Protein AF-0000000083163774 (afdb_homodimer)

Solvent-accessible surface area (backbone atoms only — not comparable to full-atom values): 43683 Å² total; per-residue (Å²): 139,83,80,79,77,78,76,81,86,77,86,73,85,77,86,82,85,89,84,87,86,88,82,86,88,81,82,74,87,77,78,83,82,78,80,83,77,86,72,81,78,79,77,80,74,76,74,78,77,80,71,78,71,81,69,77,86,70,73,78,59,73,28,40,56,61,46,52,52,13,44,52,43,15,60,75,61,58,51,59,60,63,61,56,88,36,49,66,42,56,59,46,59,49,55,62,49,18,78,79,30,64,28,32,36,24,16,46,33,16,24,10,21,36,48,45,28,63,71,39,90,76,16,71,78,33,49,63,59,16,50,51,26,39,53,50,14,53,53,43,43,51,58,51,58,74,53,35,92,74,50,51,69,69,56,49,49,46,50,36,50,24,29,43,34,44,22,55,31,19,50,53,32,58,84,15,65,63,56,21,52,54,24,51,26,48,33,48,52,48,49,50,49,37,38,71,74,61,71,48,57,91,80,51,84,44,73,48,68,68,52,34,41,69,75,48,53,64,74,46,52,72,49,45,66,49,66,51,72,62,50,48,59,63,50,50,38,54,58,68,47,55,85,71,54,82,51,68,68,48,47,52,50,48,51,26,53,50,47,14,56,55,21,21,47,61,10,33,38,48,14,50,59,30,46,52,44,53,58,52,48,54,49,69,41,53,71,66,59,43,53,53,53,63,34,86,82,32,54,69,44,48,54,53,48,36,53,50,48,40,49,52,59,66,41,42,70,59,52,57,69,73,39,77,91,65,97,67,84,60,80,62,66,53,46,21,56,44,42,42,41,53,50,47,58,71,69,44,56,76,88,56,39,72,59,44,43,67,46,52,49,48,40,53,46,36,49,52,32,58,76,69,67,48,87,67,57,41,70,64,57,54,62,74,99,145,84,87,85,78,82,76,86,80,82,79,81,88,75,84,82,81,89,83,87,81,76,81,86,76,83,74,79,86,77,86,78,84,77,81,82,79,86,74,80,81,76,76,79,74,77,74,76,75,79,70,77,71,81,70,77,86,69,72,78,59,73,29,41,57,62,48,52,52,13,43,53,44,16,59,73,62,59,51,58,62,62,61,56,89,36,50,66,42,55,58,45,58,48,56,62,50,18,79,79,30,64,30,33,37,25,15,46,35,14,24,10,22,36,46,45,28,63,69,40,88,76,16,69,78,33,49,64,59,16,49,51,26,40,54,50,12,53,53,44,41,51,57,50,58,74,55,35,91,74,51,51,69,68,55,49,47,49,51,36,50,24,30,43,34,42,23,54,32,20,50,52,32,59,84,13,66,64,55,21,51,53,24,51,25,48,33,48,52,46,48,50,50,37,40,72,74,60,71,47,56,90,81,52,84,44,73,48,68,70,53,35,38,70,77,50,54,64,72,47,51,73,48,45,68,48,64,51,73,61,50,48,58,63,50,51,37,54,57,68,46,56,86,69,54,80,52,70,68,45,48,52,49,49,52,27,52,51,46,14,56,55,22,22,47,60,10,33,38,48,13,48,58,31,45,54,45,51,58,53,49,52,49,70,40,53,70,68,58,43,52,52,53,63,35,87,82,32,53,69,44,46,55,53,48,38,52,51,47,39,48,53,61,66,42,42,68,60,53,56,69,72,38,76,90,64,96,66,82,60,79,61,66,53,46,21,55,43,41,43,40,53,51,47,58,70,70,44,57,76,89,55,40,74,58,45,42,67,47,51,50,49,41,52,46,36,51,52,31,58,76,69,66,49,88,68,58,43,70,64,57,54,62,74,100

pLDDT: mean 81.58, std 27.56, range [14.59, 98.88]

Sequence (770 aa):
MLCVYPSKEQTLRRRHTSPHEDRRRWHVVTTLNSPSSNTATGSDSTSPAVTLSSHPNLAPHNFAANDLRFLHHFLIVAYPHLPFGSEDLWKTRLPASAHECPHLMHAILCLGATHLSLVTPDGGRYTTLAATHRGKALRMLGDALATGDQSGPTELDLMLATAYALTFQANYMADGLVDFAVMVRGCGIITRQILNKYNGSEMFKLLKPEAIYTDVVSRIPLTPCADPETLDTPIKTLESIEPLLINTSHRSAYRTLLSTYQGMKRSSLEGFIAFTGFYNSWERMGNQEFMEFLEPTNYISRVLFLHYIAISVMLRPVFHILRAPRTMVFPKDELPLHQWGAHIYECLPFSMRGSVDWQARFIALDKKLLESGSSNLAIEELSARMLCVYPSKEQTLRRRHTSPHEDRRRWHVVTTLNSPSSNTATGSDSTSPAVTLSSHPNLAPHNFAANDLRFLHHFLIVAYPHLPFGSEDLWKTRLPASAHECPHLMHAILCLGATHLSLVTPDGGRYTTLAATHRGKALRMLGDALATGDQSGPTELDLMLATAYALTFQANYMADGLVDFAVMVRGCGIITRQILNKYNGSEMFKLLKPEAIYTDVVSRIPLTPCADPETLDTPIKTLESIEPLLINTSHRSAYRTLLSTYQGMKRSSLEGFIAFTGFYNSWERMGNQEFMEFLEPTNYISRVLFLHYIAISVMLRPVFHILRAPRTMVFPKDELPLHQWGAHIYECLPFSMRGSVDWQARFIALDKKLLESGSSNLAIEELSAR

Nearest PDB structures (foldseek):
  6rjz-assembly1_A-2  TM=3.058E-01  e=2.711E+00  Homo sapiens
  5n5t-assembly1_A-2  TM=3.090E-01  e=2.946E+00  Homo sapiens
  3dyj-assembly2_B  TM=1.834E-01  e=5.499E+00  Mus musculus
  5n5t-assembly1_A-2  TM=3.091E-01  e=2.109E+00  Homo sapiens
  6rjz-assembly1_A-2  TM=3.058E-01  e=2.601E+00  Homo sapiens

InterPro domains:
  IPR021858 Fungal transcription factor [PF11951] (69-222)
  IPR053157 Sterol Uptake Control Transcription Regulator [PTHR47784] (3-358)

Structure (mmCIF, N/CA/C/O backbone):
data_AF-0000000083163774-model_v1
#
loop_
_entity.id
_entity.type
_entity.pdbx_description
1 polymer 'C6 transcription factor'
#
loop_
_atom_site.group_PDB
_atom_site.id
_atom_site.type_symbol
_atom_site.label_atom_id
_atom_site.label_alt_id
_atom_site.label_comp_id
_atom_site.label_asym_id
_atom_site.label_entity_id
_atom_site.label_seq_id
_atom_site.pdbx_PDB_ins_code
_atom_site.Cartn_x
_atom_site.Cartn_y
_atom_site.Cartn_z
_atom_site.occupancy
_atom_site.B_iso_or_equiv
_atom_site.auth_seq_id
_atom_site.auth_comp_id
_atom_site.auth_asym_id
_atom_site.auth_atom_id
_atom_site.pdbx_PDB_model_num
ATOM 1 N N . MET A 1 1 ? 19.047 -22.281 -42.969 1 19.38 1 MET A N 1
ATOM 2 C CA . MET A 1 1 ? 20.484 -22.328 -42.688 1 19.38 1 MET A CA 1
ATOM 3 C C . MET A 1 1 ? 20.719 -22.781 -41.25 1 19.38 1 MET A C 1
ATOM 5 O O . MET A 1 1 ? 20.219 -22.172 -40.312 1 19.38 1 MET A O 1
ATOM 9 N N . LEU A 1 2 ? 21.016 -24.172 -41.062 1 21.59 2 LEU A N 1
ATOM 10 C CA . LEU A 1 2 ? 21.328 -25.25 -40.125 1 21.59 2 LEU A CA 1
ATOM 11 C C . LEU A 1 2 ? 22.641 -24.969 -39.375 1 21.59 2 LEU A C 1
ATOM 13 O O . LEU A 1 2 ? 23.688 -24.891 -40.031 1 21.59 2 LEU A O 1
ATOM 17 N N . CYS A 1 3 ? 22.516 -23.953 -38.375 1 21.84 3 CYS A N 1
ATOM 18 C CA . CYS A 1 3 ? 23.719 -23.469 -37.688 1 21.84 3 CYS A CA 1
ATOM 19 C C . CYS A 1 3 ? 24.562 -24.641 -37.188 1 21.84 3 CYS A C 1
ATOM 21 O O . CYS A 1 3 ? 24.016 -25.609 -36.656 1 21.84 3 CYS A O 1
ATOM 23 N N . VAL A 1 4 ? 25.797 -24.734 -37.562 1 20.45 4 VAL A N 1
ATOM 24 C CA . VAL A 1 4 ? 26.938 -25.656 -37.625 1 20.45 4 VAL A CA 1
ATOM 25 C C . VAL A 1 4 ? 27.516 -25.859 -36.219 1 20.45 4 VAL A C 1
ATOM 27 O O . VAL A 1 4 ? 28.078 -24.938 -35.656 1 20.45 4 VAL A O 1
ATOM 30 N N . TYR A 1 5 ? 26.641 -26.5 -35.344 1 19.08 5 TYR A N 1
ATOM 31 C CA . TYR A 1 5 ? 27.078 -26.781 -33.969 1 19.08 5 TYR A CA 1
ATOM 32 C C . TYR A 1 5 ? 28.375 -27.594 -34 1 19.08 5 TYR A C 1
ATOM 34 O O . TYR A 1 5 ? 28.453 -28.641 -34.625 1 19.08 5 TYR A O 1
ATOM 42 N N . PRO A 1 6 ? 29.484 -26.859 -33.594 1 17.27 6 PRO A N 1
ATOM 43 C CA . PRO A 1 6 ? 30.812 -27.453 -33.688 1 17.27 6 PRO A CA 1
ATOM 44 C C . PRO A 1 6 ? 31 -28.641 -32.75 1 17.27 6 PRO A C 1
ATOM 46 O O . PRO A 1 6 ? 30.312 -28.75 -31.75 1 17.27 6 PRO A O 1
ATOM 49 N N . SER A 1 7 ? 31.656 -29.766 -33.125 1 16.25 7 SER A N 1
ATOM 50 C CA . SER A 1 7 ? 31.922 -31.141 -32.688 1 16.25 7 SER A CA 1
ATOM 51 C C . SER A 1 7 ? 33.031 -31.203 -31.656 1 16.25 7 SER A C 1
ATOM 53 O O . SER A 1 7 ? 33.562 -32.281 -31.391 1 16.25 7 SER A O 1
ATOM 55 N N . LYS A 1 8 ? 33.125 -29.922 -30.891 1 17.47 8 LYS A N 1
ATOM 56 C CA . LYS A 1 8 ? 34.469 -30.094 -30.375 1 17.47 8 LYS A CA 1
ATOM 57 C C . LYS A 1 8 ? 34.656 -31.469 -29.75 1 17.47 8 LYS A C 1
ATOM 59 O O . LYS A 1 8 ? 33.688 -32.062 -29.25 1 17.47 8 LYS A O 1
ATOM 64 N N . GLU A 1 9 ? 35.969 -31.812 -29.484 1 15.94 9 GLU A N 1
ATOM 65 C CA . GLU A 1 9 ? 36.938 -32.906 -29.406 1 15.94 9 GLU A CA 1
ATOM 66 C C . GLU A 1 9 ? 36.938 -33.531 -28.016 1 15.94 9 GLU A C 1
ATOM 68 O O . GLU A 1 9 ? 36.5 -32.906 -27.047 1 15.94 9 GLU A O 1
ATOM 73 N N . GLN A 1 10 ? 37.781 -34.594 -27.875 1 16.05 10 GLN A N 1
ATOM 74 C CA . GLN A 1 10 ? 37.938 -35.938 -27.344 1 16.05 10 GLN A CA 1
ATOM 75 C C . GLN A 1 10 ? 38.5 -35.906 -25.922 1 16.05 10 GLN A C 1
ATOM 77 O O . GLN A 1 10 ? 38.156 -36.75 -25.094 1 16.05 10 GLN A O 1
ATOM 82 N N . THR A 1 11 ? 39.438 -34.969 -25.484 1 15.98 11 THR A N 1
ATOM 83 C CA . THR A 1 11 ? 40.594 -35.719 -25 1 15.98 11 THR A CA 1
ATOM 84 C C . THR A 1 11 ? 40.406 -36.156 -23.547 1 15.98 11 THR A C 1
ATOM 86 O O . THR A 1 11 ? 39.969 -35.344 -22.703 1 15.98 11 THR A O 1
ATOM 89 N N . LEU A 1 12 ? 40.688 -37.438 -23.203 1 15.47 12 LEU A N 1
ATOM 90 C CA . LEU A 1 12 ? 40.438 -38.438 -22.188 1 15.47 12 LEU A CA 1
ATOM 91 C C . LEU A 1 12 ? 41.281 -38.188 -20.938 1 15.47 12 LEU A C 1
ATOM 93 O O . LEU A 1 12 ? 41.156 -38.906 -19.938 1 15.47 12 LEU A O 1
ATOM 97 N N . ARG A 1 13 ? 42.219 -37.25 -20.938 1 15.34 13 ARG A N 1
ATOM 98 C CA . ARG A 1 13 ? 43.312 -37.875 -20.25 1 15.34 13 ARG A CA 1
ATOM 99 C C . ARG A 1 13 ? 42.969 -38.188 -18.797 1 15.34 13 ARG A C 1
ATOM 101 O O . ARG A 1 13 ? 42.188 -37.438 -18.172 1 15.34 13 ARG A O 1
ATOM 108 N N . ARG A 1 14 ? 43.781 -39.125 -18.094 1 15.21 14 ARG A N 1
ATOM 109 C CA . ARG A 1 14 ? 43.844 -40.219 -17.125 1 15.21 14 ARG A CA 1
ATOM 110 C C . ARG A 1 14 ? 44.219 -39.688 -15.734 1 15.21 14 ARG A C 1
ATOM 112 O O . ARG A 1 14 ? 44.031 -40.406 -14.734 1 15.21 14 ARG A O 1
ATOM 119 N N . ARG A 1 15 ? 44.906 -38.562 -15.625 1 15.65 15 ARG A N 1
ATOM 120 C CA . ARG A 1 15 ? 46 -38.844 -14.703 1 15.65 15 ARG A CA 1
ATOM 121 C C . ARG A 1 15 ? 45.469 -39.125 -13.289 1 15.65 15 ARG A C 1
ATOM 123 O O . ARG A 1 15 ? 44.5 -38.5 -12.867 1 15.65 15 ARG A O 1
ATOM 130 N N . HIS A 1 16 ? 46.438 -39.719 -12.461 1 15.26 16 HIS A N 1
ATOM 131 C CA . HIS A 1 16 ? 46.469 -40.656 -11.344 1 15.26 16 HIS A CA 1
ATOM 132 C C . HIS A 1 16 ? 46.312 -39.938 -10.016 1 15.26 16 HIS A C 1
ATOM 134 O O . HIS A 1 16 ? 45.375 -40.25 -9.25 1 15.26 16 HIS A O 1
ATOM 140 N N . THR A 1 17 ? 47.469 -39.812 -9.203 1 15.27 17 THR A N 1
ATOM 141 C CA . THR A 1 17 ? 47.688 -40.656 -8.039 1 15.27 17 THR A CA 1
ATOM 142 C C . THR A 1 17 ? 47.406 -39.875 -6.754 1 15.27 17 THR A C 1
ATOM 144 O O . THR A 1 17 ? 46.625 -40.344 -5.918 1 15.27 17 THR A O 1
ATOM 147 N N . SER A 1 18 ? 48.5 -39.469 -5.926 1 15.46 18 SER A N 1
ATOM 148 C CA . SER A 1 18 ? 48.938 -40.094 -4.684 1 15.46 18 SER A CA 1
ATOM 149 C C . SER A 1 18 ? 48.469 -39.312 -3.465 1 15.46 18 SER A C 1
ATOM 151 O O . SER A 1 18 ? 48.094 -38.156 -3.582 1 15.46 18 SER A O 1
ATOM 153 N N . PRO A 1 19 ? 49.188 -39.688 -2.277 1 16.72 19 PRO A N 1
ATOM 154 C CA . PRO A 1 19 ? 48.781 -40.094 -0.926 1 16.72 19 PRO A CA 1
ATOM 155 C C . PRO A 1 19 ? 48.719 -38.906 0.048 1 16.72 19 PRO A C 1
ATOM 157 O O . PRO A 1 19 ? 47.719 -38.719 0.74 1 16.72 19 PRO A O 1
ATOM 160 N N . HIS A 1 20 ? 49.969 -38.438 0.469 1 15.42 20 HIS A N 1
ATOM 161 C CA . HIS A 1 20 ? 50.406 -38.75 1.817 1 15.42 20 HIS A CA 1
ATOM 162 C C . HIS A 1 20 ? 50 -37.688 2.814 1 15.42 20 HIS A C 1
ATOM 164 O O . HIS A 1 20 ? 49.219 -36.781 2.479 1 15.42 20 HIS A O 1
ATOM 170 N N . GLU A 1 21 ? 51.094 -37.031 3.57 1 15.17 21 GLU A N 1
ATOM 171 C CA . GLU A 1 21 ? 51.5 -37.219 4.957 1 15.17 21 GLU A CA 1
ATOM 172 C C . GLU A 1 21 ? 51.094 -36.031 5.816 1 15.17 21 GLU A C 1
ATOM 174 O O . GLU A 1 21 ? 50.469 -36.219 6.867 1 15.17 21 GLU A O 1
ATOM 179 N N . ASP A 1 22 ? 51.906 -35.031 5.984 1 14.79 22 ASP A N 1
ATOM 180 C CA . ASP A 1 22 ? 52.656 -34.781 7.227 1 14.79 22 ASP A CA 1
ATOM 181 C C . ASP A 1 22 ? 51.969 -33.719 8.07 1 14.79 22 ASP A C 1
ATOM 183 O O . ASP A 1 22 ? 51.281 -32.844 7.535 1 14.79 22 ASP A O 1
ATOM 187 N N . ARG A 1 23 ? 52.406 -33.656 9.406 1 15.99 23 ARG A N 1
ATOM 188 C CA . ARG A 1 23 ? 52.031 -33.406 10.789 1 15.99 23 ARG A CA 1
ATOM 189 C C . ARG A 1 23 ? 52 -31.922 11.102 1 15.99 23 ARG A C 1
ATOM 191 O O . ARG A 1 23 ? 51.094 -31.438 11.758 1 15.99 23 ARG A O 1
ATOM 198 N N . ARG A 1 24 ? 53.281 -31.234 10.922 1 15.46 24 ARG A N 1
ATOM 199 C CA . ARG A 1 24 ? 53.875 -30.719 12.156 1 15.46 24 ARG A CA 1
ATOM 200 C C . ARG A 1 24 ? 53.188 -29.453 12.609 1 15.46 24 ARG A C 1
ATOM 202 O O . ARG A 1 24 ? 52.469 -28.812 11.836 1 15.46 24 ARG A O 1
ATOM 209 N N . ARG A 1 25 ? 54.031 -28.422 13.18 1 15.7 25 ARG A N 1
ATOM 210 C CA . ARG A 1 25 ? 54.406 -27.891 14.484 1 15.7 25 ARG A CA 1
ATOM 211 C C . ARG A 1 25 ? 53.844 -26.484 14.695 1 15.7 25 ARG A C 1
ATOM 213 O O . ARG A 1 25 ? 53.469 -25.812 13.734 1 15.7 25 ARG A O 1
ATOM 220 N N . TRP A 1 26 ? 54.375 -25.812 15.742 1 16.48 26 TRP A N 1
ATOM 221 C CA . TRP A 1 26 ? 54.062 -25.109 16.984 1 16.48 26 TRP A CA 1
ATOM 222 C C . TRP A 1 26 ? 54 -23.609 16.766 1 16.48 26 TRP A C 1
ATOM 224 O O . TRP A 1 26 ? 53.094 -22.938 17.297 1 16.48 26 TRP A O 1
ATOM 234 N N . HIS A 1 27 ? 54.938 -22.969 15.969 1 15.85 27 HIS A N 1
ATOM 235 C CA . HIS A 1 27 ? 55.688 -21.969 16.719 1 15.85 27 HIS A CA 1
ATOM 236 C C . HIS A 1 27 ? 54.906 -20.656 16.828 1 15.85 27 HIS A C 1
ATOM 238 O O . HIS A 1 27 ? 54.25 -20.25 15.867 1 15.85 27 HIS A O 1
ATOM 244 N N . VAL A 1 28 ? 54.906 -20.062 18 1 17.69 28 VAL A N 1
ATOM 245 C CA . VAL A 1 28 ? 54.281 -19.047 18.844 1 17.69 28 VAL A CA 1
ATOM 246 C C . VAL A 1 28 ? 54.75 -17.656 18.406 1 17.69 28 VAL A C 1
ATOM 248 O O . VAL A 1 28 ? 54.281 -16.641 18.953 1 17.69 28 VAL A O 1
ATOM 251 N N . VAL A 1 29 ? 55.438 -17.453 17.281 1 15.8 29 VAL A N 1
ATOM 252 C CA . VAL A 1 29 ? 56.344 -16.344 17.5 1 15.8 29 VAL A CA 1
ATOM 253 C C . VAL A 1 29 ? 55.562 -15.07 17.766 1 15.8 29 VAL A C 1
ATOM 255 O O . VAL A 1 29 ? 54.594 -14.773 17.062 1 15.8 29 VAL A O 1
ATOM 258 N N . THR A 1 30 ? 56.062 -14.359 18.766 1 16.84 30 THR A N 1
ATOM 259 C CA . THR A 1 30 ? 55.781 -13.289 19.719 1 16.84 30 THR A CA 1
ATOM 260 C C . THR A 1 30 ? 55.656 -11.953 19 1 16.84 30 THR A C 1
ATOM 262 O O . THR A 1 30 ? 54.719 -11.188 19.25 1 16.84 30 THR A O 1
ATOM 265 N N . THR A 1 31 ? 56.812 -11.414 18.484 1 16.16 31 THR A N 1
ATOM 266 C CA . THR A 1 31 ? 57.25 -10.188 19.141 1 16.16 31 THR A CA 1
ATOM 267 C C . THR A 1 31 ? 56.594 -8.969 18.5 1 16.16 31 THR A C 1
ATOM 269 O O . THR A 1 31 ? 56.125 -8.078 19.203 1 16.16 31 THR A O 1
ATOM 272 N N . LEU A 1 32 ? 57.031 -8.609 17.25 1 15.82 32 LEU A N 1
ATOM 273 C CA . LEU A 1 32 ? 57.844 -7.395 17.203 1 15.82 32 LEU A CA 1
ATOM 274 C C . LEU A 1 32 ? 56.938 -6.152 17.188 1 15.82 32 LEU A C 1
ATOM 276 O O . LEU A 1 32 ? 55.75 -6.25 16.922 1 15.82 32 LEU A O 1
ATOM 280 N N . ASN A 1 33 ? 57.281 -5.254 16.109 1 16.2 33 ASN A N 1
ATOM 281 C CA . ASN A 1 33 ? 57.781 -3.889 16.094 1 16.2 33 ASN A CA 1
ATOM 282 C C . ASN A 1 33 ? 56.656 -2.869 15.969 1 16.2 33 ASN A C 1
ATOM 284 O O . ASN A 1 33 ? 55.562 -3.197 15.484 1 16.2 33 ASN A O 1
ATOM 288 N N . SER A 1 34 ? 57 -1.614 16.312 1 18.94 34 SER A N 1
ATOM 289 C CA . SER A 1 34 ? 56.531 -0.353 16.859 1 18.94 34 SER A CA 1
ATOM 290 C C . SER A 1 34 ? 55.906 0.526 15.789 1 18.94 34 SER A C 1
ATOM 292 O O . SER A 1 34 ? 55.625 1.701 16.031 1 18.94 34 SER A O 1
ATOM 294 N N . PRO A 1 35 ? 55.312 -0.073 14.688 1 16.88 35 PRO A N 1
ATOM 295 C CA . PRO A 1 35 ? 55.375 0.946 13.633 1 16.88 35 PRO A CA 1
ATOM 296 C C . PRO A 1 35 ? 54.656 2.24 14.016 1 16.88 35 PRO A C 1
ATOM 298 O O . PRO A 1 35 ? 53.75 2.223 14.852 1 16.88 35 PRO A O 1
ATOM 301 N N . SER A 1 36 ? 55.219 3.293 13.328 1 18.17 36 SER A N 1
ATOM 302 C CA . SER A 1 36 ? 55.281 4.75 13.328 1 18.17 36 SER A CA 1
ATOM 303 C C . SER A 1 36 ? 53.938 5.344 12.953 1 18.17 36 SER A C 1
ATOM 305 O O . SER A 1 36 ? 53.094 4.676 12.32 1 18.17 36 SER A O 1
ATOM 307 N N . SER A 1 37 ? 53.812 6.672 13.188 1 18.27 37 SER A N 1
ATOM 308 C CA . SER A 1 37 ? 52.844 7.695 13.617 1 18.27 37 SER A CA 1
ATOM 309 C C . SER A 1 37 ? 52.062 8.242 12.43 1 18.27 37 SER A C 1
ATOM 311 O O . SER A 1 37 ? 51.125 9.016 12.609 1 18.27 37 SER A O 1
ATOM 313 N N . ASN A 1 38 ? 52.5 7.883 11.141 1 18.14 38 ASN A N 1
ATOM 314 C CA . ASN A 1 38 ? 52.312 9.047 10.289 1 18.14 38 ASN A CA 1
ATOM 315 C C . ASN A 1 38 ? 50.844 9.375 10.086 1 18.14 38 ASN A C 1
ATOM 317 O O . ASN A 1 38 ? 50.031 8.492 9.797 1 18.14 38 ASN A O 1
ATOM 321 N N . THR A 1 39 ? 50.469 10.492 10.43 1 17.16 39 THR A N 1
ATOM 322 C CA . THR A 1 39 ? 49.219 11.188 10.711 1 17.16 39 THR A CA 1
ATOM 323 C C . THR A 1 39 ? 48.375 11.273 9.461 1 17.16 39 THR A C 1
ATOM 325 O O . THR A 1 39 ? 47.188 10.914 9.492 1 17.16 39 THR A O 1
ATOM 328 N N . ALA A 1 40 ? 48.469 12.438 8.68 1 19.05 40 ALA A N 1
ATOM 329 C CA . ALA A 1 40 ? 47.438 13.461 8.648 1 19.05 40 ALA A CA 1
ATOM 330 C C . ALA A 1 40 ? 46.406 13.156 7.559 1 19.05 40 ALA A C 1
ATOM 332 O O . ALA A 1 40 ? 45.188 13.148 7.82 1 19.05 40 ALA A O 1
ATOM 333 N N . THR A 1 41 ? 46.75 13.367 6.25 1 20.69 41 THR A N 1
ATOM 334 C CA . THR A 1 41 ? 46.094 14.43 5.5 1 20.69 41 THR A CA 1
ATOM 335 C C . THR A 1 41 ? 45.062 13.852 4.559 1 20.69 41 THR A C 1
ATOM 337 O O . THR A 1 41 ? 44.5 14.57 3.717 1 20.69 41 THR A O 1
ATOM 340 N N . GLY A 1 42 ? 44.281 12.891 4.871 1 18.03 42 GLY A N 1
ATOM 341 C CA . GLY A 1 42 ? 43.625 12.203 3.766 1 18.03 42 GLY A CA 1
ATOM 342 C C . GLY A 1 42 ? 42.656 13.086 3.006 1 18.03 42 GLY A C 1
ATOM 343 O O . GLY A 1 42 ? 41.906 13.875 3.607 1 18.03 42 GLY A O 1
ATOM 344 N N . SER A 1 43 ? 43 13.32 1.701 1 20.7 43 SER A N 1
ATOM 345 C CA . SER A 1 43 ? 42.344 14.039 0.616 1 20.7 43 SER A CA 1
ATOM 346 C C . SER A 1 43 ? 40.938 13.477 0.339 1 20.7 43 SER A C 1
ATOM 348 O O . SER A 1 43 ? 40.781 12.266 0.19 1 20.7 43 SER A O 1
ATOM 350 N N . ASP A 1 44 ? 39.969 14.125 0.834 1 20.75 44 ASP A N 1
ATOM 351 C CA . ASP A 1 44 ? 38.531 13.836 0.798 1 20.75 44 ASP A CA 1
ATOM 352 C C . ASP A 1 44 ? 38.031 13.656 -0.638 1 20.75 44 ASP A C 1
ATOM 354 O O . ASP A 1 44 ? 38.031 14.609 -1.419 1 20.75 44 ASP A O 1
ATOM 358 N N . SER A 1 45 ? 38.531 12.594 -1.37 1 20.45 45 SER A N 1
ATOM 359 C CA . SER A 1 45 ? 38.094 12.398 -2.748 1 20.45 45 SER A CA 1
ATOM 360 C C . SER A 1 45 ? 36.562 12.391 -2.848 1 20.45 45 SER A C 1
ATOM 362 O O . SER A 1 45 ? 35.906 11.602 -2.18 1 20.45 45 SER A O 1
ATOM 364 N N . THR A 1 46 ? 36.031 13.547 -3.211 1 22.3 46 THR A N 1
ATOM 365 C CA . THR A 1 46 ? 34.625 13.867 -3.516 1 22.3 46 THR A CA 1
ATOM 366 C C . THR A 1 46 ? 34.062 12.898 -4.559 1 22.3 46 THR A C 1
ATOM 368 O O . THR A 1 46 ? 34.625 12.742 -5.637 1 22.3 46 THR A O 1
ATOM 371 N N . SER A 1 47 ? 33.562 11.75 -4.09 1 23.03 47 SER A N 1
ATOM 372 C CA . SER A 1 47 ? 32.938 10.75 -4.934 1 23.03 47 SER A CA 1
ATOM 373 C C . SER A 1 47 ? 31.969 11.391 -5.93 1 23.03 47 SER A C 1
ATOM 375 O O . SER A 1 47 ? 31.125 12.211 -5.555 1 23.03 47 SER A O 1
ATOM 377 N N . PRO A 1 48 ? 32.438 11.359 -7.188 1 24.06 48 PRO A N 1
ATOM 378 C CA . PRO A 1 48 ? 31.641 12 -8.242 1 24.06 48 PRO A CA 1
ATOM 379 C C . PRO A 1 48 ? 30.188 11.539 -8.273 1 24.06 48 PRO A C 1
ATOM 381 O O . PRO A 1 48 ? 29.906 10.359 -8.047 1 24.06 48 PRO A O 1
ATOM 384 N N . ALA A 1 49 ? 29.203 12.445 -8.023 1 25.97 49 ALA A N 1
ATOM 385 C CA . ALA A 1 49 ? 27.75 12.352 -8.164 1 25.97 49 ALA A CA 1
ATOM 386 C C . ALA A 1 49 ? 27.375 11.758 -9.516 1 25.97 49 ALA A C 1
ATOM 388 O O . ALA A 1 49 ? 27.703 12.32 -10.562 1 25.97 49 ALA A O 1
ATOM 389 N N . VAL A 1 50 ? 27.344 10.398 -9.617 1 24.52 50 VAL A N 1
ATOM 390 C CA . VAL A 1 50 ? 26.844 9.734 -10.812 1 24.52 50 VAL A CA 1
ATOM 391 C C . VAL A 1 50 ? 25.609 10.469 -11.328 1 24.52 50 VAL A C 1
ATOM 393 O O . VAL A 1 50 ? 24.609 10.578 -10.625 1 24.52 50 VAL A O 1
ATOM 396 N N . THR A 1 51 ? 25.844 11.422 -12.188 1 23.97 51 THR A N 1
ATOM 397 C CA . THR A 1 51 ? 24.812 12.094 -12.969 1 23.97 51 THR A CA 1
ATOM 398 C C . THR A 1 51 ? 23.891 11.086 -13.641 1 23.97 51 THR A C 1
ATOM 400 O O . THR A 1 51 ? 24.344 10.234 -14.398 1 23.97 51 THR A O 1
ATOM 403 N N . LEU A 1 52 ? 22.875 10.688 -12.992 1 23.97 52 LEU A N 1
ATOM 404 C CA . LEU A 1 52 ? 21.766 9.961 -13.594 1 23.97 52 LEU A CA 1
ATOM 405 C C . LEU A 1 52 ? 21.453 10.516 -14.984 1 23.97 52 LEU A C 1
ATOM 407 O O . LEU A 1 52 ? 21.125 11.695 -15.125 1 23.97 52 LEU A O 1
ATOM 411 N N . SER A 1 53 ? 22.188 10.078 -15.938 1 25.17 53 SER A N 1
ATOM 412 C CA . SER A 1 53 ? 21.922 10.398 -17.344 1 25.17 53 SER A CA 1
ATOM 413 C C . SER A 1 53 ? 20.422 10.406 -17.641 1 25.17 53 SER A C 1
ATOM 415 O O . SER A 1 53 ? 19.672 9.609 -17.062 1 25.17 53 SER A O 1
ATOM 417 N N . SER A 1 54 ? 19.922 11.492 -18.141 1 29 54 SER A N 1
ATOM 418 C CA . SER A 1 54 ? 18.609 11.844 -18.688 1 29 54 SER A CA 1
ATOM 419 C C . SER A 1 54 ? 18.094 10.773 -19.641 1 29 54 SER A C 1
ATOM 421 O O . SER A 1 54 ? 18.656 10.578 -20.719 1 29 54 SER A O 1
ATOM 423 N N . HIS A 1 55 ? 17.781 9.586 -19.203 1 29.7 55 HIS A N 1
ATOM 424 C CA . HIS A 1 55 ? 17.172 8.633 -20.125 1 29.7 55 HIS A CA 1
ATOM 425 C C . HIS A 1 55 ? 16.125 9.312 -21.016 1 29.7 55 HIS A C 1
ATOM 427 O O . HIS A 1 55 ? 15.539 10.32 -20.625 1 29.7 55 HIS A O 1
ATOM 433 N N . PRO A 1 56 ? 16.109 8.93 -22.312 1 31.61 56 PRO A N 1
ATOM 434 C CA . PRO A 1 56 ? 15.219 9.445 -23.344 1 31.61 56 PRO A CA 1
ATOM 435 C C . PRO A 1 56 ? 13.773 9.555 -22.875 1 31.61 56 PRO A C 1
ATOM 437 O O . PRO A 1 56 ? 13.383 8.883 -21.922 1 31.61 56 PRO A O 1
ATOM 440 N N . ASN A 1 57 ? 13.023 10.516 -23.359 1 31.08 57 ASN A N 1
ATOM 441 C CA . ASN A 1 57 ? 11.625 10.914 -23.234 1 31.08 57 ASN A CA 1
ATOM 442 C C . ASN A 1 57 ? 10.688 9.711 -23.359 1 31.08 57 ASN A C 1
ATOM 444 O O . ASN A 1 57 ? 10.336 9.32 -24.484 1 31.08 57 ASN A O 1
ATOM 448 N N . LEU A 1 58 ? 10.812 8.641 -22.656 1 31.8 58 LEU A N 1
ATOM 449 C CA . LEU A 1 58 ? 9.734 7.668 -22.734 1 31.8 58 LEU A CA 1
ATOM 450 C C . LEU A 1 58 ? 8.375 8.352 -22.625 1 31.8 58 LEU A C 1
ATOM 452 O O . LEU A 1 58 ? 8.172 9.211 -21.766 1 31.8 58 LEU A O 1
ATOM 456 N N . ALA A 1 59 ? 7.492 8.227 -23.641 1 34.12 59 ALA A N 1
ATOM 457 C CA . ALA A 1 59 ? 6.121 8.719 -23.719 1 34.12 59 ALA A CA 1
ATOM 458 C C . ALA A 1 59 ? 5.371 8.484 -22.406 1 34.12 59 ALA A C 1
ATOM 460 O O . ALA A 1 59 ? 5.465 7.41 -21.812 1 34.12 59 ALA A O 1
ATOM 461 N N . PRO A 1 60 ? 4.941 9.531 -21.75 1 41.16 60 PRO A N 1
ATOM 462 C CA . PRO A 1 60 ? 4.152 9.344 -20.531 1 41.16 60 PRO A CA 1
ATOM 463 C C . PRO A 1 60 ? 3.1 8.25 -20.672 1 41.16 60 PRO A C 1
ATOM 465 O O . PRO A 1 60 ? 2.297 8.273 -21.609 1 41.16 60 PRO A O 1
ATOM 468 N N . HIS A 1 61 ? 3.346 7.012 -20.375 1 42 61 HIS A N 1
ATOM 469 C CA . HIS A 1 61 ? 2.305 5.992 -20.297 1 42 61 HIS A CA 1
ATOM 470 C C . HIS A 1 61 ? 1.076 6.523 -19.562 1 42 61 HIS A C 1
ATOM 472 O O . HIS A 1 61 ? 1.17 6.938 -18.406 1 42 61 HIS A O 1
ATOM 478 N N . ASN A 1 62 ? 0.119 7.066 -20.297 1 46.06 62 ASN A N 1
ATOM 479 C CA . ASN A 1 62 ? -1.149 7.539 -19.75 1 46.06 62 ASN A CA 1
ATOM 480 C C . ASN A 1 62 ? -1.871 6.441 -18.984 1 46.06 62 ASN A C 1
ATOM 482 O O . ASN A 1 62 ? -2.361 5.477 -19.578 1 46.06 62 ASN A O 1
ATOM 486 N N . PHE A 1 63 ? -1.661 6.336 -17.75 1 53.72 63 PHE A N 1
ATOM 487 C CA . PHE A 1 63 ? -2.35 5.395 -16.875 1 53.72 63 PHE A CA 1
ATOM 488 C C . PHE A 1 63 ? -3.746 5.898 -16.531 1 53.72 63 PHE A C 1
ATOM 490 O O . PHE A 1 63 ? -3.938 7.09 -16.281 1 53.72 63 PHE A O 1
ATOM 497 N N . ALA A 1 64 ? -4.688 5 -16.844 1 68.56 64 ALA A N 1
ATOM 498 C CA . ALA A 1 64 ? -6.113 5.238 -16.641 1 68.56 64 ALA A CA 1
ATOM 499 C C . ALA A 1 64 ? -6.508 4.984 -15.188 1 68.56 64 ALA A C 1
ATOM 501 O O . ALA A 1 64 ? -5.715 4.461 -14.406 1 68.56 64 ALA A O 1
ATOM 502 N N . ALA A 1 65 ? -7.586 5.395 -14.805 1 81.5 65 ALA A N 1
ATOM 503 C CA . ALA A 1 65 ? -8.219 5.16 -13.508 1 81.5 65 ALA A CA 1
ATOM 504 C C . ALA A 1 65 ? -8.125 3.691 -13.109 1 81.5 65 ALA A C 1
ATOM 506 O O . ALA A 1 65 ? -7.883 3.371 -11.945 1 81.5 65 ALA A O 1
ATOM 507 N N . ASN A 1 66 ? -8.109 2.887 -14.062 1 92.12 66 ASN A N 1
ATOM 508 C CA . ASN A 1 66 ? -8 1.458 -13.781 1 92.12 66 ASN A CA 1
ATOM 509 C C . ASN A 1 66 ? -6.598 1.084 -13.312 1 92.12 66 ASN A C 1
ATOM 511 O O . ASN A 1 66 ? -6.438 0.185 -12.484 1 92.12 66 ASN A O 1
ATOM 515 N N . ASP A 1 67 ? -5.641 1.826 -13.836 1 95.31 67 ASP A N 1
ATOM 516 C CA . ASP A 1 67 ? -4.266 1.54 -13.43 1 95.31 67 ASP A CA 1
ATOM 517 C C . ASP A 1 67 ? -4.059 1.821 -11.945 1 95.31 67 ASP A C 1
ATOM 519 O O . ASP A 1 67 ? -3.32 1.104 -11.266 1 95.31 67 ASP A O 1
ATOM 523 N N . LEU A 1 68 ? -4.699 2.859 -11.414 1 96.31 68 LEU A N 1
ATOM 524 C CA . LEU A 1 68 ? -4.629 3.146 -9.984 1 96.31 68 LEU A CA 1
ATOM 525 C C . LEU A 1 68 ? -5.238 2.012 -9.172 1 96.31 68 LEU A C 1
ATOM 527 O O . LEU A 1 68 ? -4.699 1.626 -8.133 1 96.31 68 LEU A O 1
ATOM 531 N N . ARG A 1 69 ? -6.352 1.518 -9.711 1 95.31 69 ARG A N 1
ATOM 532 C CA . ARG A 1 69 ? -7.016 0.392 -9.062 1 95.31 69 ARG A CA 1
ATOM 533 C C . ARG A 1 69 ? -6.125 -0.845 -9.062 1 95.31 69 ARG A C 1
ATOM 535 O O . ARG A 1 69 ? -6.031 -1.546 -8.047 1 95.31 69 ARG A O 1
ATOM 542 N N . PHE A 1 70 ? -5.469 -1.1 -10.164 1 97.75 70 PHE A N 1
ATOM 543 C CA . PHE A 1 70 ? -4.59 -2.256 -10.289 1 97.75 70 PHE A CA 1
ATOM 544 C C . PHE A 1 70 ? -3.412 -2.148 -9.328 1 97.75 70 PHE A C 1
ATOM 546 O O . PHE A 1 70 ? -3.07 -3.115 -8.641 1 97.75 70 PHE A O 1
ATOM 553 N N . LEU A 1 71 ? -2.809 -0.983 -9.305 1 97.88 71 LEU A N 1
ATOM 554 C CA . LEU A 1 71 ? -1.659 -0.792 -8.43 1 97.88 71 LEU A CA 1
ATOM 555 C C . LEU A 1 71 ? -2.057 -0.96 -6.965 1 97.88 71 LEU A C 1
ATOM 557 O O . LEU A 1 71 ? -1.348 -1.612 -6.195 1 97.88 71 LEU A O 1
ATOM 561 N N . HIS A 1 72 ? -3.125 -0.347 -6.562 1 96.69 72 HIS A N 1
ATOM 562 C CA . HIS A 1 72 ? -3.59 -0.466 -5.184 1 96.69 72 HIS A CA 1
ATOM 563 C C . HIS A 1 72 ? -3.852 -1.923 -4.816 1 96.69 72 HIS A C 1
ATOM 565 O O . HIS A 1 72 ? -3.426 -2.385 -3.756 1 96.69 72 HIS A O 1
ATOM 571 N N . HIS A 1 73 ? -4.602 -2.617 -5.695 1 96.5 73 HIS A N 1
ATOM 572 C CA . HIS A 1 73 ? -4.898 -4.027 -5.465 1 96.5 73 HIS A CA 1
ATOM 573 C C . HIS A 1 73 ? -3.619 -4.852 -5.363 1 96.5 73 HIS A C 1
ATOM 575 O O . HIS A 1 73 ? -3.516 -5.742 -4.52 1 96.5 73 HIS A O 1
ATOM 581 N N . PHE A 1 74 ? -2.68 -4.57 -6.184 1 97.75 74 PHE A N 1
ATOM 582 C CA . PHE A 1 74 ? -1.377 -5.227 -6.141 1 97.75 74 PHE A CA 1
ATOM 583 C C . PHE A 1 74 ? -0.721 -5.035 -4.777 1 97.75 74 PHE A C 1
ATOM 585 O O . PHE A 1 74 ? -0.245 -6 -4.172 1 97.75 74 PHE A O 1
ATOM 592 N N . LEU A 1 75 ? -0.703 -3.855 -4.293 1 96.44 75 LEU A N 1
ATOM 593 C CA . LEU A 1 75 ? 0.048 -3.486 -3.098 1 96.44 75 LEU A CA 1
ATOM 594 C C . LEU A 1 75 ? -0.587 -4.09 -1.849 1 96.44 75 LEU A C 1
ATOM 596 O O . LEU A 1 75 ? 0.1 -4.336 -0.854 1 96.44 75 LEU A O 1
ATOM 600 N N . ILE A 1 76 ? -1.856 -4.371 -1.933 1 94 76 ILE A N 1
ATOM 601 C CA . ILE A 1 76 ? -2.523 -4.789 -0.705 1 94 76 ILE A CA 1
ATOM 602 C C . ILE A 1 76 ? -2.752 -6.297 -0.73 1 94 76 ILE A C 1
ATOM 604 O O . ILE A 1 76 ? -2.785 -6.945 0.319 1 94 76 ILE A O 1
ATOM 608 N N . VAL A 1 77 ? -2.863 -6.867 -2 1 94.31 77 VAL A N 1
ATOM 609 C CA . VAL A 1 77 ? -3.357 -8.234 -2.031 1 94.31 77 VAL A CA 1
ATOM 610 C C . VAL A 1 77 ? -2.473 -9.086 -2.943 1 94.31 77 VAL A C 1
ATOM 612 O O . VAL A 1 77 ? -2.025 -10.164 -2.553 1 94.31 77 VAL A O 1
ATOM 615 N N . ALA A 1 78 ? -2.166 -8.625 -4.137 1 96.81 78 ALA A N 1
ATOM 616 C CA . ALA A 1 78 ? -1.739 -9.5 -5.227 1 96.81 78 ALA A CA 1
ATOM 617 C C . ALA A 1 78 ? -0.218 -9.594 -5.289 1 96.81 78 ALA A C 1
ATOM 619 O O . ALA A 1 78 ? 0.331 -10.328 -6.113 1 96.81 78 ALA A O 1
ATOM 620 N N . TYR A 1 79 ? 0.53 -8.867 -4.449 1 96.62 79 TYR A N 1
ATOM 621 C CA . TYR A 1 79 ? 1.986 -8.867 -4.52 1 96.62 79 TYR A CA 1
ATOM 622 C C . TYR A 1 79 ? 2.539 -10.273 -4.312 1 96.62 79 TYR A C 1
ATOM 624 O O . TYR A 1 79 ? 1.95 -11.078 -3.588 1 96.62 79 TYR A O 1
ATOM 632 N N . PRO A 1 80 ? 3.695 -10.555 -4.926 1 96.75 80 PRO A N 1
ATOM 633 C CA . PRO A 1 80 ? 4.281 -11.898 -4.859 1 96.75 80 PRO A CA 1
ATOM 634 C C . PRO A 1 80 ? 4.848 -12.227 -3.48 1 96.75 80 PRO A C 1
ATOM 636 O O . PRO A 1 80 ? 5.137 -11.32 -2.693 1 96.75 80 PRO A O 1
ATOM 639 N N . HIS A 1 81 ? 4.938 -13.539 -3.199 1 93.44 81 HIS A N 1
ATOM 640 C CA . HIS A 1 81 ? 5.621 -13.984 -1.989 1 93.44 81 HIS A CA 1
ATOM 641 C C . HIS A 1 81 ? 7.031 -14.469 -2.301 1 93.44 81 HIS A C 1
ATOM 643 O O . HIS A 1 81 ? 7.785 -14.828 -1.392 1 93.44 81 HIS A O 1
ATOM 649 N N . LEU A 1 82 ? 7.379 -14.617 -3.59 1 95.06 82 LEU A N 1
ATOM 650 C CA . LEU A 1 82 ? 8.734 -14.938 -4.016 1 95.06 82 LEU A CA 1
ATOM 651 C C . LEU A 1 82 ? 9.391 -13.742 -4.699 1 95.06 82 LEU A C 1
ATOM 653 O O . LEU A 1 82 ? 8.703 -12.914 -5.301 1 95.06 82 LEU A O 1
ATOM 657 N N . PRO A 1 83 ? 10.711 -13.602 -4.668 1 95.19 83 PRO A N 1
ATOM 658 C CA . PRO A 1 83 ? 11.602 -14.453 -3.867 1 95.19 83 PRO A CA 1
ATOM 659 C C . PRO A 1 83 ? 11.289 -14.383 -2.373 1 95.19 83 PRO A C 1
ATOM 661 O O . PRO A 1 83 ? 10.773 -13.375 -1.89 1 95.19 83 PRO A O 1
ATOM 664 N N . PHE A 1 84 ? 11.625 -15.422 -1.715 1 93.06 84 PHE A N 1
ATOM 665 C CA . PHE A 1 84 ? 11.289 -15.523 -0.299 1 93.06 84 PHE A CA 1
ATOM 666 C C . PHE A 1 84 ? 11.844 -14.328 0.473 1 93.06 84 PHE A C 1
ATOM 668 O O . PHE A 1 84 ? 12.953 -13.867 0.202 1 93.06 84 PHE A O 1
ATOM 675 N N . GLY A 1 85 ? 11.016 -13.836 1.414 1 90.06 85 GLY A N 1
ATOM 676 C CA . GLY A 1 85 ? 11.469 -12.781 2.307 1 90.06 85 GLY A CA 1
ATOM 677 C C . GLY A 1 85 ? 11.383 -11.398 1.688 1 90.06 85 GLY A C 1
ATOM 678 O O . GLY A 1 85 ? 11.859 -10.422 2.271 1 90.06 85 GLY A O 1
ATOM 679 N N . SER A 1 86 ? 10.805 -11.297 0.548 1 93.81 86 SER A N 1
ATOM 680 C CA . SER A 1 86 ? 10.836 -10.023 -0.164 1 93.81 86 SER A CA 1
ATOM 681 C C . SER A 1 86 ? 9.461 -9.352 -0.163 1 93.81 86 SER A C 1
ATOM 683 O O . SER A 1 86 ? 9.195 -8.469 -0.974 1 93.81 86 SER A O 1
ATOM 685 N N . GLU A 1 87 ? 8.531 -9.711 0.649 1 92.81 87 GLU A N 1
ATOM 686 C CA . GLU A 1 87 ? 7.168 -9.195 0.638 1 92.81 87 GLU A CA 1
ATOM 687 C C . GLU A 1 87 ? 7.145 -7.684 0.841 1 92.81 87 GLU A C 1
ATOM 689 O O . GLU A 1 87 ? 6.41 -6.969 0.154 1 92.81 87 GLU A O 1
ATOM 694 N N . ASP A 1 88 ? 7.953 -7.199 1.748 1 92.5 88 ASP A N 1
ATOM 695 C CA . ASP A 1 88 ? 7.996 -5.762 2.002 1 92.5 88 ASP A CA 1
ATOM 696 C C . ASP A 1 88 ? 8.57 -5.008 0.806 1 92.5 88 ASP A C 1
ATOM 698 O O . ASP A 1 88 ? 8.164 -3.883 0.517 1 92.5 88 ASP A O 1
ATOM 702 N N . LEU A 1 89 ? 9.508 -5.648 0.135 1 95.62 89 LEU A N 1
ATOM 703 C CA . LEU A 1 89 ? 10.109 -5.039 -1.046 1 95.62 89 LEU A CA 1
ATOM 704 C C . LEU A 1 89 ? 9.062 -4.812 -2.131 1 95.62 89 LEU A C 1
ATOM 706 O O . LEU A 1 89 ? 9.094 -3.793 -2.826 1 95.62 89 LEU A O 1
ATOM 710 N N . TRP A 1 90 ? 8.125 -5.723 -2.264 1 97.44 90 TRP A N 1
ATOM 711 C CA . TRP A 1 90 ? 7.102 -5.66 -3.303 1 97.44 90 TRP A CA 1
ATOM 712 C C . TRP A 1 90 ? 6.133 -4.508 -3.043 1 97.44 90 TRP A C 1
ATOM 714 O O . TRP A 1 90 ? 5.406 -4.086 -3.945 1 97.44 90 TRP A O 1
ATOM 724 N N . LYS A 1 91 ? 6.102 -3.961 -1.881 1 95.25 91 LYS A N 1
ATOM 725 C CA . LYS A 1 91 ? 5.145 -2.914 -1.524 1 95.25 91 LYS A CA 1
ATOM 726 C C . LYS A 1 91 ? 5.824 -1.55 -1.457 1 95.25 91 LYS A C 1
ATOM 728 O O . LYS A 1 91 ? 5.156 -0.515 -1.471 1 95.25 91 LYS A O 1
ATOM 733 N N . THR A 1 92 ? 7.148 -1.57 -1.313 1 94.75 92 THR A N 1
ATOM 734 C CA . THR A 1 92 ? 7.84 -0.324 -1 1 94.75 92 THR A CA 1
ATOM 735 C C . THR A 1 92 ? 8.836 0.031 -2.098 1 94.75 92 THR A C 1
ATOM 737 O O . THR A 1 92 ? 8.484 0.677 -3.086 1 94.75 92 THR A O 1
ATOM 740 N N . ARG A 1 93 ? 9.969 -0.682 -2.158 1 95.19 93 ARG A N 1
ATOM 741 C CA . ARG A 1 93 ? 11.086 -0.279 -3.002 1 95.19 93 ARG A CA 1
ATOM 742 C C . ARG A 1 93 ? 10.828 -0.628 -4.465 1 95.19 93 ARG A C 1
ATOM 744 O O . ARG A 1 93 ? 11.188 0.134 -5.363 1 95.19 93 ARG A O 1
ATOM 751 N N . LEU A 1 94 ? 10.273 -1.783 -4.707 1 97.75 94 LEU A N 1
ATOM 752 C CA . LEU A 1 94 ? 10.086 -2.223 -6.086 1 97.75 94 LEU A CA 1
ATOM 753 C C . LEU A 1 94 ? 9.094 -1.327 -6.812 1 97.75 94 LEU A C 1
ATOM 755 O O . LEU A 1 94 ? 9.383 -0.827 -7.902 1 97.75 94 LEU A O 1
ATOM 759 N N . PRO A 1 95 ? 7.93 -1.035 -6.195 1 96.94 95 PRO A N 1
ATOM 760 C CA . PRO A 1 95 ? 7.043 -0.088 -6.875 1 96.94 95 PRO A CA 1
ATOM 761 C C . PRO A 1 95 ? 7.668 1.297 -7.031 1 96.94 95 PRO A C 1
ATOM 763 O O . PRO A 1 95 ? 7.438 1.975 -8.031 1 96.94 95 PRO A O 1
ATOM 766 N N . ALA A 1 96 ? 8.422 1.741 -6.051 1 94.25 96 ALA A N 1
ATOM 767 C CA . ALA A 1 96 ? 9.117 3.021 -6.168 1 94.25 96 ALA A CA 1
ATOM 768 C C . ALA A 1 96 ? 10.062 3.027 -7.363 1 94.25 96 ALA A C 1
ATOM 770 O O . ALA A 1 96 ? 10.141 4.016 -8.094 1 94.25 96 ALA A O 1
ATOM 771 N N . SER A 1 97 ? 10.773 1.924 -7.578 1 95.12 97 SER A N 1
ATOM 772 C CA . SER A 1 97 ? 11.695 1.781 -8.703 1 95.12 97 SER A CA 1
ATOM 773 C C . SER A 1 97 ? 10.945 1.637 -10.016 1 95.12 97 SER A C 1
ATOM 775 O O . SER A 1 97 ? 11.445 2.033 -11.07 1 95.12 97 SER A O 1
ATOM 777 N N . ALA A 1 98 ? 9.742 1.05 -9.953 1 96.31 98 ALA A N 1
ATOM 778 C CA . ALA A 1 98 ? 8.953 0.76 -11.141 1 96.31 98 ALA A CA 1
ATOM 779 C C . ALA A 1 98 ? 8.562 2.045 -11.867 1 96.31 98 ALA A C 1
ATOM 781 O O . ALA A 1 98 ? 8.312 2.033 -13.078 1 96.31 98 ALA A O 1
ATOM 782 N N . HIS A 1 99 ? 8.477 3.123 -11.148 1 90.5 99 HIS A N 1
ATOM 783 C CA . HIS A 1 99 ? 8.117 4.391 -11.781 1 90.5 99 HIS A CA 1
ATOM 784 C C . HIS A 1 99 ? 9.141 4.789 -12.836 1 90.5 99 HIS A C 1
ATOM 786 O O . HIS A 1 99 ? 8.82 5.504 -13.781 1 90.5 99 HIS A O 1
ATOM 792 N N . GLU A 1 100 ? 10.383 4.293 -12.695 1 91.38 100 GLU A N 1
ATOM 793 C CA . GLU A 1 100 ? 11.438 4.57 -13.664 1 91.38 100 GLU A CA 1
ATOM 794 C C . GLU A 1 100 ? 11.805 3.318 -14.461 1 91.38 100 GLU A C 1
ATOM 796 O O . GLU A 1 100 ? 12.789 3.312 -15.203 1 91.38 100 GLU A O 1
ATOM 801 N N . CYS A 1 101 ? 11.125 2.279 -14.273 1 95 101 CYS A N 1
ATOM 802 C CA . CYS A 1 101 ? 11.359 0.999 -14.93 1 95 101 CYS A CA 1
ATOM 803 C C . CYS A 1 101 ? 10.078 0.468 -15.555 1 95 101 CYS A C 1
ATOM 805 O O . CYS A 1 101 ? 9.406 -0.39 -14.977 1 95 101 CYS A O 1
ATOM 807 N N . PRO A 1 102 ? 9.828 0.805 -16.812 1 95.31 102 PRO A N 1
ATOM 808 C CA . PRO A 1 102 ? 8.523 0.527 -17.422 1 95.31 102 PRO A CA 1
ATOM 809 C C . PRO A 1 102 ? 8.203 -0.964 -17.469 1 95.31 102 PRO A C 1
ATOM 811 O O . PRO A 1 102 ? 7.043 -1.353 -17.297 1 95.31 102 PRO A O 1
ATOM 814 N N . HIS A 1 103 ? 9.188 -1.862 -17.719 1 97.19 103 HIS A N 1
ATOM 815 C CA . HIS A 1 103 ? 8.875 -3.287 -17.766 1 97.19 103 HIS A CA 1
ATOM 816 C C . HIS A 1 103 ? 8.352 -3.768 -16.406 1 97.19 103 HIS A C 1
ATOM 818 O O . HIS A 1 103 ? 7.414 -4.57 -16.359 1 97.19 103 HIS A O 1
ATOM 824 N N . LEU A 1 104 ? 8.906 -3.213 -15.375 1 98.38 104 LEU A N 1
ATOM 825 C CA . LEU A 1 104 ? 8.453 -3.602 -14.039 1 98.38 104 LEU A CA 1
ATOM 826 C C . LEU A 1 104 ? 7.082 -3.006 -13.734 1 98.38 104 LEU A C 1
ATOM 828 O O . LEU A 1 104 ? 6.219 -3.684 -13.172 1 98.38 104 LEU A O 1
ATOM 832 N N . MET A 1 105 ? 6.852 -1.737 -14.086 1 97.81 105 MET A N 1
ATOM 833 C CA . MET A 1 105 ? 5.562 -1.113 -13.812 1 97.81 105 MET A CA 1
ATOM 834 C C . MET A 1 105 ? 4.438 -1.858 -14.523 1 97.81 105 MET A C 1
ATOM 836 O O . MET A 1 105 ? 3.412 -2.172 -13.914 1 97.81 105 MET A O 1
ATOM 840 N N . HIS A 1 106 ? 4.629 -2.162 -15.758 1 98.19 106 HIS A N 1
ATOM 841 C CA . HIS A 1 106 ? 3.604 -2.889 -16.5 1 98.19 106 HIS A CA 1
ATOM 842 C C . HIS A 1 106 ? 3.387 -4.281 -15.922 1 98.19 106 HIS A C 1
ATOM 844 O O . HIS A 1 106 ? 2.264 -4.789 -15.922 1 98.19 106 HIS A O 1
ATOM 850 N N . ALA A 1 107 ? 4.48 -4.934 -15.469 1 98.81 107 ALA A N 1
ATOM 851 C CA . ALA A 1 107 ? 4.344 -6.254 -14.852 1 98.81 107 ALA A CA 1
ATOM 852 C C . ALA A 1 107 ? 3.527 -6.18 -13.562 1 98.81 107 ALA A C 1
ATOM 854 O O . ALA A 1 107 ? 2.688 -7.043 -13.305 1 98.81 107 ALA A O 1
ATOM 855 N N . ILE A 1 108 ? 3.756 -5.129 -12.789 1 98.69 108 ILE A N 1
ATOM 856 C CA . ILE A 1 108 ? 3.018 -4.906 -11.555 1 98.69 108 ILE A CA 1
ATOM 857 C C . ILE A 1 108 ? 1.541 -4.676 -11.859 1 98.69 108 ILE A C 1
ATOM 859 O O . ILE A 1 108 ? 0.667 -5.281 -11.242 1 98.69 108 ILE A O 1
ATOM 863 N N . LEU A 1 109 ? 1.306 -3.855 -12.844 1 98.25 109 LEU A N 1
ATOM 864 C CA . LEU A 1 109 ? -0.067 -3.512 -13.195 1 98.25 109 LEU A CA 1
ATOM 865 C C . LEU A 1 109 ? -0.799 -4.719 -13.773 1 98.25 109 LEU A C 1
ATOM 867 O O . LEU A 1 109 ? -1.971 -4.945 -13.461 1 98.25 109 LEU A O 1
ATOM 871 N N . CYS A 1 110 ? -0.113 -5.504 -14.609 1 98.31 110 CYS A N 1
ATOM 872 C CA . CYS A 1 110 ? -0.802 -6.652 -15.188 1 98.31 110 CYS A CA 1
ATOM 873 C C . CYS A 1 110 ? -1.095 -7.703 -14.125 1 98.31 110 CYS A C 1
ATOM 875 O O . CYS A 1 110 ? -2.127 -8.375 -14.18 1 98.31 110 CYS A O 1
ATOM 877 N N . LEU A 1 111 ? -0.164 -7.883 -13.164 1 98.75 111 LEU A N 1
ATOM 878 C CA . LEU A 1 111 ? -0.418 -8.812 -12.062 1 98.75 111 LEU A CA 1
ATOM 879 C C . LEU A 1 111 ? -1.622 -8.359 -11.242 1 98.75 111 LEU A C 1
ATOM 881 O O . LEU A 1 111 ? -2.508 -9.164 -10.938 1 98.75 111 LEU A O 1
ATOM 885 N N . GLY A 1 112 ? -1.652 -7.086 -10.938 1 98.25 112 GLY A N 1
ATOM 886 C CA . GLY A 1 112 ? -2.805 -6.555 -10.227 1 98.25 112 GLY A CA 1
ATOM 887 C C . GLY A 1 112 ? -4.105 -6.727 -10.984 1 98.25 112 GLY A C 1
ATOM 888 O O . GLY A 1 112 ? -5.121 -7.125 -10.406 1 98.25 112 GLY A O 1
ATOM 889 N N . ALA A 1 113 ? -4.082 -6.414 -12.234 1 98.12 113 ALA A N 1
ATOM 890 C CA . ALA A 1 113 ? -5.27 -6.488 -13.086 1 98.12 113 ALA A CA 1
ATOM 891 C C . ALA A 1 113 ? -5.77 -7.926 -13.203 1 98.12 113 ALA A C 1
ATOM 893 O O . ALA A 1 113 ? -6.969 -8.18 -13.102 1 98.12 113 ALA A O 1
ATOM 894 N N . THR A 1 114 ? -4.848 -8.836 -13.406 1 98.56 114 THR A N 1
ATOM 895 C CA . THR A 1 114 ? -5.219 -10.234 -13.586 1 98.56 114 THR A CA 1
ATOM 896 C C . THR A 1 114 ? -5.805 -10.812 -12.305 1 98.56 114 THR A C 1
ATOM 898 O O . THR A 1 114 ? -6.828 -11.5 -12.336 1 98.56 114 THR A O 1
ATOM 901 N N . HIS A 1 115 ? -5.176 -10.555 -11.219 1 98.25 115 HIS A N 1
ATOM 902 C CA . HIS A 1 115 ? -5.695 -11.055 -9.953 1 98.25 115 HIS A CA 1
ATOM 903 C C . HIS A 1 115 ? -7.055 -10.438 -9.633 1 98.25 115 HIS A C 1
ATOM 905 O O . HIS A 1 115 ? -7.953 -11.133 -9.148 1 98.25 115 HIS A O 1
ATOM 911 N N . LEU A 1 116 ? -7.098 -9.156 -9.883 1 96.06 116 LEU A N 1
ATOM 912 C CA . LEU A 1 116 ? -8.375 -8.484 -9.664 1 96.06 116 LEU A CA 1
ATOM 913 C C . LEU A 1 116 ? -9.477 -9.117 -10.516 1 96.06 116 LEU A C 1
ATOM 915 O O . LEU A 1 116 ? -10.602 -9.297 -10.047 1 96.06 116 LEU A O 1
ATOM 919 N N . SER A 1 117 ? -9.18 -9.414 -11.75 1 96.69 117 SER A N 1
ATOM 920 C CA . SER A 1 117 ? -10.133 -10.055 -12.648 1 96.69 117 SER A CA 1
ATOM 921 C C . SER A 1 117 ? -10.555 -11.422 -12.117 1 96.69 117 SER A C 1
ATOM 923 O O . SER A 1 117 ? -11.695 -11.852 -12.336 1 96.69 117 SER A O 1
ATOM 925 N N . LEU A 1 118 ? -9.703 -12.086 -11.453 1 96.69 118 LEU A N 1
ATOM 926 C CA . LEU A 1 118 ? -9.93 -13.438 -10.945 1 96.69 118 LEU A CA 1
ATOM 927 C C . LEU A 1 118 ? -10.852 -13.414 -9.727 1 96.69 118 LEU A C 1
ATOM 929 O O . LEU A 1 118 ? -11.734 -14.258 -9.594 1 96.69 118 LEU A O 1
ATOM 933 N N . VAL A 1 119 ? -10.727 -12.414 -8.844 1 95.06 119 VAL A N 1
ATOM 934 C CA . VAL A 1 119 ? -11.328 -12.523 -7.516 1 95.06 119 VAL A CA 1
ATOM 935 C C . VAL A 1 119 ? -12.586 -11.664 -7.445 1 95.06 119 VAL A C 1
ATOM 937 O O . VAL A 1 119 ? -13.398 -11.812 -6.531 1 95.06 119 VAL A O 1
ATOM 940 N N . THR A 1 120 ? -12.727 -10.68 -8.32 1 92.38 120 THR A N 1
ATOM 941 C CA . THR A 1 120 ? -13.883 -9.805 -8.281 1 92.38 120 THR A CA 1
ATOM 942 C C . THR A 1 120 ? -15 -10.336 -9.164 1 92.38 120 THR A C 1
ATOM 944 O O . THR A 1 120 ? -14.742 -10.852 -10.258 1 92.38 120 THR A O 1
ATOM 947 N N . PRO A 1 121 ? -16.266 -9.922 -8.602 1 87.62 121 PRO A N 1
ATOM 948 C CA . PRO A 1 121 ? -17.375 -10.242 -9.508 1 87.62 121 PRO A CA 1
ATOM 949 C C . PRO A 1 121 ? -17.344 -9.422 -10.797 1 87.62 121 PRO A C 1
ATOM 951 O O . PRO A 1 121 ? -16.906 -8.273 -10.789 1 87.62 121 PRO A O 1
ATOM 954 N N . ASP A 1 122 ? -17.422 -9.812 -11.938 1 88.88 122 ASP A N 1
ATOM 955 C CA . ASP A 1 122 ? -17.391 -9.148 -13.234 1 88.88 122 ASP A CA 1
ATOM 956 C C . ASP A 1 122 ? -15.953 -8.766 -13.609 1 88.88 122 ASP A C 1
ATOM 958 O O . ASP A 1 122 ? -15.727 -7.734 -14.242 1 88.88 122 ASP A O 1
ATOM 962 N N . GLY A 1 123 ? -15.055 -9.336 -13.055 1 89.88 123 GLY A N 1
ATOM 963 C CA . GLY A 1 123 ? -13.641 -9.047 -13.258 1 89.88 123 GLY A CA 1
ATOM 964 C C . GLY A 1 123 ? -13.203 -9.188 -14.703 1 89.88 123 GLY A C 1
ATOM 965 O O . GLY A 1 123 ? -12.125 -8.742 -15.078 1 89.88 123 GLY A O 1
ATOM 966 N N . GLY A 1 124 ? -14.031 -9.75 -15.562 1 91.5 124 GLY A N 1
ATOM 967 C CA . GLY A 1 124 ? -13.734 -9.898 -16.984 1 91.5 124 GLY A CA 1
ATOM 968 C C . GLY A 1 124 ? -13.422 -8.578 -17.656 1 91.5 124 GLY A C 1
ATOM 969 O O . GLY A 1 124 ? -12.711 -8.547 -18.672 1 91.5 124 GLY A O 1
ATOM 970 N N . ARG A 1 125 ? -13.867 -7.461 -17.109 1 92.06 125 ARG A N 1
ATOM 971 C CA . ARG A 1 125 ? -13.672 -6.133 -17.688 1 92.06 125 ARG A CA 1
ATOM 972 C C . ARG A 1 125 ? -12.203 -5.73 -17.656 1 92.06 125 ARG A C 1
ATOM 974 O O . ARG A 1 125 ? -11.781 -4.844 -18.391 1 92.06 125 ARG A O 1
ATOM 981 N N . TYR A 1 126 ? -11.422 -6.371 -16.812 1 95.12 126 TYR A N 1
ATOM 982 C CA . TYR A 1 126 ? -10.023 -5.984 -16.656 1 95.12 126 TYR A CA 1
ATOM 983 C C . TYR A 1 126 ? -9.109 -6.848 -17.516 1 95.12 126 TYR A C 1
ATOM 985 O O . TYR A 1 126 ? -7.914 -6.586 -17.625 1 95.12 126 TYR A O 1
ATOM 993 N N . THR A 1 127 ? -9.656 -7.848 -18.172 1 95.19 127 THR A N 1
ATOM 994 C CA . THR A 1 127 ? -8.859 -8.859 -18.859 1 95.19 127 THR A CA 1
ATOM 995 C C . THR A 1 127 ? -8.086 -8.227 -20.016 1 95.19 127 THR A C 1
ATOM 997 O O . THR A 1 127 ? -6.914 -8.555 -20.234 1 95.19 127 THR A O 1
ATOM 1000 N N . THR A 1 128 ? -8.719 -7.34 -20.75 1 95.69 128 THR A N 1
ATOM 1001 C CA . THR A 1 128 ? -8.07 -6.711 -21.891 1 95.69 128 THR A CA 1
ATOM 1002 C C . THR A 1 128 ? -6.914 -5.82 -21.438 1 95.69 128 THR A C 1
ATOM 1004 O O . THR A 1 128 ? -5.828 -5.855 -22.031 1 95.69 128 THR A O 1
ATOM 1007 N N . LEU A 1 129 ? -7.156 -5.027 -20.406 1 95.44 129 LEU A N 1
ATOM 1008 C CA . LEU A 1 129 ? -6.105 -4.164 -19.891 1 95.44 129 LEU A CA 1
ATOM 1009 C C . LEU A 1 129 ? -4.961 -4.988 -19.297 1 95.44 129 LEU A C 1
ATOM 1011 O O . LEU A 1 129 ? -3.791 -4.633 -19.469 1 95.44 129 LEU A O 1
ATOM 1015 N N . ALA A 1 130 ? -5.281 -6.09 -18.625 1 97.62 130 ALA A N 1
ATOM 1016 C CA . ALA A 1 130 ? -4.262 -6.992 -18.094 1 97.62 130 ALA A CA 1
ATOM 1017 C C . ALA A 1 130 ? -3.375 -7.531 -19.219 1 97.62 130 ALA A C 1
ATOM 1019 O O . ALA A 1 130 ? -2.146 -7.539 -19.094 1 97.62 130 ALA A O 1
ATOM 1020 N N . ALA A 1 131 ? -3.982 -7.918 -20.281 1 97.56 131 ALA A N 1
ATOM 1021 C CA . ALA A 1 131 ? -3.248 -8.461 -21.422 1 97.56 131 ALA A CA 1
ATOM 1022 C C . ALA A 1 131 ? -2.359 -7.402 -22.047 1 97.56 131 ALA A C 1
ATOM 1024 O O . ALA A 1 131 ? -1.244 -7.695 -22.484 1 97.56 131 ALA A O 1
ATOM 1025 N N . THR A 1 132 ? -2.91 -6.172 -22.125 1 97.25 132 THR A N 1
ATOM 1026 C CA . THR A 1 132 ? -2.145 -5.07 -22.703 1 97.25 132 THR A CA 1
ATOM 1027 C C . THR A 1 132 ? -0.89 -4.797 -21.875 1 97.25 132 THR A C 1
ATOM 1029 O O . THR A 1 132 ? 0.207 -4.68 -22.422 1 97.25 132 THR A O 1
ATOM 1032 N N . HIS A 1 133 ? -1.067 -4.703 -20.578 1 97.75 133 HIS A N 1
ATOM 1033 C CA . HIS A 1 133 ? 0.078 -4.48 -19.703 1 97.75 133 HIS A CA 1
ATOM 1034 C C . HIS A 1 133 ? 1.063 -5.641 -19.781 1 97.75 133 HIS A C 1
ATOM 1036 O O . HIS A 1 133 ? 2.279 -5.434 -19.75 1 97.75 133 HIS A O 1
ATOM 1042 N N . ARG A 1 134 ? 0.538 -6.84 -19.891 1 98.31 134 ARG A N 1
ATOM 1043 C CA . ARG A 1 134 ? 1.407 -8.008 -20 1 98.31 134 ARG A CA 1
ATOM 1044 C C . ARG A 1 134 ? 2.266 -7.934 -21.25 1 98.31 134 ARG A C 1
ATOM 1046 O O . ARG A 1 134 ? 3.479 -8.156 -21.203 1 98.31 134 ARG A O 1
ATOM 1053 N N . GLY A 1 135 ? 1.59 -7.648 -22.359 1 98.25 135 GLY A N 1
ATOM 1054 C CA . GLY A 1 135 ? 2.326 -7.531 -23.609 1 98.25 135 GLY A CA 1
ATOM 1055 C C . GLY A 1 135 ? 3.443 -6.504 -23.547 1 98.25 135 GLY A C 1
ATOM 1056 O O . GLY A 1 135 ? 4.559 -6.766 -24 1 98.25 135 GLY A O 1
ATOM 1057 N N . LYS A 1 136 ? 3.158 -5.348 -22.922 1 97.62 136 LYS A N 1
ATOM 1058 C CA . LYS A 1 136 ? 4.16 -4.297 -22.781 1 97.62 136 LYS A CA 1
ATOM 1059 C C . LYS A 1 136 ? 5.297 -4.742 -21.875 1 97.62 136 LYS A C 1
ATOM 1061 O O . LYS A 1 136 ? 6.473 -4.512 -22.172 1 97.62 136 LYS A O 1
ATOM 1066 N N . ALA A 1 137 ? 4.984 -5.391 -20.766 1 98.44 137 ALA A N 1
ATOM 1067 C CA . ALA A 1 137 ? 5.988 -5.863 -19.812 1 98.44 137 ALA A CA 1
ATOM 1068 C C . ALA A 1 137 ? 6.93 -6.867 -20.469 1 98.44 137 ALA A C 1
ATOM 1070 O O . ALA A 1 137 ? 8.148 -6.773 -20.312 1 98.44 137 ALA A O 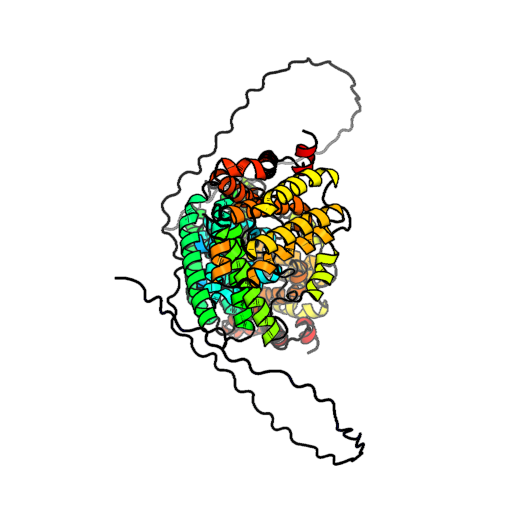1
ATOM 1071 N N . LEU A 1 138 ? 6.375 -7.797 -21.219 1 98.31 138 LEU A N 1
ATOM 1072 C CA . LEU A 1 138 ? 7.168 -8.836 -21.859 1 98.31 138 LEU A CA 1
ATOM 1073 C C . LEU A 1 138 ? 8.102 -8.234 -22.906 1 98.31 138 LEU A C 1
ATOM 1075 O O . LEU A 1 138 ? 9.289 -8.57 -22.953 1 98.31 138 LEU A O 1
ATOM 1079 N N . ARG A 1 139 ? 7.543 -7.344 -23.719 1 97.62 139 ARG A N 1
ATOM 1080 C CA . ARG A 1 139 ? 8.344 -6.703 -24.766 1 97.62 139 ARG A CA 1
ATOM 1081 C C . ARG A 1 139 ? 9.492 -5.91 -24.156 1 97.62 139 ARG A C 1
ATOM 1083 O O . ARG A 1 139 ? 10.641 -6.051 -24.578 1 97.62 139 ARG A O 1
ATOM 1090 N N . MET A 1 140 ? 9.211 -5.145 -23.172 1 96.75 140 MET A N 1
ATOM 1091 C CA . MET A 1 140 ? 10.211 -4.266 -22.578 1 96.75 140 MET A CA 1
ATOM 1092 C C . MET A 1 140 ? 11.227 -5.07 -21.766 1 96.75 140 MET A C 1
ATOM 1094 O O . MET A 1 140 ? 12.398 -4.703 -21.703 1 96.75 140 MET A O 1
ATOM 1098 N N . LEU A 1 141 ? 10.781 -6.148 -21.109 1 97.25 141 LEU A N 1
ATOM 1099 C CA . LEU A 1 141 ? 11.719 -7.039 -20.438 1 97.25 141 LEU A CA 1
ATOM 1100 C C . LEU A 1 141 ? 12.664 -7.691 -21.453 1 97.25 141 LEU A C 1
ATOM 1102 O O . LEU A 1 141 ? 13.867 -7.801 -21.203 1 97.25 141 LEU A O 1
ATOM 1106 N N . GLY A 1 142 ? 12.07 -8.164 -22.547 1 95.75 142 GLY A N 1
ATOM 1107 C CA . GLY A 1 142 ? 12.898 -8.703 -23.609 1 95.75 142 GLY A CA 1
ATOM 1108 C C . GLY A 1 142 ? 13.969 -7.738 -24.094 1 95.75 142 GLY A C 1
ATOM 1109 O O . GLY A 1 142 ? 15.125 -8.125 -24.266 1 95.75 142 GLY A O 1
ATOM 1110 N N . ASP A 1 143 ? 13.547 -6.469 -24.281 1 94 143 ASP A N 1
ATOM 1111 C CA . ASP A 1 143 ? 14.484 -5.426 -24.703 1 94 143 ASP A CA 1
ATOM 1112 C C . ASP A 1 143 ? 15.594 -5.246 -23.672 1 94 143 ASP A C 1
ATOM 1114 O O . ASP A 1 143 ? 16.766 -5.094 -24.031 1 94 143 ASP A O 1
ATOM 1118 N N . ALA A 1 144 ? 15.234 -5.309 -22.438 1 93 144 ALA A N 1
ATOM 1119 C CA . ALA A 1 144 ? 16.203 -5.129 -21.359 1 93 144 ALA A CA 1
ATOM 1120 C C . ALA A 1 144 ? 17.172 -6.301 -21.281 1 93 144 ALA A C 1
ATOM 1122 O O . ALA A 1 144 ? 18.375 -6.113 -21.047 1 93 144 ALA A O 1
ATOM 1123 N N . LEU A 1 145 ? 16.734 -7.484 -21.469 1 91.94 145 LEU A N 1
ATOM 1124 C CA . LEU A 1 145 ? 17.547 -8.688 -21.391 1 91.94 145 LEU A CA 1
ATOM 1125 C C . LEU A 1 145 ? 18.516 -8.773 -22.562 1 91.94 145 LEU A C 1
ATOM 1127 O O . LEU A 1 145 ? 19.594 -9.359 -22.438 1 91.94 145 LEU A O 1
ATOM 1131 N N . ALA A 1 146 ? 18.109 -8.219 -23.672 1 88.12 146 ALA A N 1
ATOM 1132 C CA . ALA A 1 146 ? 18.953 -8.219 -24.859 1 88.12 146 ALA A CA 1
ATOM 1133 C C . ALA A 1 146 ? 20.219 -7.387 -24.625 1 88.12 146 ALA A C 1
ATOM 1135 O O . ALA A 1 146 ? 21.281 -7.68 -25.203 1 88.12 146 ALA A O 1
ATOM 1136 N N . THR A 1 147 ? 20.094 -6.395 -23.766 1 79.94 147 THR A N 1
ATOM 1137 C CA . THR A 1 147 ? 21.25 -5.559 -23.438 1 79.94 147 THR A CA 1
ATOM 1138 C C . THR A 1 147 ? 21.891 -5.996 -22.125 1 79.94 147 THR A C 1
ATOM 1140 O O . THR A 1 147 ? 22.719 -5.285 -21.578 1 79.94 147 THR A O 1
ATOM 1143 N N . GLY A 1 148 ? 21.562 -7.043 -21.547 1 64.25 148 GLY A N 1
ATOM 1144 C CA . GLY A 1 148 ? 21.781 -7.52 -20.188 1 64.25 148 GLY A CA 1
ATOM 1145 C C . GLY A 1 148 ? 23.234 -7.707 -19.844 1 64.25 148 GLY A C 1
ATOM 1146 O O . GLY A 1 148 ? 23.656 -7.418 -18.719 1 64.25 148 GLY A O 1
ATOM 1147 N N . ASP A 1 149 ? 23.938 -8.078 -20.719 1 72.44 149 ASP A N 1
ATOM 1148 C CA . ASP A 1 149 ? 25.344 -8.305 -20.391 1 72.44 149 ASP A CA 1
ATOM 1149 C C . ASP A 1 149 ? 26 -7.043 -19.844 1 72.44 149 ASP A C 1
ATOM 1151 O O . ASP A 1 149 ? 26.953 -7.117 -19.078 1 72.44 149 ASP A O 1
ATOM 1155 N N . GLN A 1 150 ? 25.375 -5.992 -20.109 1 82.19 150 GLN A N 1
ATOM 1156 C CA . GLN A 1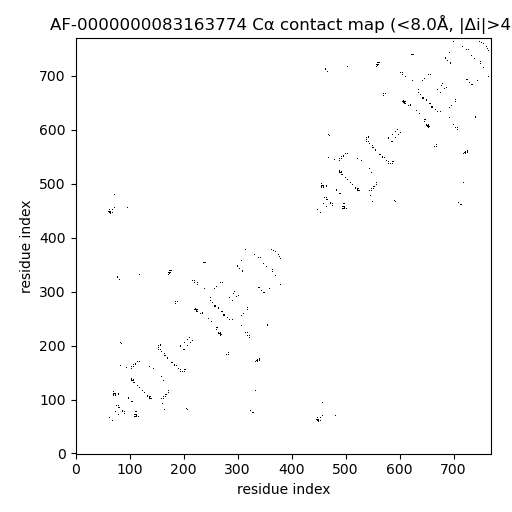 150 ? 25.938 -4.719 -19.688 1 82.19 150 GLN A CA 1
ATOM 1157 C C . GLN A 1 150 ? 25.156 -4.145 -18.5 1 82.19 150 GLN A C 1
ATOM 1159 O O . GLN A 1 150 ? 25.5 -3.076 -17.984 1 82.19 150 GLN A O 1
ATOM 1164 N N . SER A 1 151 ? 24.328 -4.984 -17.969 1 87.56 151 SER A N 1
ATOM 1165 C CA . SER A 1 151 ? 23.438 -4.465 -16.938 1 87.56 151 SER A CA 1
ATOM 1166 C C . SER A 1 151 ? 24.094 -4.512 -15.562 1 87.56 151 SER A C 1
ATOM 1168 O O . SER A 1 151 ? 24.797 -5.469 -15.234 1 87.56 151 SER A O 1
ATOM 1170 N N . GLY A 1 152 ? 23.906 -3.48 -14.805 1 92 152 GLY A N 1
ATOM 1171 C CA . GLY A 1 152 ? 24.359 -3.443 -13.422 1 92 152 GLY A CA 1
ATOM 1172 C C . GLY A 1 152 ? 23.516 -4.305 -12.492 1 92 152 GLY A C 1
ATOM 1173 O O . GLY A 1 152 ? 22.531 -4.91 -12.922 1 92 152 GLY A O 1
ATOM 1174 N N . PRO A 1 153 ? 23.953 -4.461 -11.281 1 94.56 153 PRO A N 1
ATOM 1175 C CA . PRO A 1 153 ? 23.25 -5.328 -10.328 1 94.56 153 PRO A CA 1
ATOM 1176 C C . PRO A 1 153 ? 21.812 -4.887 -10.078 1 94.56 153 PRO A C 1
ATOM 1178 O O . PRO A 1 153 ? 20.906 -5.727 -9.984 1 94.56 153 PRO A O 1
ATOM 1181 N N . THR A 1 154 ? 21.594 -3.562 -10 1 95.31 154 THR A N 1
ATOM 1182 C CA . THR A 1 154 ? 20.25 -3.045 -9.75 1 95.31 154 THR A CA 1
ATOM 1183 C C . THR A 1 154 ? 19.328 -3.363 -10.93 1 95.31 154 THR A C 1
ATOM 1185 O O . THR A 1 154 ? 18.172 -3.746 -10.727 1 95.31 154 THR A O 1
ATOM 1188 N N . GLU A 1 155 ? 19.844 -3.191 -12.102 1 95.19 155 GLU A N 1
ATOM 1189 C CA . GLU A 1 155 ? 19.047 -3.459 -13.297 1 95.19 155 GLU A CA 1
ATOM 1190 C C . GLU A 1 155 ? 18.656 -4.93 -13.375 1 95.19 155 GLU A C 1
ATOM 1192 O O . GLU A 1 155 ? 17.516 -5.254 -13.734 1 95.19 155 GLU A O 1
ATOM 1197 N N . LEU A 1 156 ? 19.578 -5.809 -13.031 1 96.5 156 LEU A N 1
ATOM 1198 C CA . LEU A 1 156 ? 19.297 -7.238 -13.047 1 96.5 156 LEU A CA 1
ATOM 1199 C C . LEU A 1 156 ? 18.266 -7.594 -11.984 1 96.5 156 LEU A C 1
ATOM 1201 O O . LEU A 1 156 ? 17.391 -8.43 -12.219 1 96.5 156 LEU A O 1
ATOM 1205 N N . ASP A 1 157 ? 18.359 -6.941 -10.875 1 97.5 157 ASP A N 1
ATOM 1206 C CA . ASP A 1 157 ? 17.375 -7.148 -9.828 1 97.5 157 ASP A CA 1
ATOM 1207 C C . ASP A 1 157 ? 15.977 -6.75 -10.305 1 97.5 157 ASP A C 1
ATOM 1209 O O . ASP A 1 157 ? 14.992 -7.434 -10.008 1 97.5 157 ASP A O 1
ATOM 1213 N N . LEU A 1 158 ? 15.922 -5.668 -10.977 1 97.81 158 LEU A N 1
ATOM 1214 C CA . LEU A 1 158 ? 14.633 -5.18 -11.445 1 97.81 158 LEU A CA 1
ATOM 1215 C C . LEU A 1 158 ? 14.078 -6.07 -12.547 1 97.81 158 LEU A C 1
ATOM 1217 O O . LEU A 1 158 ? 12.859 -6.266 -12.648 1 97.81 158 LEU A O 1
ATOM 1221 N N . MET A 1 159 ? 14.961 -6.602 -13.359 1 97.81 159 MET A N 1
ATOM 1222 C CA . MET A 1 159 ? 14.523 -7.578 -14.352 1 97.81 159 MET A CA 1
ATOM 1223 C C . MET A 1 159 ? 14 -8.844 -13.68 1 97.81 159 MET A C 1
ATOM 1225 O O . MET A 1 159 ? 12.992 -9.406 -14.117 1 97.81 159 MET A O 1
ATOM 1229 N N . LEU A 1 160 ? 14.711 -9.273 -12.664 1 98.31 160 LEU A N 1
ATOM 1230 C CA . LEU A 1 160 ? 14.266 -10.445 -11.914 1 98.31 160 LEU A CA 1
ATOM 1231 C C . LEU A 1 160 ? 12.898 -10.203 -11.281 1 98.31 160 LEU A C 1
ATOM 1233 O O . LEU A 1 160 ? 12.023 -11.078 -11.32 1 98.31 160 LEU A O 1
ATOM 1237 N N . ALA A 1 161 ? 12.719 -8.992 -10.711 1 98.81 161 ALA A N 1
ATOM 1238 C CA . ALA A 1 161 ? 11.422 -8.625 -10.148 1 98.81 161 ALA A CA 1
ATOM 1239 C C . ALA A 1 161 ? 10.328 -8.688 -11.211 1 98.81 161 ALA A C 1
ATOM 1241 O O . ALA A 1 161 ? 9.227 -9.164 -10.938 1 98.81 161 ALA A O 1
ATOM 1242 N N . THR A 1 162 ? 10.609 -8.172 -12.359 1 98.75 162 THR A N 1
ATOM 1243 C CA . THR A 1 162 ? 9.648 -8.211 -13.461 1 98.75 162 THR A CA 1
ATOM 1244 C C . THR A 1 162 ? 9.266 -9.648 -13.805 1 98.75 162 THR A C 1
ATOM 1246 O O . THR A 1 162 ? 8.086 -9.961 -13.961 1 98.75 162 THR A O 1
ATOM 1249 N N . ALA A 1 163 ? 10.273 -10.484 -13.867 1 98.69 163 ALA A N 1
ATOM 1250 C CA . ALA A 1 163 ? 10.031 -11.891 -14.195 1 98.69 163 ALA A CA 1
ATOM 1251 C C . ALA A 1 163 ? 9.172 -12.562 -13.125 1 98.69 163 ALA A C 1
ATOM 1253 O O . ALA A 1 163 ? 8.242 -13.312 -13.453 1 98.69 163 ALA A O 1
ATOM 1254 N N . TYR A 1 164 ? 9.484 -12.297 -11.875 1 98.81 164 TYR A N 1
ATOM 1255 C CA . TYR A 1 164 ? 8.688 -12.867 -10.797 1 98.81 164 TYR A CA 1
ATOM 1256 C C . TYR A 1 164 ? 7.246 -12.367 -10.867 1 98.81 164 TYR A C 1
ATOM 1258 O O . TYR A 1 164 ? 6.305 -13.141 -10.68 1 98.81 164 TYR A O 1
ATOM 1266 N N . ALA A 1 165 ? 7.066 -11.078 -11.078 1 98.88 165 ALA A N 1
ATOM 1267 C CA . ALA A 1 165 ? 5.715 -10.539 -11.188 1 98.88 165 ALA A CA 1
ATOM 1268 C C . ALA A 1 165 ? 4.941 -11.219 -12.312 1 98.88 165 ALA A C 1
ATOM 1270 O O . ALA A 1 165 ? 3.773 -11.578 -12.141 1 98.88 165 ALA A O 1
ATOM 1271 N N . LEU A 1 166 ? 5.578 -11.367 -13.414 1 98.88 166 LEU A N 1
ATOM 1272 C CA . LEU A 1 166 ? 4.941 -12.008 -14.562 1 98.88 166 LEU A CA 1
ATOM 1273 C C . LEU A 1 166 ? 4.68 -13.484 -14.281 1 98.88 166 LEU A C 1
ATOM 1275 O O . LEU A 1 166 ? 3.695 -14.047 -14.766 1 98.88 166 LEU A O 1
ATOM 1279 N N . THR A 1 167 ? 5.562 -14.148 -13.516 1 98.81 167 THR A N 1
ATOM 1280 C CA . THR A 1 167 ? 5.344 -15.531 -13.102 1 98.81 167 THR A CA 1
ATOM 1281 C C . THR A 1 167 ? 4.051 -15.664 -12.305 1 98.81 167 THR A C 1
ATOM 1283 O O . THR A 1 167 ? 3.223 -16.531 -12.586 1 98.81 167 THR A O 1
ATOM 1286 N N . PHE A 1 168 ? 3.916 -14.805 -11.367 1 98.56 168 PHE A N 1
ATOM 1287 C CA . PHE A 1 168 ? 2.729 -14.852 -10.523 1 98.56 168 PHE A CA 1
ATOM 1288 C C . PHE A 1 168 ? 1.485 -14.461 -11.312 1 98.56 168 PHE A C 1
ATOM 1290 O O . PHE A 1 168 ? 0.404 -15.008 -11.094 1 98.56 168 PHE A O 1
ATOM 1297 N N . GLN A 1 169 ? 1.672 -13.469 -12.18 1 98.75 169 GLN A N 1
ATOM 1298 C CA . GLN A 1 169 ? 0.556 -13.094 -13.039 1 98.75 169 GLN A CA 1
ATOM 1299 C C . GLN A 1 169 ? 0.086 -14.281 -13.875 1 98.75 169 GLN A C 1
ATOM 1301 O O . GLN A 1 169 ? -1.114 -14.539 -13.977 1 98.75 169 GLN A O 1
ATOM 1306 N N . ALA A 1 170 ? 1.023 -15.023 -14.453 1 98.62 170 ALA A N 1
ATOM 1307 C CA . ALA A 1 170 ? 0.701 -16.188 -15.258 1 98.62 170 ALA A CA 1
ATOM 1308 C C . ALA A 1 170 ? 0.007 -17.266 -14.414 1 98.62 170 ALA A C 1
ATOM 1310 O O . ALA A 1 170 ? -0.887 -17.953 -14.898 1 98.62 170 ALA A O 1
ATOM 1311 N N . ASN A 1 171 ? 0.431 -17.375 -13.172 1 98.12 171 ASN A N 1
ATOM 1312 C CA . ASN A 1 171 ? -0.152 -18.359 -12.258 1 98.12 171 ASN A CA 1
ATOM 1313 C C . ASN A 1 171 ? -1.636 -18.094 -12.023 1 98.12 171 ASN A C 1
ATOM 1315 O O . ASN A 1 171 ? -2.383 -19 -11.648 1 98.12 171 ASN A O 1
ATOM 1319 N N . TYR A 1 172 ? -2.088 -16.859 -12.297 1 97.94 172 TYR A N 1
ATOM 1320 C CA . TYR A 1 172 ? -3.479 -16.484 -12.062 1 97.94 172 TYR A CA 1
ATOM 1321 C C . TYR A 1 172 ? -4.281 -16.547 -13.359 1 97.94 172 TYR A C 1
ATOM 1323 O O . TYR A 1 172 ? -5.465 -16.203 -13.375 1 97.94 172 TYR A O 1
ATOM 1331 N N . MET A 1 173 ? -3.662 -16.906 -14.438 1 97.25 173 MET A N 1
ATOM 1332 C CA . MET A 1 173 ? -4.348 -17.047 -15.719 1 97.25 173 MET A CA 1
ATOM 1333 C C . MET A 1 173 ? -4.84 -18.469 -15.93 1 97.25 173 MET A C 1
ATOM 1335 O O . MET A 1 173 ? -4.082 -19.422 -15.742 1 97.25 173 MET A O 1
ATOM 1339 N N . ALA A 1 174 ? -6.012 -18.641 -16.422 1 95.12 174 ALA A N 1
ATOM 1340 C CA . ALA A 1 174 ? -6.598 -19.953 -16.672 1 95.12 174 ALA A CA 1
ATOM 1341 C C . ALA A 1 174 ? -5.801 -20.703 -17.734 1 95.12 174 ALA A C 1
ATOM 1343 O O . ALA A 1 174 ? -5.695 -21.938 -17.672 1 95.12 174 ALA A O 1
ATOM 1344 N N . ASP A 1 175 ? -5.266 -20.031 -18.672 1 95.38 175 ASP A N 1
ATOM 1345 C CA . ASP A 1 175 ? -4.453 -20.625 -19.719 1 95.38 175 ASP A CA 1
ATOM 1346 C C . ASP A 1 175 ? -2.988 -20.219 -19.594 1 95.38 175 ASP A C 1
ATOM 1348 O O . ASP A 1 175 ? -2.303 -20 -20.594 1 95.38 175 ASP A O 1
ATOM 1352 N N . GLY A 1 176 ? -2.496 -20.125 -18.344 1 97.56 176 GLY A N 1
ATOM 1353 C CA . GLY A 1 176 ? -1.206 -19.5 -18.125 1 97.56 176 GLY A CA 1
ATOM 1354 C C . GLY A 1 176 ? -0.083 -20.5 -17.906 1 97.56 176 GLY A C 1
ATOM 1355 O O . GLY A 1 176 ? 1.043 -20.109 -17.578 1 97.56 176 GLY A O 1
ATOM 1356 N N . LEU A 1 177 ? -0.279 -21.797 -18.094 1 97.5 177 LEU A N 1
ATOM 1357 C CA . LEU A 1 177 ? 0.702 -22.812 -17.734 1 97.5 177 LEU A CA 1
ATOM 1358 C C . LEU A 1 177 ? 2.014 -22.578 -18.484 1 97.5 177 LEU A C 1
ATOM 1360 O O . LEU A 1 177 ? 3.086 -22.594 -17.875 1 97.5 177 LEU A O 1
ATOM 1364 N N . VAL A 1 178 ? 1.943 -22.438 -19.797 1 97.25 178 VAL A N 1
ATOM 1365 C CA . VAL A 1 178 ? 3.145 -22.266 -20.609 1 97.25 178 VAL A CA 1
ATOM 1366 C C . VAL A 1 178 ? 3.85 -20.969 -20.219 1 97.25 178 VAL A C 1
ATOM 1368 O O . VAL A 1 178 ? 5.07 -20.953 -20.031 1 97.25 178 VAL A O 1
ATOM 1371 N N . ASP A 1 179 ? 3.057 -19.859 -20.094 1 97.81 179 ASP A N 1
ATOM 1372 C CA . ASP A 1 179 ? 3.615 -18.578 -19.672 1 97.81 179 ASP A CA 1
ATOM 1373 C C . ASP A 1 179 ? 4.312 -18.688 -18.312 1 97.81 179 ASP A C 1
ATOM 1375 O O . ASP A 1 179 ? 5.379 -18.109 -18.109 1 97.81 179 ASP A O 1
ATOM 1379 N N . PHE A 1 180 ? 3.67 -19.406 -17.5 1 98.44 180 PHE A N 1
ATOM 1380 C CA . PHE A 1 180 ? 4.215 -19.656 -16.172 1 98.44 180 PHE A CA 1
ATOM 1381 C C . PHE A 1 180 ? 5.562 -20.359 -16.25 1 98.44 180 PHE A C 1
ATOM 1383 O O . PHE A 1 180 ? 6.539 -19.906 -15.641 1 98.44 180 PHE A O 1
ATOM 1390 N N . ALA A 1 181 ? 5.625 -21.375 -16.953 1 98.25 181 ALA A N 1
ATOM 1391 C CA . ALA A 1 181 ? 6.859 -22.156 -17.078 1 98.25 181 ALA A CA 1
ATOM 1392 C C . ALA A 1 181 ? 7.973 -21.312 -17.688 1 98.25 181 ALA A C 1
ATOM 1394 O O . ALA A 1 181 ? 9.117 -21.359 -17.234 1 98.25 181 ALA A O 1
ATOM 1395 N N . VAL A 1 182 ? 7.652 -20.531 -18.703 1 97.81 182 VAL A N 1
ATOM 1396 C CA . VAL A 1 182 ? 8.633 -19.688 -19.375 1 97.81 182 VAL A CA 1
ATOM 1397 C C . VAL A 1 182 ? 9.188 -18.656 -18.391 1 97.81 182 VAL A C 1
ATOM 1399 O O . VAL A 1 182 ? 10.398 -18.422 -18.344 1 97.81 182 VAL A O 1
ATOM 1402 N N . MET A 1 183 ? 8.289 -18.094 -17.641 1 98.19 183 MET A N 1
ATOM 1403 C CA . MET A 1 183 ? 8.734 -17.047 -16.703 1 98.19 183 MET A CA 1
ATOM 1404 C C . MET A 1 183 ? 9.523 -17.656 -15.555 1 98.19 183 MET A C 1
ATOM 1406 O O . MET A 1 183 ? 10.477 -17.062 -15.062 1 98.19 183 MET A O 1
ATOM 1410 N N . VAL A 1 184 ? 9.109 -18.828 -15.062 1 98.31 184 VAL A N 1
ATOM 1411 C CA . VAL A 1 184 ? 9.875 -19.516 -14.031 1 98.31 184 VAL A CA 1
ATOM 1412 C C . VAL A 1 184 ? 11.297 -19.766 -14.516 1 98.31 184 VAL A C 1
ATOM 1414 O O . VAL A 1 184 ? 12.258 -19.516 -13.789 1 98.31 184 VAL A O 1
ATOM 1417 N N . ARG A 1 185 ? 11.414 -20.25 -15.742 1 97.62 185 ARG A N 1
ATOM 1418 C CA . ARG A 1 185 ? 12.734 -20.438 -16.328 1 97.62 185 ARG A CA 1
ATOM 1419 C C . ARG A 1 185 ? 13.508 -19.125 -16.375 1 97.62 185 ARG A C 1
ATOM 1421 O O . ARG A 1 185 ? 14.703 -19.094 -16.078 1 97.62 185 ARG A O 1
ATOM 1428 N N . GLY A 1 186 ? 12.82 -18.062 -16.797 1 96.75 186 GLY A N 1
ATOM 1429 C CA . GLY A 1 186 ? 13.438 -16.734 -16.828 1 96.75 186 GLY A CA 1
ATOM 1430 C C . GLY A 1 186 ? 13.977 -16.312 -15.477 1 96.75 186 GLY A C 1
ATOM 1431 O O . GLY A 1 186 ? 15.086 -15.789 -15.383 1 96.75 186 GLY A O 1
ATOM 1432 N N . CYS A 1 187 ? 13.195 -16.516 -14.438 1 97.5 187 CYS A N 1
ATOM 1433 C CA . CYS A 1 187 ? 13.648 -16.203 -13.094 1 97.5 187 CYS A CA 1
ATOM 1434 C C . CYS A 1 187 ? 14.938 -16.953 -12.758 1 97.5 187 CYS A C 1
ATOM 1436 O O . CYS A 1 187 ? 15.859 -16.375 -12.18 1 97.5 187 CYS A O 1
ATOM 1438 N N . GLY A 1 188 ? 14.969 -18.234 -13.109 1 96 188 GLY A N 1
ATOM 1439 C CA . GLY A 1 188 ? 16.172 -19.031 -12.867 1 96 188 GLY A CA 1
ATOM 1440 C C . GLY A 1 188 ? 17.391 -18.5 -13.578 1 96 188 GLY A C 1
ATOM 1441 O O . GLY A 1 188 ? 18.469 -18.391 -12.977 1 96 188 GLY A O 1
ATOM 1442 N N . ILE A 1 189 ? 17.203 -18.156 -14.797 1 94.06 189 ILE A N 1
ATOM 1443 C CA . ILE A 1 189 ? 18.312 -17.688 -15.625 1 94.06 189 ILE A CA 1
ATOM 1444 C C . ILE A 1 189 ? 18.844 -16.359 -15.078 1 94.06 189 ILE A C 1
ATOM 1446 O O . ILE A 1 189 ? 20.047 -16.188 -14.922 1 94.06 189 ILE A O 1
ATOM 1450 N N . ILE A 1 190 ? 17.938 -15.414 -14.758 1 95.56 190 ILE A N 1
ATOM 1451 C CA . ILE A 1 190 ? 18.359 -14.109 -14.266 1 95.56 190 ILE A CA 1
ATOM 1452 C C . ILE A 1 190 ? 19.016 -14.258 -12.891 1 95.56 190 ILE A C 1
ATOM 1454 O O . ILE A 1 190 ? 20 -13.586 -12.602 1 95.56 190 ILE A O 1
ATOM 1458 N N . THR A 1 191 ? 18.469 -15.109 -12.07 1 96.44 191 THR A N 1
ATOM 1459 C CA . THR A 1 191 ? 19.047 -15.367 -10.758 1 96.44 191 THR A CA 1
ATOM 1460 C C . THR A 1 191 ? 20.484 -15.875 -10.898 1 96.44 191 THR A C 1
ATOM 1462 O O . THR A 1 191 ? 21.391 -15.398 -10.211 1 96.44 191 THR A O 1
ATOM 1465 N N . ARG A 1 192 ? 20.688 -16.812 -11.758 1 94 192 ARG A N 1
ATOM 1466 C CA . ARG A 1 192 ? 22.031 -17.344 -11.992 1 94 192 ARG A CA 1
ATOM 1467 C C . ARG A 1 192 ? 22.969 -16.25 -12.484 1 94 192 ARG A C 1
ATOM 1469 O O . ARG A 1 192 ? 24.141 -16.219 -12.086 1 94 192 ARG A O 1
ATOM 1476 N N . GLN A 1 193 ? 22.453 -15.43 -13.336 1 93.31 193 GLN A N 1
ATOM 1477 C CA . GLN A 1 193 ? 23.266 -14.32 -13.82 1 93.31 193 GLN A CA 1
ATOM 1478 C C . GLN A 1 193 ? 23.688 -13.398 -12.68 1 93.31 193 GLN A C 1
ATOM 1480 O O . GLN A 1 193 ? 24.844 -12.977 -12.602 1 93.31 193 GLN A O 1
ATOM 1485 N N . ILE A 1 194 ? 22.781 -13.07 -11.812 1 95.81 194 ILE A N 1
ATOM 1486 C CA . ILE A 1 194 ? 23.031 -12.203 -10.664 1 95.81 194 ILE A CA 1
ATOM 1487 C C . ILE A 1 194 ? 24.078 -12.852 -9.758 1 95.81 194 ILE A C 1
ATOM 1489 O O . ILE A 1 194 ? 25.047 -12.195 -9.359 1 95.81 194 ILE A O 1
ATOM 1493 N N . LEU A 1 195 ? 23.938 -14.102 -9.508 1 94.88 195 LEU A N 1
ATOM 1494 C CA . LEU A 1 195 ? 24.828 -14.797 -8.602 1 94.88 195 LEU A CA 1
ATOM 1495 C C . LEU A 1 195 ? 26.219 -14.969 -9.219 1 94.88 195 LEU A C 1
ATOM 1497 O O . LEU A 1 195 ? 27.234 -14.836 -8.539 1 94.88 195 LEU A O 1
ATOM 1501 N N . ASN A 1 196 ? 26.266 -15.266 -10.508 1 93.5 196 ASN A N 1
ATOM 1502 C CA . ASN A 1 196 ? 27.531 -15.469 -11.188 1 93.5 196 ASN A CA 1
ATOM 1503 C C . ASN A 1 196 ? 28.312 -14.164 -11.328 1 93.5 196 ASN A C 1
ATOM 1505 O O . ASN A 1 196 ? 29.531 -14.133 -11.148 1 93.5 196 ASN A O 1
ATOM 1509 N N . LYS A 1 197 ? 27.578 -13.109 -11.633 1 93.06 197 LYS A N 1
ATOM 1510 C CA . LYS A 1 197 ? 28.234 -11.844 -11.93 1 93.06 197 LYS A CA 1
ATOM 1511 C C . LYS A 1 197 ? 28.547 -11.07 -10.648 1 93.06 197 LYS A C 1
ATOM 1513 O O . LYS A 1 197 ? 29.594 -10.422 -10.539 1 93.06 197 LYS A O 1
ATOM 1518 N N . TYR A 1 198 ? 27.656 -11.133 -9.641 1 93.81 198 TYR A N 1
ATOM 1519 C CA . TYR A 1 198 ? 27.781 -10.211 -8.516 1 93.81 198 TYR A CA 1
ATOM 1520 C C . TYR A 1 198 ? 27.766 -10.969 -7.191 1 93.81 198 TYR A C 1
ATOM 1522 O O . TYR A 1 198 ? 27.859 -10.359 -6.125 1 93.81 198 TYR A O 1
ATOM 1530 N N . ASN A 1 199 ? 27.625 -12.266 -7.184 1 93.88 199 ASN A N 1
ATOM 1531 C CA . ASN A 1 199 ? 27.641 -13.141 -6.02 1 93.88 199 ASN A CA 1
ATOM 1532 C C . ASN A 1 199 ? 26.531 -12.758 -5.027 1 93.88 199 ASN A C 1
ATOM 1534 O O . ASN A 1 199 ? 26.734 -12.836 -3.814 1 93.88 199 ASN A O 1
ATOM 1538 N N . GLY A 1 200 ? 25.516 -12.188 -5.578 1 92.94 200 GLY A N 1
ATOM 1539 C CA . GLY A 1 200 ? 24.375 -11.812 -4.742 1 92.94 200 GLY A CA 1
ATOM 1540 C C . GLY A 1 200 ? 23.562 -10.664 -5.309 1 92.94 200 GLY A C 1
ATOM 1541 O O . GLY A 1 200 ? 23.969 -10.047 -6.297 1 92.94 200 GLY A O 1
ATOM 1542 N N . SER A 1 201 ? 22.359 -10.422 -4.711 1 94.69 201 SER A N 1
ATOM 1543 C CA . SER A 1 201 ? 21.453 -9.367 -5.145 1 94.69 201 SER A CA 1
ATOM 1544 C C . SER A 1 201 ? 21.484 -8.188 -4.184 1 94.69 201 SER A C 1
ATOM 1546 O O . SER A 1 201 ? 21.688 -8.359 -2.979 1 94.69 201 SER A O 1
ATOM 1548 N N . GLU A 1 202 ? 21.328 -7.039 -4.648 1 94.06 202 GLU A N 1
ATOM 1549 C CA . GLU A 1 202 ? 21.219 -5.84 -3.828 1 94.06 202 GLU A CA 1
ATOM 1550 C C . GLU A 1 202 ? 19.844 -5.746 -3.168 1 94.06 202 GLU A C 1
ATOM 1552 O O . GLU A 1 202 ? 19.703 -5.164 -2.09 1 94.06 202 GLU A O 1
ATOM 1557 N N . MET A 1 203 ? 18.859 -6.328 -3.824 1 95.5 203 MET A N 1
ATOM 1558 C CA . MET A 1 203 ? 17.484 -6.164 -3.365 1 95.5 203 MET A CA 1
ATOM 1559 C C . MET A 1 203 ? 16.984 -7.438 -2.691 1 95.5 203 MET A C 1
ATOM 1561 O O . MET A 1 203 ? 16.422 -7.383 -1.597 1 95.5 203 MET A O 1
ATOM 1565 N N . PHE A 1 204 ? 17.25 -8.523 -3.316 1 96 204 PHE A N 1
ATOM 1566 C CA . PHE A 1 204 ? 16.703 -9.789 -2.824 1 96 204 PHE A CA 1
ATOM 1567 C C . PHE A 1 204 ? 17.75 -10.531 -1.992 1 96 204 PHE A C 1
ATOM 1569 O O . PHE A 1 204 ? 18.703 -11.086 -2.537 1 96 204 PHE A O 1
ATOM 1576 N N . LYS A 1 205 ? 17.5 -10.75 -0.748 1 90.5 205 LYS A N 1
ATOM 1577 C CA . LYS A 1 205 ? 18.484 -11.273 0.185 1 90.5 205 LYS A CA 1
ATOM 1578 C C . LYS A 1 205 ? 18.562 -12.797 0.112 1 90.5 205 LYS A C 1
ATOM 1580 O O . LYS A 1 205 ? 19.609 -13.383 0.423 1 90.5 205 LYS A O 1
ATOM 1585 N N . LEU A 1 206 ? 17.516 -13.406 -0.262 1 88.56 206 LEU A N 1
ATOM 1586 C CA . LEU A 1 206 ? 17.469 -14.867 -0.242 1 88.56 206 LEU A CA 1
ATOM 1587 C C . LEU A 1 206 ? 17.438 -15.43 -1.659 1 88.56 206 LEU A C 1
ATOM 1589 O O . LEU A 1 206 ? 16.453 -16.047 -2.066 1 88.56 206 LEU A O 1
ATOM 1593 N N . LEU A 1 207 ? 18.594 -15.312 -2.324 1 91.06 207 LEU A N 1
ATOM 1594 C CA . LEU A 1 207 ? 18.672 -15.883 -3.664 1 91.06 207 LEU A CA 1
ATOM 1595 C C . LEU A 1 207 ? 19.578 -17.125 -3.678 1 91.06 207 LEU A C 1
ATOM 1597 O O . LEU A 1 207 ? 19.438 -17.969 -4.555 1 91.06 207 LEU A O 1
ATOM 1601 N N . LYS A 1 208 ? 20.438 -17.156 -2.701 1 90.19 208 LYS A N 1
ATOM 1602 C CA . LYS A 1 208 ? 21.344 -18.312 -2.623 1 90.19 208 LYS A CA 1
ATOM 1603 C C . LYS A 1 208 ? 20.656 -19.516 -1.99 1 90.19 208 LYS A C 1
ATOM 1605 O O . LYS A 1 208 ? 19.984 -19.375 -0.966 1 90.19 208 LYS A O 1
ATOM 1610 N N . PRO A 1 209 ? 20.922 -20.656 -2.539 1 87.81 209 PRO A N 1
ATOM 1611 C CA . PRO A 1 209 ? 20.234 -21.859 -2.045 1 87.81 209 PRO A CA 1
ATOM 1612 C C . PRO A 1 209 ? 20.5 -22.109 -0.565 1 87.81 209 PRO A C 1
ATOM 1614 O O . PRO A 1 209 ? 19.609 -22.531 0.164 1 87.81 209 PRO A O 1
ATOM 1617 N N . GLU A 1 210 ? 21.688 -21.875 -0.138 1 89.06 210 GLU A N 1
ATOM 1618 C CA . GLU A 1 210 ? 22.031 -22.109 1.259 1 89.06 210 GLU A CA 1
ATOM 1619 C C . GLU A 1 210 ? 21.219 -21.219 2.195 1 89.06 210 GLU A C 1
ATOM 1621 O O . GLU A 1 210 ? 20.734 -21.688 3.229 1 89.06 210 GLU A O 1
ATOM 1626 N N . ALA A 1 211 ? 21.125 -20.016 1.781 1 88 211 ALA A N 1
ATOM 1627 C CA . ALA A 1 211 ? 20.359 -19.062 2.586 1 88 211 ALA A CA 1
ATOM 1628 C C . ALA A 1 211 ? 18.875 -19.422 2.584 1 88 211 ALA A C 1
ATOM 1630 O O . ALA A 1 211 ? 18.203 -19.312 3.615 1 88 211 ALA A O 1
ATOM 1631 N N . ILE A 1 212 ? 18.391 -19.844 1.456 1 89.69 212 ILE A N 1
ATOM 1632 C CA . ILE A 1 212 ? 16.984 -20.219 1.332 1 89.69 212 ILE A CA 1
ATOM 1633 C C . ILE A 1 212 ? 16.703 -21.406 2.244 1 89.69 212 ILE A C 1
ATOM 1635 O O . ILE A 1 212 ? 15.695 -21.406 2.963 1 89.69 212 ILE A O 1
ATOM 1639 N N . TYR A 1 213 ? 17.562 -22.344 2.232 1 89.19 213 TYR A N 1
ATOM 1640 C CA . TYR A 1 213 ? 17.359 -23.531 3.053 1 89.19 213 TYR A CA 1
ATOM 1641 C C . TYR A 1 213 ? 17.359 -23.172 4.535 1 89.19 213 TYR A C 1
ATOM 1643 O O . TYR A 1 213 ? 16.453 -23.562 5.27 1 89.19 213 TYR A O 1
ATOM 1651 N N . THR A 1 214 ? 18.281 -22.406 4.969 1 89.81 214 THR A N 1
ATOM 1652 C CA . THR A 1 214 ? 18.469 -22.094 6.379 1 89.81 214 THR A CA 1
ATOM 1653 C C . THR A 1 214 ? 17.328 -21.219 6.895 1 89.81 214 THR A C 1
ATOM 1655 O O . THR A 1 214 ? 16.812 -21.453 7.992 1 89.81 214 THR A O 1
ATOM 1658 N N . ASP A 1 215 ? 16.859 -20.344 6.098 1 88.5 215 ASP A N 1
ATOM 1659 C CA . ASP A 1 215 ? 15.969 -19.312 6.613 1 88.5 215 ASP A CA 1
ATOM 1660 C C . ASP A 1 215 ? 14.508 -19.656 6.34 1 88.5 215 ASP A C 1
ATOM 1662 O O . ASP A 1 215 ? 13.609 -19.141 7 1 88.5 215 ASP A O 1
ATOM 1666 N N . VAL A 1 216 ? 14.297 -20.531 5.316 1 88.88 216 VAL A N 1
ATOM 1667 C CA . VAL A 1 216 ? 12.906 -20.703 4.898 1 88.88 216 VAL A CA 1
ATOM 1668 C C . VAL A 1 216 ? 12.547 -22.188 4.895 1 88.88 216 VAL A C 1
ATOM 1670 O O . VAL A 1 216 ? 11.672 -22.625 5.645 1 88.88 216 VAL A O 1
ATOM 1673 N N . VAL A 1 217 ? 13.336 -22.984 4.234 1 89.06 217 VAL A N 1
ATOM 1674 C CA . VAL A 1 217 ? 12.977 -24.375 3.951 1 89.06 217 VAL A CA 1
ATOM 1675 C C . VAL A 1 217 ? 13.055 -25.203 5.23 1 89.06 217 VAL A C 1
ATOM 1677 O O . VAL A 1 217 ? 12.305 -26.156 5.406 1 89.06 217 VAL A O 1
ATOM 1680 N N . SER A 1 218 ? 13.859 -24.734 6.16 1 89.12 218 SER A N 1
ATOM 1681 C CA . SER A 1 218 ? 14.039 -25.453 7.414 1 89.12 218 SER A CA 1
ATOM 1682 C C . SER A 1 218 ? 12.781 -25.391 8.273 1 89.12 218 SER A C 1
ATOM 1684 O O . SER A 1 218 ? 12.633 -26.172 9.227 1 89.12 218 SER A O 1
ATOM 1686 N N . ARG A 1 219 ? 11.852 -24.547 7.898 1 90.44 219 ARG A N 1
ATOM 1687 C CA . ARG A 1 219 ? 10.609 -24.391 8.641 1 90.44 219 ARG A CA 1
ATOM 1688 C C . ARG A 1 219 ? 9.617 -25.5 8.289 1 90.44 219 ARG A C 1
ATOM 1690 O O . ARG A 1 219 ? 8.617 -25.688 8.984 1 90.44 219 ARG A O 1
ATOM 1697 N N . ILE A 1 220 ? 9.828 -26.188 7.176 1 93.38 220 ILE A N 1
ATOM 1698 C CA . ILE A 1 220 ? 8.922 -27.219 6.711 1 93.38 220 ILE A CA 1
ATOM 1699 C C . ILE A 1 220 ? 8.992 -28.438 7.645 1 93.38 220 ILE A C 1
ATOM 1701 O O . ILE A 1 220 ? 10.078 -28.891 7.996 1 93.38 220 ILE A O 1
ATOM 1705 N N . PRO A 1 221 ? 7.879 -28.938 8 1 88.75 221 PRO A N 1
ATOM 1706 C CA . PRO A 1 221 ? 7.848 -30.062 8.93 1 88.75 221 PRO A CA 1
ATOM 1707 C C . PRO A 1 221 ? 8.555 -31.297 8.375 1 88.75 221 PRO A C 1
ATOM 1709 O O . PRO A 1 221 ? 8.508 -31.547 7.164 1 88.75 221 PRO A O 1
ATOM 1712 N N . LEU A 1 222 ? 9.008 -32.094 9.25 1 91.75 222 LEU A N 1
ATOM 1713 C CA . LEU A 1 222 ? 9.664 -33.344 8.898 1 91.75 222 LEU A CA 1
ATOM 1714 C C . LEU A 1 222 ? 8.672 -34.5 8.891 1 91.75 222 LEU A C 1
ATOM 1716 O O . LEU A 1 222 ? 9.062 -35.656 8.695 1 91.75 222 LEU A O 1
ATOM 1720 N N . THR A 1 223 ? 7.434 -34.156 9 1 89.62 223 THR A N 1
ATOM 1721 C CA . THR A 1 223 ? 6.375 -35.156 8.945 1 89.62 223 THR A CA 1
ATOM 1722 C C . THR A 1 223 ? 5.855 -35.312 7.52 1 89.62 223 THR A C 1
ATOM 1724 O O . THR A 1 223 ? 5.969 -34.406 6.707 1 89.62 223 THR A O 1
ATOM 1727 N N . PRO A 1 224 ? 5.273 -36.5 7.277 1 85.12 224 PRO A N 1
ATOM 1728 C CA . PRO A 1 224 ? 4.73 -36.719 5.934 1 85.12 224 PRO A CA 1
ATOM 1729 C C . PRO A 1 224 ? 3.588 -35.75 5.605 1 85.12 224 PRO A C 1
ATOM 1731 O O . PRO A 1 224 ? 2.828 -35.375 6.496 1 85.12 224 PRO A O 1
ATOM 1734 N N . CYS A 1 225 ? 3.547 -35.375 4.355 1 78.88 225 CYS A N 1
ATOM 1735 C CA . CYS A 1 225 ? 2.51 -34.469 3.871 1 78.88 225 CYS A CA 1
ATOM 1736 C C . CYS A 1 225 ? 1.145 -35.125 3.885 1 78.88 225 CYS A C 1
ATOM 1738 O O . CYS A 1 225 ? 0.117 -34.469 4.012 1 78.88 225 CYS A O 1
ATOM 1740 N N . ALA A 1 226 ? 1.188 -36.375 3.67 1 78.5 226 ALA A N 1
ATOM 1741 C CA . ALA A 1 226 ? -0.016 -37.219 3.633 1 78.5 226 ALA A CA 1
ATOM 1742 C C . ALA A 1 226 ? 0.277 -38.625 4.117 1 78.5 226 ALA A C 1
ATOM 1744 O O . ALA A 1 226 ? 1.437 -39 4.32 1 78.5 226 ALA A O 1
ATOM 1745 N N . ASP A 1 227 ? -0.875 -39.312 4.363 1 82.56 227 ASP A N 1
ATOM 1746 C CA . ASP A 1 227 ? -0.69 -40.75 4.645 1 82.56 227 ASP A CA 1
ATOM 1747 C C . ASP A 1 227 ? 0.072 -41.438 3.514 1 82.56 227 ASP A C 1
ATOM 1749 O O . ASP A 1 227 ? -0.333 -41.344 2.352 1 82.56 227 ASP A O 1
ATOM 1753 N N . PRO A 1 228 ? 1.122 -42.062 3.832 1 83.62 228 PRO A N 1
ATOM 1754 C CA . PRO A 1 228 ? 1.969 -42.688 2.816 1 83.62 228 PRO A CA 1
ATOM 1755 C C . PRO A 1 228 ? 1.189 -43.656 1.897 1 83.62 228 PRO A C 1
ATOM 1757 O O . PRO A 1 228 ? 1.502 -43.75 0.709 1 83.62 228 PRO A O 1
ATOM 1760 N N . GLU A 1 229 ? 0.213 -44.219 2.398 1 87.25 229 GLU A N 1
ATOM 1761 C CA . GLU A 1 229 ? -0.564 -45.156 1.601 1 87.25 229 GLU A CA 1
ATOM 1762 C C . GLU A 1 229 ? -1.375 -44.438 0.528 1 87.25 229 GLU A C 1
ATOM 1764 O O . GLU A 1 229 ? -1.632 -45 -0.542 1 87.25 229 GLU A O 1
ATOM 1769 N N . THR A 1 230 ? -1.67 -43.281 0.853 1 87.88 230 THR A N 1
ATOM 1770 C CA . THR A 1 230 ? -2.465 -42.5 -0.08 1 87.88 230 THR A CA 1
ATOM 1771 C C . THR A 1 230 ? -1.645 -42.125 -1.313 1 87.88 230 THR A C 1
ATOM 1773 O O . THR A 1 230 ? -2.201 -41.875 -2.383 1 87.88 230 THR A O 1
ATOM 1776 N N . LEU A 1 231 ? -0.308 -42.188 -1.227 1 93.44 231 LEU A N 1
ATOM 1777 C CA . LEU A 1 231 ? 0.568 -41.781 -2.318 1 93.44 231 LEU A CA 1
ATOM 1778 C C . LEU A 1 231 ? 0.942 -42.969 -3.193 1 93.44 231 LEU A C 1
ATOM 1780 O O . LEU A 1 231 ? 1.569 -42.812 -4.242 1 93.44 231 LEU A O 1
ATOM 1784 N N . ASP A 1 232 ? 0.456 -44.156 -2.832 1 93.62 232 ASP A N 1
ATOM 1785 C CA . ASP A 1 232 ? 0.788 -45.344 -3.602 1 93.62 232 ASP A CA 1
ATOM 1786 C C . ASP A 1 232 ? 0.157 -45.281 -4.992 1 93.62 232 ASP A C 1
ATOM 1788 O O . ASP A 1 232 ? 0.797 -45.656 -5.98 1 93.62 232 ASP A O 1
ATOM 1792 N N . THR A 1 233 ? -1.053 -44.906 -5.008 1 93.31 233 THR A N 1
ATOM 1793 C CA . THR A 1 233 ? -1.771 -44.875 -6.277 1 93.31 233 THR A CA 1
ATOM 1794 C C . THR A 1 233 ? -1.122 -43.875 -7.246 1 93.31 233 THR A C 1
ATOM 1796 O O . THR A 1 233 ? -0.838 -44.219 -8.391 1 93.31 233 THR A O 1
ATOM 1799 N N . PRO A 1 234 ? -0.891 -42.594 -6.801 1 95.12 234 PRO A N 1
ATOM 1800 C CA . PRO A 1 234 ? -0.24 -41.688 -7.746 1 95.12 234 PRO A CA 1
ATOM 1801 C C . PRO A 1 234 ? 1.156 -42.156 -8.148 1 95.12 234 PRO A C 1
ATOM 1803 O O . PRO A 1 234 ? 1.592 -41.938 -9.273 1 95.12 234 PRO A O 1
ATOM 1806 N N . ILE A 1 235 ? 1.879 -42.844 -7.332 1 96.44 235 ILE A N 1
ATOM 1807 C CA . ILE A 1 235 ? 3.182 -43.406 -7.68 1 96.44 235 ILE A CA 1
ATOM 1808 C C . ILE A 1 235 ? 3.016 -44.5 -8.75 1 96.44 235 ILE A C 1
ATOM 1810 O O . ILE A 1 235 ? 3.736 -44.5 -9.75 1 96.44 235 ILE A O 1
ATOM 1814 N N . LYS A 1 236 ? 2.039 -45.312 -8.539 1 96.12 236 LYS A N 1
ATOM 1815 C CA . LYS A 1 236 ? 1.79 -46.375 -9.492 1 96.12 236 LYS A CA 1
ATOM 1816 C C . LYS A 1 236 ? 1.388 -45.844 -10.852 1 96.12 236 LYS A C 1
ATOM 1818 O O . LYS A 1 236 ? 1.818 -46.344 -11.891 1 96.12 236 LYS A O 1
ATOM 1823 N N . THR A 1 237 ? 0.51 -44.906 -10.828 1 96.19 237 THR A N 1
ATOM 1824 C CA . THR A 1 237 ? 0.074 -44.281 -12.078 1 96.19 237 THR A CA 1
ATOM 1825 C C . THR A 1 237 ? 1.249 -43.625 -12.797 1 96.19 237 THR A C 1
ATOM 1827 O O . THR A 1 237 ? 1.354 -43.719 -14.023 1 96.19 237 THR A O 1
ATOM 1830 N N . LEU A 1 238 ? 2.178 -43 -12.109 1 97.94 238 LEU A N 1
ATOM 1831 C CA . LEU A 1 238 ? 3.359 -42.406 -12.711 1 97.94 238 LEU A CA 1
ATOM 1832 C C . LEU A 1 238 ? 4.281 -43.469 -13.281 1 97.94 238 LEU A C 1
ATOM 1834 O O . LEU A 1 238 ? 4.805 -43.312 -14.391 1 97.94 238 LEU A O 1
ATOM 1838 N N . GLU A 1 239 ? 4.457 -44.5 -12.531 1 97.25 239 GLU A N 1
ATOM 1839 C CA . GLU A 1 239 ? 5.316 -45.594 -12.969 1 97.25 239 GLU A CA 1
ATOM 1840 C C . GLU A 1 239 ? 4.797 -46.219 -14.258 1 97.25 239 GLU A C 1
ATOM 1842 O O . GLU A 1 239 ? 5.578 -46.688 -15.094 1 97.25 239 GLU A O 1
ATOM 1847 N N . SER A 1 240 ? 3.533 -46.219 -14.391 1 95.12 240 SER A N 1
ATOM 1848 C CA . SER A 1 240 ? 2.92 -46.844 -15.562 1 95.12 240 SER A CA 1
ATOM 1849 C C . SER A 1 240 ? 3.252 -46.062 -16.828 1 95.12 240 SER A C 1
ATOM 1851 O O . SER A 1 240 ? 3.135 -46.594 -17.938 1 95.12 240 SER A O 1
ATOM 1853 N N . ILE A 1 241 ? 3.676 -44.875 -16.719 1 95.25 241 ILE A N 1
ATOM 1854 C CA . ILE A 1 241 ? 3.93 -44.031 -17.906 1 95.25 241 ILE A CA 1
ATOM 1855 C C . ILE A 1 241 ? 5.406 -44.125 -18.281 1 95.25 241 ILE A C 1
ATOM 1857 O O . ILE A 1 241 ? 5.812 -43.625 -19.328 1 95.25 241 ILE A O 1
ATOM 1861 N N . GLU A 1 242 ? 6.246 -44.75 -17.516 1 96.19 242 GLU A N 1
ATOM 1862 C CA . GLU A 1 242 ? 7.691 -44.812 -17.719 1 96.19 242 GLU A CA 1
ATOM 1863 C C . GLU A 1 242 ? 8.039 -45.344 -19.109 1 96.19 242 GLU A C 1
ATOM 1865 O O . GLU A 1 242 ? 8.914 -44.781 -19.781 1 96.19 242 GLU A O 1
ATOM 1870 N N . PRO A 1 243 ? 7.328 -46.344 -19.625 1 95.25 243 PRO A N 1
ATOM 1871 C CA . PRO A 1 243 ? 7.684 -46.906 -20.938 1 95.25 243 PRO A CA 1
ATOM 1872 C C . PRO A 1 243 ? 7.395 -45.906 -22.078 1 95.25 243 PRO A C 1
ATOM 1874 O O . PRO A 1 243 ? 7.891 -46.094 -23.188 1 95.25 243 PRO A O 1
ATOM 1877 N N . LEU A 1 244 ? 6.594 -44.906 -21.781 1 94.5 244 LEU A N 1
ATOM 1878 C CA . LEU A 1 244 ? 6.168 -44 -22.828 1 94.5 244 LEU A CA 1
ATOM 1879 C C . LEU A 1 244 ? 7.164 -42.844 -22.984 1 94.5 244 LEU A C 1
ATOM 1881 O O . LEU A 1 244 ? 7.094 -42.094 -23.938 1 94.5 244 LEU A O 1
ATOM 1885 N N . LEU A 1 245 ? 8.156 -42.75 -22.062 1 96.31 245 LEU A N 1
ATOM 1886 C CA . LEU A 1 245 ? 9.109 -41.625 -22.062 1 96.31 245 LEU A CA 1
ATOM 1887 C C . LEU A 1 245 ? 10.016 -41.719 -23.297 1 96.31 245 LEU A C 1
ATO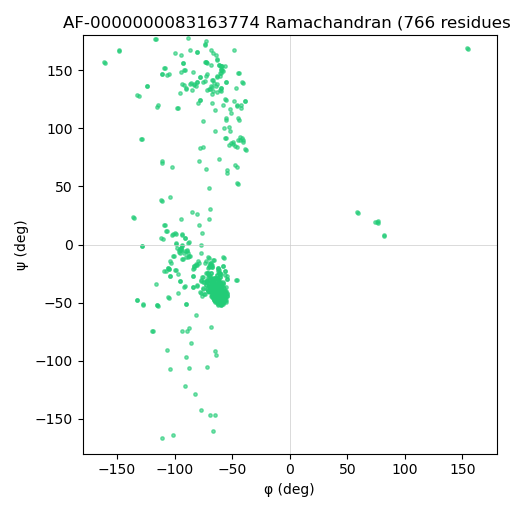M 1889 O O . LEU A 1 245 ? 10.539 -42.781 -23.625 1 96.31 245 LEU A O 1
ATOM 1893 N N . ILE A 1 246 ? 10.266 -40.625 -23.969 1 93.25 246 ILE A N 1
ATOM 1894 C CA . ILE A 1 246 ? 10.961 -40.656 -25.25 1 93.25 246 ILE A CA 1
ATOM 1895 C C . ILE A 1 246 ? 12.297 -39.938 -25.109 1 93.25 246 ILE A C 1
ATOM 1897 O O . ILE A 1 246 ? 13.336 -40.469 -25.5 1 93.25 246 ILE A O 1
ATOM 1901 N N . ASN A 1 247 ? 12.312 -38.719 -24.609 1 93.12 247 ASN A N 1
ATOM 1902 C CA . ASN A 1 247 ? 13.523 -37.906 -24.609 1 93.12 247 ASN A CA 1
ATOM 1903 C C . ASN A 1 247 ? 14.008 -37.594 -23.188 1 93.12 247 ASN A C 1
ATOM 1905 O O . ASN A 1 247 ? 13.414 -38.062 -22.219 1 93.12 247 ASN A O 1
ATOM 1909 N N . THR A 1 248 ? 15.062 -36.969 -23.109 1 93.75 248 THR A N 1
ATOM 1910 C CA . THR A 1 248 ? 15.734 -36.688 -21.844 1 93.75 248 THR A CA 1
ATOM 1911 C C . THR A 1 248 ? 14.875 -35.812 -20.953 1 93.75 248 THR A C 1
ATOM 1913 O O . THR A 1 248 ? 14.875 -35.938 -19.734 1 93.75 248 THR A O 1
ATOM 1916 N N . SER A 1 249 ? 14.18 -34.875 -21.578 1 95.88 249 SER A N 1
ATOM 1917 C CA . SER A 1 249 ? 13.328 -34 -20.797 1 95.88 249 SER A CA 1
ATOM 1918 C C . SER A 1 249 ? 12.203 -34.75 -20.109 1 95.88 249 SER A C 1
ATOM 1920 O O . SER A 1 249 ? 11.859 -34.5 -18.953 1 95.88 249 SER A O 1
ATOM 1922 N N . HIS A 1 250 ? 11.602 -35.719 -20.797 1 97.06 250 HIS A N 1
ATOM 1923 C CA . HIS A 1 250 ? 10.594 -36.594 -20.203 1 97.06 250 HIS A CA 1
ATOM 1924 C C . HIS A 1 250 ? 11.156 -37.344 -19 1 97.06 250 HIS A C 1
ATOM 1926 O O . HIS A 1 250 ? 10.531 -37.406 -17.938 1 97.06 250 HIS A O 1
ATOM 1932 N N . ARG A 1 251 ? 12.305 -37.906 -19.188 1 97 251 ARG A N 1
ATOM 1933 C CA . ARG A 1 251 ? 12.914 -38.719 -18.156 1 97 251 ARG A CA 1
ATOM 1934 C C . ARG A 1 251 ? 13.281 -37.906 -16.922 1 97 251 ARG A C 1
ATOM 1936 O O . ARG A 1 251 ? 13.102 -38.375 -15.797 1 97 251 ARG A O 1
ATOM 1943 N N . SER A 1 252 ? 13.828 -36.75 -17.188 1 96.5 252 SER A N 1
ATOM 1944 C CA . SER A 1 252 ? 14.164 -35.875 -16.078 1 96.5 252 SER A CA 1
ATOM 1945 C C . SER A 1 252 ? 12.922 -35.469 -15.289 1 96.5 252 SER A C 1
ATOM 1947 O O . SER A 1 252 ? 12.93 -35.531 -14.055 1 96.5 252 SER A O 1
ATOM 1949 N N . ALA A 1 253 ? 11.852 -35.094 -16 1 97.56 253 ALA A N 1
ATOM 1950 C CA . ALA A 1 253 ? 10.586 -34.719 -15.352 1 97.56 253 ALA A CA 1
ATOM 1951 C C . ALA A 1 253 ? 10.023 -35.906 -14.57 1 97.56 253 ALA A C 1
ATOM 1953 O O . ALA A 1 253 ? 9.594 -35.75 -13.422 1 97.56 253 ALA A O 1
ATOM 1954 N N . TYR A 1 254 ? 10.078 -37.031 -15.211 1 98 254 TYR A N 1
ATOM 1955 C CA . TYR A 1 254 ? 9.594 -38.25 -14.594 1 98 254 TYR A CA 1
ATOM 1956 C C . TYR A 1 254 ? 10.344 -38.562 -13.297 1 98 254 TYR A C 1
ATOM 1958 O O . TYR A 1 254 ? 9.727 -38.812 -12.258 1 98 254 TYR A O 1
ATOM 1966 N N . ARG A 1 255 ? 11.656 -38.531 -13.32 1 97.75 255 ARG A N 1
ATOM 1967 C CA . ARG A 1 255 ? 12.484 -38.812 -12.164 1 97.75 255 ARG A CA 1
ATOM 1968 C C . ARG A 1 255 ? 12.211 -37.844 -11.016 1 97.75 255 ARG A C 1
ATOM 1970 O O . ARG A 1 255 ? 12.125 -38.25 -9.859 1 97.75 255 ARG A O 1
ATOM 1977 N N . THR A 1 256 ? 12.094 -36.625 -11.359 1 98 256 THR A N 1
ATOM 1978 C CA . THR A 1 256 ? 11.852 -35.594 -10.344 1 98 256 THR A CA 1
ATOM 1979 C C . THR A 1 256 ? 10.484 -35.812 -9.703 1 98 256 THR A C 1
ATOM 1981 O O . THR A 1 256 ? 10.344 -35.688 -8.484 1 98 256 THR A O 1
ATOM 1984 N N . LEU A 1 257 ? 9.445 -36.062 -10.508 1 98.38 257 LEU A N 1
ATOM 1985 C CA . LEU A 1 257 ? 8.102 -36.281 -9.984 1 98.38 257 LEU A CA 1
ATOM 1986 C C . LEU A 1 257 ? 8.062 -37.531 -9.094 1 98.38 257 LEU A C 1
ATOM 1988 O O . LEU A 1 257 ? 7.449 -37.5 -8.023 1 98.38 257 LEU A O 1
ATOM 1992 N N . LEU A 1 258 ? 8.734 -38.531 -9.523 1 98.31 258 LEU A N 1
ATOM 1993 C CA . LEU A 1 258 ? 8.789 -39.75 -8.734 1 98.31 258 LEU A CA 1
ATOM 1994 C C . LEU A 1 258 ? 9.5 -39.5 -7.406 1 98.31 258 LEU A C 1
ATOM 1996 O O . LEU A 1 258 ? 9.031 -39.938 -6.355 1 98.31 258 LEU A O 1
ATOM 2000 N N . SER A 1 259 ? 10.625 -38.875 -7.488 1 97.88 259 SER A N 1
ATOM 2001 C CA . SER A 1 259 ? 11.367 -38.531 -6.281 1 97.88 259 SER A CA 1
ATOM 2002 C C . SER A 1 259 ? 10.523 -37.688 -5.336 1 97.88 259 SER A C 1
ATOM 2004 O O . SER A 1 259 ? 10.656 -37.781 -4.117 1 97.88 259 SER A O 1
ATOM 2006 N N . THR A 1 260 ? 9.703 -36.781 -5.91 1 97.88 260 THR A N 1
ATOM 2007 C CA . THR A 1 260 ? 8.844 -35.938 -5.105 1 97.88 260 THR A CA 1
ATOM 2008 C C . THR A 1 260 ? 7.805 -36.75 -4.355 1 97.88 260 THR A C 1
ATOM 2010 O O . THR A 1 260 ? 7.641 -36.625 -3.145 1 97.88 260 THR A O 1
ATOM 2013 N N . TYR A 1 261 ? 7.113 -37.688 -5.078 1 96.88 261 TYR A N 1
ATOM 2014 C CA . TYR A 1 261 ? 6.152 -38.562 -4.418 1 96.88 261 TYR A CA 1
ATOM 2015 C C . TYR A 1 261 ? 6.82 -39.375 -3.314 1 96.88 261 TYR A C 1
ATOM 2017 O O . TYR A 1 261 ? 6.289 -39.469 -2.207 1 96.88 261 TYR A O 1
ATOM 2025 N N . GLN A 1 262 ? 7.938 -39.906 -3.594 1 96.19 262 GLN A N 1
ATOM 2026 C CA . GLN A 1 262 ? 8.664 -40.719 -2.621 1 96.19 262 GLN A CA 1
ATOM 2027 C C . GLN A 1 262 ? 9.117 -39.875 -1.433 1 96.19 262 GLN A C 1
ATOM 2029 O O . GLN A 1 262 ? 9.062 -40.312 -0.287 1 96.19 262 GLN A O 1
ATOM 2034 N N . GLY A 1 263 ? 9.609 -38.719 -1.754 1 96.06 263 GLY A N 1
ATOM 2035 C CA . GLY A 1 263 ? 9.977 -37.812 -0.686 1 96.06 263 GLY A CA 1
ATOM 2036 C C . GLY A 1 263 ? 8.82 -37.438 0.217 1 96.06 263 GLY A C 1
ATOM 2037 O O . GLY A 1 263 ? 8.969 -37.375 1.438 1 96.06 263 GLY A O 1
ATOM 2038 N N . MET A 1 264 ? 7.652 -37.188 -0.394 1 95.56 264 MET A N 1
ATOM 2039 C CA . MET A 1 264 ? 6.457 -36.812 0.357 1 95.56 264 MET A CA 1
ATOM 2040 C C . MET A 1 264 ? 6.035 -37.938 1.303 1 95.56 264 MET A C 1
ATOM 2042 O O . MET A 1 264 ? 5.438 -37.656 2.348 1 95.56 264 MET A O 1
ATOM 2046 N N . LYS A 1 265 ? 6.332 -39.156 0.966 1 93.25 265 LYS A N 1
ATOM 2047 C CA . LYS A 1 265 ? 6.055 -40.281 1.839 1 93.25 265 LYS A CA 1
ATOM 2048 C C . LYS A 1 265 ? 6.926 -40.25 3.094 1 93.25 265 LYS A C 1
ATOM 2050 O O . LYS A 1 265 ? 6.52 -40.719 4.152 1 93.25 265 LYS A O 1
ATOM 2055 N N . ARG A 1 266 ? 8.062 -39.688 2.912 1 93.81 266 ARG A N 1
ATOM 2056 C CA . ARG A 1 266 ? 9 -39.656 4.027 1 93.81 266 ARG A CA 1
ATOM 2057 C C . ARG A 1 266 ? 8.812 -38.406 4.867 1 93.81 266 ARG A C 1
ATOM 2059 O O . ARG A 1 266 ? 8.758 -38.469 6.098 1 93.81 266 ARG A O 1
ATOM 2066 N N . SER A 1 267 ? 8.805 -37.219 4.211 1 94.25 267 SER A N 1
ATOM 2067 C CA . SER A 1 267 ? 8.57 -35.969 4.906 1 94.25 267 SER A CA 1
ATOM 2068 C C . SER A 1 267 ? 8.148 -34.875 3.932 1 94.25 267 SER A C 1
ATOM 2070 O O . SER A 1 267 ? 8.484 -34.906 2.748 1 94.25 267 SER A O 1
ATOM 2072 N N . SER A 1 268 ? 7.445 -33.875 4.488 1 94.56 268 SER A N 1
ATOM 2073 C CA . SER A 1 268 ? 7.062 -32.719 3.691 1 94.56 268 SER A CA 1
ATOM 2074 C C . SER A 1 268 ? 8.289 -31.969 3.17 1 94.56 268 SER A C 1
ATOM 2076 O O . SER A 1 268 ? 8.289 -31.469 2.039 1 94.56 268 SER A O 1
ATOM 2078 N N . LEU A 1 269 ? 9.297 -31.953 4 1 95.44 269 LEU A N 1
ATOM 2079 C CA . LEU A 1 269 ? 10.531 -31.266 3.635 1 95.44 269 LEU A CA 1
ATOM 2080 C C . LEU A 1 269 ? 11.18 -31.922 2.42 1 95.44 269 LEU A C 1
ATOM 2082 O O . LEU A 1 269 ? 11.523 -31.25 1.449 1 95.44 269 LEU A O 1
ATOM 2086 N N . GLU A 1 270 ? 11.312 -33.219 2.447 1 94.81 270 GLU A N 1
ATOM 2087 C CA . GLU A 1 270 ? 11.938 -33.969 1.344 1 94.81 270 GLU A CA 1
ATOM 2088 C C . GLU A 1 270 ? 11.102 -33.844 0.072 1 94.81 270 GLU A C 1
ATOM 2090 O O . GLU A 1 270 ? 11.641 -33.75 -1.028 1 94.81 270 GLU A O 1
ATOM 2095 N N . GLY A 1 271 ? 9.789 -33.969 0.283 1 95.81 271 GLY A N 1
ATOM 2096 C CA . GLY A 1 271 ? 8.906 -33.781 -0.855 1 95.81 271 GLY A CA 1
ATOM 2097 C C . GLY A 1 271 ? 9.07 -32.438 -1.535 1 95.81 271 GLY A C 1
ATOM 2098 O O . GLY A 1 271 ? 9.195 -32.375 -2.76 1 95.81 271 GLY A O 1
ATOM 2099 N N . PHE A 1 272 ? 9.148 -31.422 -0.744 1 96.38 272 PHE A N 1
ATOM 2100 C CA . PHE A 1 272 ? 9.266 -30.062 -1.276 1 96.38 272 PHE A CA 1
ATOM 2101 C C . PHE A 1 272 ? 10.594 -29.891 -2.008 1 96.38 272 PHE A C 1
ATOM 2103 O O . PHE A 1 272 ? 10.633 -29.344 -3.111 1 96.38 272 PHE A O 1
ATOM 2110 N N . ILE A 1 273 ? 11.664 -30.312 -1.421 1 94.81 273 ILE A N 1
ATOM 2111 C CA . ILE A 1 273 ? 12.984 -30.188 -2.02 1 94.81 273 ILE A CA 1
ATOM 2112 C C . ILE A 1 273 ? 13.016 -30.906 -3.369 1 94.81 273 ILE A C 1
ATOM 2114 O O . ILE A 1 273 ? 13.5 -30.344 -4.359 1 94.81 273 ILE A O 1
ATOM 2118 N N . ALA A 1 274 ? 12.516 -32.094 -3.367 1 96.44 274 ALA A N 1
ATOM 2119 C CA . ALA A 1 274 ? 12.469 -32.844 -4.621 1 96.44 274 ALA A CA 1
ATOM 2120 C C . ALA A 1 274 ? 11.617 -32.125 -5.66 1 96.44 274 ALA A C 1
ATOM 2122 O O . ALA A 1 274 ? 11.961 -32.094 -6.844 1 96.44 274 ALA A O 1
ATOM 2123 N N . PHE A 1 275 ? 10.531 -31.547 -5.219 1 97 275 PHE A N 1
ATOM 2124 C CA . PHE A 1 275 ? 9.586 -30.859 -6.09 1 97 275 PHE A CA 1
ATOM 2125 C C . PHE A 1 275 ? 10.258 -29.688 -6.801 1 97 275 PHE A C 1
ATOM 2127 O O . PHE A 1 275 ? 9.977 -29.422 -7.969 1 97 275 PHE A O 1
ATOM 2134 N N . THR A 1 276 ? 11.141 -28.922 -6.129 1 94.88 276 THR A N 1
ATOM 2135 C CA . THR A 1 276 ? 11.812 -27.781 -6.723 1 94.88 276 THR A CA 1
ATOM 2136 C C . THR A 1 276 ? 12.688 -28.219 -7.898 1 94.88 276 THR A C 1
ATOM 2138 O O . THR A 1 276 ? 13 -27.406 -8.773 1 94.88 276 THR A O 1
ATOM 2141 N N . GLY A 1 277 ? 13.047 -29.531 -7.902 1 94.94 277 GLY A N 1
ATOM 2142 C CA . GLY A 1 277 ? 13.812 -30.078 -9.016 1 94.94 277 GLY A CA 1
ATOM 2143 C C . GLY A 1 277 ? 13.094 -29.969 -10.344 1 94.94 277 GLY A C 1
ATOM 2144 O O . GLY A 1 277 ? 13.734 -29.875 -11.398 1 94.94 277 GLY A O 1
ATOM 2145 N N . PHE A 1 278 ? 11.797 -29.969 -10.258 1 95.81 278 PHE A N 1
ATOM 2146 C CA . PHE A 1 278 ? 11 -29.859 -11.477 1 95.81 278 PHE A CA 1
ATOM 2147 C C . PHE A 1 278 ? 11.242 -28.516 -12.156 1 95.81 278 PHE A C 1
ATOM 2149 O O . PHE A 1 278 ? 11.438 -28.453 -13.375 1 95.81 278 PHE A O 1
ATOM 2156 N N . TYR A 1 279 ? 11.289 -27.406 -11.406 1 94.94 279 TYR A N 1
ATOM 2157 C CA . TYR A 1 279 ? 11.562 -26.078 -11.922 1 94.94 279 TYR A CA 1
ATOM 2158 C C . TYR A 1 279 ? 13.016 -25.953 -12.367 1 94.94 279 TYR A C 1
ATOM 2160 O O . TYR A 1 279 ? 13.305 -25.344 -13.406 1 94.94 279 TYR A O 1
ATOM 2168 N N . ASN A 1 280 ? 13.891 -26.531 -11.602 1 93.19 280 ASN A N 1
ATOM 2169 C CA . ASN A 1 280 ? 15.312 -26.484 -11.914 1 93.19 280 ASN A CA 1
ATOM 2170 C C . ASN A 1 280 ? 15.609 -27.141 -13.266 1 93.19 280 ASN A C 1
ATOM 2172 O O . ASN A 1 280 ? 16.516 -26.703 -13.984 1 93.19 280 ASN A O 1
ATOM 2176 N N . SER A 1 281 ? 14.891 -28.172 -13.523 1 94.62 281 SER A N 1
ATOM 2177 C CA . SER A 1 281 ? 15.102 -28.875 -14.781 1 94.62 281 SER A CA 1
ATOM 2178 C C . SER A 1 281 ? 14.812 -27.969 -15.977 1 94.62 281 SER A C 1
ATOM 2180 O O . SER A 1 281 ? 15.484 -28.062 -17.016 1 94.62 281 SER A O 1
ATOM 2182 N N . TRP A 1 282 ? 13.82 -27.047 -15.883 1 95.12 282 TRP A N 1
ATOM 2183 C CA . TRP A 1 282 ? 13.477 -26.125 -16.953 1 95.12 282 TRP A CA 1
ATOM 2184 C C . TRP A 1 282 ? 14.625 -25.172 -17.25 1 95.12 282 TRP A C 1
ATOM 2186 O O . TRP A 1 282 ? 14.875 -24.828 -18.406 1 95.12 282 TRP A O 1
ATOM 2196 N N . GLU A 1 283 ? 15.234 -24.766 -16.219 1 92.81 283 GLU A N 1
ATOM 2197 C CA . GLU A 1 283 ? 16.375 -23.859 -16.359 1 92.81 283 GLU A CA 1
ATOM 2198 C C . GLU A 1 283 ? 17.516 -24.547 -17.109 1 92.81 283 GLU A C 1
ATOM 2200 O O . GLU A 1 283 ? 18.219 -23.906 -17.891 1 92.81 283 GLU A O 1
ATOM 2205 N N . ARG A 1 284 ? 17.703 -25.797 -16.922 1 91.75 284 ARG A N 1
ATOM 2206 C CA . ARG A 1 284 ? 18.844 -26.531 -17.438 1 91.75 284 ARG A CA 1
ATOM 2207 C C . ARG A 1 284 ? 18.609 -26.969 -18.875 1 91.75 284 ARG A C 1
ATOM 2209 O O . ARG A 1 284 ? 19.562 -27.219 -19.625 1 91.75 284 ARG A O 1
ATOM 2216 N N . MET A 1 285 ? 17.406 -27.031 -19.266 1 94.25 285 MET A N 1
ATOM 2217 C CA . MET A 1 285 ? 17.062 -27.453 -20.625 1 94.25 285 MET A CA 1
ATOM 2218 C C . MET A 1 285 ? 17.547 -26.422 -21.656 1 94.25 285 MET A C 1
ATOM 2220 O O . MET A 1 285 ? 17.484 -25.219 -21.391 1 94.25 285 MET A O 1
ATOM 2224 N N . GLY A 1 286 ? 18.047 -27 -22.812 1 94.94 286 GLY A N 1
ATOM 2225 C CA . GLY A 1 286 ? 18.203 -26.078 -23.938 1 94.94 286 GLY A CA 1
ATOM 2226 C C . GLY A 1 286 ? 16.891 -25.484 -24.406 1 94.94 286 GLY A C 1
ATOM 2227 O O . GLY A 1 286 ? 15.82 -26.031 -24.125 1 94.94 286 GLY A O 1
ATOM 2228 N N . ASN A 1 287 ? 16.953 -24.359 -25.094 1 95 287 ASN A N 1
ATOM 2229 C CA . ASN A 1 287 ? 15.75 -23.641 -25.5 1 95 287 ASN A CA 1
ATOM 2230 C C . ASN A 1 287 ? 14.828 -24.5 -26.344 1 95 287 ASN A C 1
ATOM 2232 O O . ASN A 1 287 ? 13.617 -24.531 -26.125 1 95 287 ASN A O 1
ATOM 2236 N N . GLN A 1 288 ? 15.359 -25.156 -27.281 1 95.69 288 GLN A N 1
ATOM 2237 C CA . GLN A 1 288 ? 14.555 -25.984 -28.156 1 95.69 288 GLN A CA 1
ATOM 2238 C C . GLN A 1 288 ? 13.898 -27.125 -27.375 1 95.69 288 GLN A C 1
ATOM 2240 O O . GLN A 1 288 ? 12.711 -27.406 -27.562 1 95.69 288 GLN A O 1
ATOM 2245 N N . GLU A 1 289 ? 14.719 -27.75 -26.562 1 96.44 289 GLU A N 1
ATOM 2246 C CA . GLU A 1 289 ? 14.211 -28.844 -25.734 1 96.44 289 GLU A CA 1
ATOM 2247 C C . GLU A 1 289 ? 13.078 -28.359 -24.828 1 96.44 289 GLU A C 1
ATOM 2249 O O . GLU A 1 289 ? 12.07 -29.062 -24.672 1 96.44 289 GLU A O 1
ATOM 2254 N N . PHE A 1 290 ? 13.289 -27.234 -24.297 1 97.38 290 PHE A N 1
ATOM 2255 C CA . PHE A 1 290 ? 12.305 -26.656 -23.375 1 97.38 290 PHE A CA 1
ATOM 2256 C C . PHE A 1 290 ? 11 -26.359 -24.109 1 97.38 290 PHE A C 1
ATOM 2258 O O . PHE A 1 290 ? 9.914 -26.703 -23.625 1 97.38 290 PHE A O 1
ATOM 2265 N N . MET A 1 291 ? 11.07 -25.766 -25.266 1 96.44 291 MET A N 1
ATOM 2266 C CA . MET A 1 291 ? 9.875 -25.406 -26.031 1 96.44 291 MET A CA 1
ATOM 2267 C C . MET A 1 291 ? 9.148 -26.656 -26.5 1 96.44 291 MET A C 1
ATOM 2269 O O . MET A 1 291 ? 7.922 -26.688 -26.547 1 96.44 291 MET A O 1
ATOM 2273 N N . GLU A 1 292 ? 9.898 -27.688 -26.828 1 96.75 292 GLU A N 1
ATOM 2274 C CA . GLU A 1 292 ? 9.297 -28.953 -27.219 1 96.75 292 GLU A CA 1
ATOM 2275 C C . GLU A 1 292 ? 8.562 -29.594 -26.031 1 96.75 292 GLU A C 1
ATOM 2277 O O . GLU A 1 292 ? 7.504 -30.203 -26.219 1 96.75 292 GLU A O 1
ATOM 2282 N N . PHE A 1 293 ? 9.211 -29.469 -24.922 1 97.62 293 PHE A N 1
ATOM 2283 C CA . PHE A 1 293 ? 8.633 -30.016 -23.703 1 97.62 293 PHE A CA 1
ATOM 2284 C C . PHE A 1 293 ? 7.297 -29.359 -23.391 1 97.62 293 PHE A C 1
ATOM 2286 O O . PHE A 1 293 ? 6.387 -30 -22.859 1 97.62 293 PHE A O 1
ATOM 2293 N N . LEU A 1 294 ? 7.133 -28.078 -23.766 1 97.56 294 LEU A N 1
ATOM 2294 C CA . LEU A 1 294 ? 5.945 -27.312 -23.422 1 97.56 294 LEU A CA 1
ATOM 2295 C C . LEU A 1 294 ? 4.906 -27.359 -24.531 1 97.56 294 LEU A C 1
ATOM 2297 O O . LEU A 1 294 ? 3.787 -26.875 -24.375 1 97.56 294 LEU A O 1
ATOM 2301 N N . GLU A 1 295 ? 5.242 -27.969 -25.641 1 96.25 295 GLU A N 1
ATOM 2302 C CA . GLU A 1 295 ? 4.324 -28.047 -26.781 1 96.25 295 GLU A CA 1
ATOM 2303 C C . GLU A 1 295 ? 3.027 -28.75 -26.406 1 96.25 295 GLU A C 1
ATOM 2305 O O . GLU A 1 295 ? 3.053 -29.828 -25.812 1 96.25 295 GLU A O 1
ATOM 2310 N N . PRO A 1 296 ? 1.881 -28.203 -26.75 1 93.25 296 PRO A N 1
ATOM 23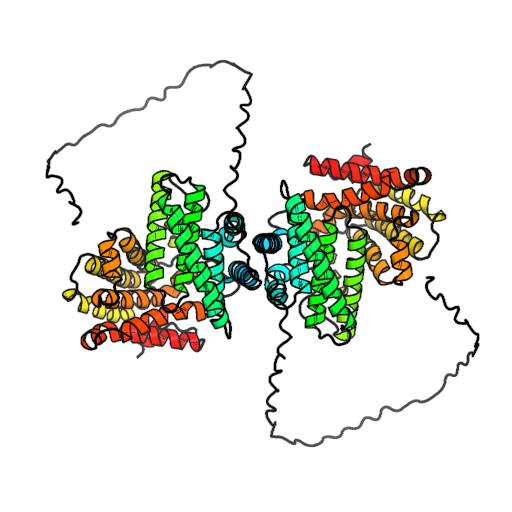11 C CA . PRO A 1 296 ? 0.585 -28.766 -26.375 1 93.25 296 PRO A CA 1
ATOM 2312 C C . PRO A 1 296 ? 0.357 -30.172 -26.938 1 93.25 296 PRO A C 1
ATOM 2314 O O . PRO A 1 296 ? -0.405 -30.953 -26.375 1 93.25 296 PRO A O 1
ATOM 2317 N N . THR A 1 297 ? 1.01 -30.5 -28 1 94.56 297 THR A N 1
ATOM 2318 C CA . THR A 1 297 ? 0.799 -31.781 -28.641 1 94.56 297 THR A CA 1
ATOM 2319 C C . THR A 1 297 ? 1.767 -32.844 -28.094 1 94.56 297 THR A C 1
ATOM 2321 O O . THR A 1 297 ? 1.712 -34 -28.469 1 94.56 297 THR A O 1
ATOM 2324 N N . ASN A 1 298 ? 2.676 -32.375 -27.234 1 97.12 298 ASN A N 1
ATOM 2325 C CA . ASN A 1 298 ? 3.51 -33.312 -26.531 1 97.12 298 ASN A CA 1
ATOM 2326 C C . ASN A 1 298 ? 2.752 -33.969 -25.375 1 97.12 298 ASN A C 1
ATOM 2328 O O . ASN A 1 298 ? 2.932 -33.594 -24.219 1 97.12 298 ASN A O 1
ATOM 2332 N N . TYR A 1 299 ? 2.033 -34.969 -25.719 1 97.06 299 TYR A N 1
ATOM 2333 C CA . TYR A 1 299 ? 1.077 -35.531 -24.781 1 97.06 299 TYR A CA 1
ATOM 2334 C C . TYR A 1 299 ? 1.791 -36.188 -23.594 1 97.06 299 TYR A C 1
ATOM 2336 O O . TYR A 1 299 ? 1.259 -36.219 -22.484 1 97.06 299 TYR A O 1
ATOM 2344 N N . ILE A 1 300 ? 2.994 -36.688 -23.797 1 97.12 300 ILE A N 1
ATOM 2345 C CA . ILE A 1 300 ? 3.748 -37.281 -22.688 1 97.12 300 ILE A CA 1
ATOM 2346 C C . ILE A 1 300 ? 4.082 -36.188 -21.672 1 97.12 300 ILE A C 1
ATOM 2348 O O . ILE A 1 300 ? 3.9 -36.375 -20.469 1 97.12 300 ILE A O 1
ATOM 2352 N N . SER A 1 301 ? 4.535 -35.062 -22.156 1 97.75 301 SER A N 1
ATOM 2353 C CA . SER A 1 301 ? 4.793 -33.906 -21.281 1 97.75 301 SER A CA 1
ATOM 2354 C C . SER A 1 301 ? 3.525 -33.5 -20.547 1 97.75 301 SER A C 1
ATOM 2356 O O . SER A 1 301 ? 3.574 -33.156 -19.359 1 97.75 301 SER A O 1
ATOM 2358 N N . ARG A 1 302 ? 2.416 -33.5 -21.25 1 97.62 302 ARG A N 1
ATOM 2359 C CA . ARG A 1 302 ? 1.146 -33.094 -20.656 1 97.62 302 ARG A CA 1
ATOM 2360 C C . ARG A 1 302 ? 0.737 -34.031 -19.531 1 97.62 302 ARG A C 1
ATOM 2362 O O . ARG A 1 302 ? 0.237 -33.594 -18.5 1 97.62 302 ARG A O 1
ATOM 2369 N N . VAL A 1 303 ? 0.97 -35.312 -19.703 1 97.88 303 VAL A N 1
ATOM 2370 C CA . VAL A 1 303 ? 0.685 -36.281 -18.656 1 97.88 303 VAL A CA 1
ATOM 2371 C C . VAL A 1 303 ? 1.558 -36 -17.438 1 97.88 303 VAL A C 1
ATOM 2373 O O . VAL A 1 303 ? 1.078 -36.062 -16.297 1 97.88 303 VAL A O 1
ATOM 2376 N N . LEU A 1 304 ? 2.799 -35.719 -17.688 1 98.12 304 LEU A N 1
ATOM 2377 C CA . LEU A 1 304 ? 3.725 -35.406 -16.594 1 98.12 304 LEU A CA 1
ATOM 2378 C C . LEU A 1 304 ? 3.312 -34.125 -15.883 1 98.12 304 LEU A C 1
ATOM 2380 O O . LEU A 1 304 ? 3.383 -34.031 -14.656 1 98.12 304 LEU A O 1
ATOM 2384 N N . PHE A 1 305 ? 2.795 -33.125 -16.609 1 98.25 305 PHE A N 1
ATOM 2385 C CA . PHE A 1 305 ? 2.316 -31.891 -16.031 1 98.25 305 PHE A CA 1
ATOM 2386 C C . PHE A 1 305 ? 1.104 -32.156 -15.133 1 98.25 305 PHE A C 1
ATOM 2388 O O . PHE A 1 305 ? 0.92 -31.469 -14.117 1 98.25 305 PHE A O 1
ATOM 2395 N N . LEU A 1 306 ? 0.28 -33.062 -15.508 1 98.19 306 LEU A N 1
ATOM 2396 C CA . LEU A 1 306 ? -0.874 -33.375 -14.672 1 98.19 306 LEU A CA 1
ATOM 2397 C C . LEU A 1 306 ? -0.433 -33.906 -13.312 1 98.19 306 LEU A C 1
ATOM 2399 O O . LEU A 1 306 ? -1.045 -33.594 -12.289 1 98.19 306 LEU A O 1
ATOM 2403 N N . HIS A 1 307 ? 0.604 -34.75 -13.258 1 98.25 307 HIS A N 1
ATOM 2404 C CA . HIS A 1 307 ? 1.193 -35.188 -12 1 98.25 307 HIS A CA 1
ATOM 2405 C C . HIS A 1 307 ? 1.768 -34 -11.227 1 98.25 307 HIS A C 1
ATOM 2407 O O . HIS A 1 307 ? 1.6 -33.875 -10.008 1 98.25 307 HIS A O 1
ATOM 2413 N N . TYR A 1 308 ? 2.436 -33.125 -11.969 1 98.31 308 TYR A N 1
ATOM 2414 C CA . TYR A 1 308 ? 2.973 -31.922 -11.359 1 98.31 308 TYR A CA 1
ATOM 2415 C C . TYR A 1 308 ? 1.871 -31.125 -10.672 1 98.31 308 TYR A C 1
ATOM 2417 O O . TYR A 1 308 ? 2.043 -30.672 -9.539 1 98.31 308 TYR A O 1
ATOM 2425 N N . ILE A 1 309 ? 0.76 -30.922 -11.328 1 98.38 309 ILE A N 1
ATOM 2426 C CA . ILE A 1 309 ? -0.357 -30.141 -10.797 1 98.38 309 ILE A CA 1
ATOM 2427 C C . ILE A 1 309 ? -0.938 -30.844 -9.57 1 98.38 309 ILE A C 1
ATOM 2429 O O . ILE A 1 309 ? -1.232 -30.203 -8.562 1 98.38 309 ILE A O 1
ATOM 2433 N N . ALA A 1 310 ? -1.104 -32.156 -9.641 1 97.19 310 ALA A N 1
ATOM 2434 C CA . ALA A 1 310 ? -1.602 -32.906 -8.508 1 97.19 310 ALA A CA 1
ATOM 2435 C C . ALA A 1 310 ? -0.687 -32.75 -7.293 1 97.19 310 ALA A C 1
ATOM 2437 O O . ALA A 1 310 ? -1.16 -32.531 -6.172 1 97.19 310 ALA A O 1
ATOM 2438 N N . ILE A 1 311 ? 0.579 -32.812 -7.527 1 97.12 311 ILE A N 1
ATOM 2439 C CA . ILE A 1 311 ? 1.559 -32.656 -6.457 1 97.12 311 ILE A CA 1
ATOM 2440 C C . ILE A 1 311 ? 1.464 -31.25 -5.879 1 97.12 311 ILE A C 1
ATOM 2442 O O . ILE A 1 311 ? 1.526 -31.062 -4.66 1 97.12 311 ILE A O 1
ATOM 2446 N N . SER A 1 312 ? 1.341 -30.266 -6.793 1 96.94 312 SER A N 1
ATOM 2447 C CA . SER A 1 312 ? 1.206 -28.891 -6.352 1 96.94 312 SER A CA 1
ATOM 2448 C C . SER A 1 312 ? 0.015 -28.719 -5.414 1 96.94 312 SER A C 1
ATOM 2450 O O . SER A 1 312 ? 0.095 -27.984 -4.422 1 96.94 312 SER A O 1
ATOM 2452 N N . VAL A 1 313 ? -1.035 -29.375 -5.73 1 95.69 313 VAL A N 1
ATOM 2453 C CA . VAL A 1 313 ? -2.227 -29.344 -4.891 1 95.69 313 VAL A CA 1
ATOM 2454 C C . VAL A 1 313 ? -1.936 -30 -3.549 1 95.69 313 VAL A C 1
ATOM 2456 O O . VAL A 1 313 ? -2.309 -29.484 -2.496 1 95.69 313 VAL A O 1
ATOM 2459 N N . MET A 1 314 ? -1.266 -31.109 -3.52 1 94.19 314 MET A N 1
ATOM 2460 C CA . MET A 1 314 ? -0.964 -31.844 -2.301 1 94.19 314 MET A CA 1
ATOM 2461 C C . MET A 1 314 ? -0.036 -31.047 -1.391 1 94.19 314 MET A C 1
ATOM 2463 O O . MET A 1 314 ? -0.126 -31.156 -0.165 1 94.19 314 MET A O 1
ATOM 2467 N N . LEU A 1 315 ? 0.792 -30.25 -2.018 1 94.38 315 LEU A N 1
ATOM 2468 C CA . LEU A 1 315 ? 1.819 -29.547 -1.264 1 94.38 315 LEU A CA 1
ATOM 2469 C C . LEU A 1 315 ? 1.312 -28.172 -0.804 1 94.38 315 LEU A C 1
ATOM 2471 O O . LEU A 1 315 ? 2.066 -27.391 -0.229 1 94.38 315 LEU A O 1
ATOM 2475 N N . ARG A 1 316 ? 0.083 -27.844 -1.009 1 92.88 316 ARG A N 1
ATOM 2476 C CA . ARG A 1 316 ? -0.492 -26.547 -0.658 1 92.88 316 ARG A CA 1
ATOM 2477 C C . ARG A 1 316 ? -0.258 -26.219 0.813 1 92.88 316 ARG A C 1
ATOM 2479 O O . ARG A 1 316 ? 0.109 -25.094 1.157 1 92.88 316 ARG A O 1
ATOM 2486 N N . PRO A 1 317 ? -0.413 -27.172 1.752 1 90.62 317 PRO A N 1
ATOM 2487 C CA . PRO A 1 317 ? -0.135 -26.859 3.154 1 90.62 317 PRO A CA 1
ATOM 2488 C C . PRO A 1 317 ? 1.306 -26.406 3.383 1 90.62 317 PRO A C 1
ATOM 2490 O O . PRO A 1 317 ? 1.56 -25.547 4.227 1 90.62 317 PRO A O 1
ATOM 2493 N N . VAL A 1 318 ? 2.236 -27.016 2.654 1 92.94 318 VAL A N 1
ATOM 2494 C CA . VAL A 1 318 ? 3.643 -26.641 2.758 1 92.94 318 VAL A CA 1
ATOM 2495 C C . VAL A 1 318 ? 3.84 -25.219 2.23 1 92.94 318 VAL A C 1
ATOM 2497 O O . VAL A 1 318 ? 4.551 -24.422 2.842 1 92.94 318 VAL A O 1
ATOM 2500 N N . PHE A 1 319 ? 3.162 -24.906 1.119 1 92.12 319 PHE A N 1
ATOM 2501 C CA . PHE A 1 319 ? 3.252 -23.562 0.547 1 92.12 319 PHE A CA 1
ATOM 2502 C C . PHE A 1 319 ? 2.713 -22.531 1.521 1 92.12 319 PHE A C 1
ATOM 2504 O O . PHE A 1 319 ? 3.24 -21.422 1.601 1 92.12 319 PHE A O 1
ATOM 2511 N N . HIS A 1 320 ? 1.711 -22.859 2.268 1 89.25 320 HIS A N 1
ATOM 2512 C CA . HIS A 1 320 ? 1.116 -21.953 3.236 1 89.25 320 HIS A CA 1
ATOM 2513 C C . HIS A 1 320 ? 2.086 -21.641 4.375 1 89.25 320 HIS A C 1
ATOM 2515 O O . HIS A 1 320 ? 2.09 -20.531 4.91 1 89.25 320 HIS A O 1
ATOM 2521 N N . ILE A 1 321 ? 2.875 -22.594 4.703 1 89.19 321 ILE A N 1
ATOM 2522 C CA . ILE A 1 321 ? 3.869 -22.406 5.754 1 89.19 321 ILE A CA 1
ATOM 2523 C C . ILE A 1 321 ? 4.957 -21.453 5.273 1 89.19 321 ILE A C 1
ATOM 2525 O O . ILE A 1 321 ? 5.465 -20.641 6.047 1 89.19 321 ILE A O 1
ATOM 2529 N N . LEU A 1 322 ? 5.254 -21.547 4.039 1 89.94 322 LEU A N 1
ATOM 2530 C CA . LEU A 1 322 ? 6.391 -20.812 3.484 1 89.94 322 LEU A CA 1
ATOM 2531 C C . LEU A 1 322 ? 6.004 -19.391 3.137 1 89.94 322 LEU A C 1
ATOM 2533 O O . LEU A 1 322 ? 6.875 -18.531 2.961 1 89.94 322 LEU A O 1
ATOM 2537 N N . ARG A 1 323 ? 4.746 -19.156 3.023 1 86.19 323 ARG A N 1
ATOM 2538 C CA . ARG A 1 323 ? 4.254 -17.828 2.689 1 86.19 323 ARG A CA 1
ATOM 2539 C C . ARG A 1 323 ? 4.008 -17 3.947 1 86.19 323 ARG A C 1
ATOM 2541 O O . ARG A 1 323 ? 3.514 -17.516 4.949 1 86.19 323 ARG A O 1
ATOM 2548 N N . ALA A 1 324 ? 4.453 -15.773 3.922 1 81.19 324 ALA A N 1
ATOM 2549 C CA . ALA A 1 324 ? 4.105 -14.891 5.027 1 81.19 324 ALA A CA 1
ATOM 2550 C C . ALA A 1 324 ? 2.596 -14.711 5.137 1 81.19 324 ALA A C 1
ATOM 2552 O O . ALA A 1 324 ? 1.888 -14.734 4.129 1 81.19 324 ALA A O 1
ATOM 2553 N N . PRO A 1 325 ? 2.133 -14.547 6.332 1 82.06 325 PRO A N 1
ATOM 2554 C CA . PRO A 1 325 ? 0.693 -14.359 6.516 1 82.06 325 PRO A CA 1
ATOM 2555 C C . PRO A 1 325 ? 0.161 -13.133 5.77 1 82.06 325 PRO A C 1
ATOM 2557 O O . PRO A 1 325 ? 0.83 -12.102 5.719 1 82.06 325 PRO A O 1
ATOM 2560 N N . ARG A 1 326 ? -0.953 -13.383 5.117 1 84.06 326 ARG A N 1
ATOM 2561 C CA . ARG A 1 326 ? -1.62 -12.297 4.398 1 84.06 326 ARG A CA 1
ATOM 2562 C C . ARG A 1 326 ? -2.936 -11.922 5.07 1 84.06 326 ARG A C 1
ATOM 2564 O O . ARG A 1 326 ? -3.6 -12.773 5.664 1 84.06 326 ARG A O 1
ATOM 2571 N N . THR A 1 327 ? -3.203 -10.688 4.977 1 76.31 327 THR A N 1
ATOM 2572 C CA . THR A 1 327 ? -4.438 -10.195 5.582 1 76.31 327 THR A CA 1
ATOM 2573 C C . THR A 1 327 ? -5.656 -10.742 4.836 1 76.31 327 THR A C 1
ATOM 2575 O O . THR A 1 327 ? -6.691 -11.016 5.445 1 76.31 327 THR A O 1
ATOM 2578 N N . MET A 1 328 ? -5.469 -10.93 3.537 1 80.69 328 MET A N 1
ATOM 2579 C CA . MET A 1 328 ? -6.57 -11.398 2.705 1 80.69 328 MET A CA 1
ATOM 2580 C C . MET A 1 328 ? -6.133 -12.578 1.84 1 80.69 328 MET A C 1
ATOM 2582 O O . MET A 1 328 ? -5.086 -12.523 1.193 1 80.69 328 MET A O 1
ATOM 2586 N N . VAL A 1 329 ? -6.898 -13.594 1.933 1 82.81 329 VAL A N 1
ATOM 2587 C CA . VAL A 1 329 ? -6.668 -14.766 1.1 1 82.81 329 VAL A CA 1
ATOM 2588 C C . VAL A 1 329 ? -7.926 -15.086 0.295 1 82.81 329 VAL A C 1
ATOM 2590 O O . VAL A 1 329 ? -9.039 -15.008 0.818 1 82.81 329 VAL A O 1
ATOM 2593 N N . PHE A 1 330 ? -7.688 -15.383 -0.961 1 89.75 330 PHE A N 1
ATOM 2594 C CA . PHE A 1 330 ? -8.805 -15.695 -1.844 1 89.75 330 PHE A CA 1
ATOM 2595 C C . PHE A 1 330 ? -8.734 -17.141 -2.324 1 89.75 330 PHE A C 1
ATOM 2597 O O . PHE A 1 330 ? -7.797 -17.516 -3.027 1 89.75 330 PHE A O 1
ATOM 2604 N N . PRO A 1 331 ? -9.734 -17.953 -1.997 1 88.81 331 PRO A N 1
ATOM 2605 C CA . PRO A 1 331 ? -9.734 -19.328 -2.5 1 88.81 331 PRO A CA 1
ATOM 2606 C C . PRO A 1 331 ? -9.609 -19.406 -4.02 1 88.81 331 PRO A C 1
ATOM 2608 O O . PRO A 1 331 ? -9.062 -20.375 -4.551 1 88.81 331 PRO A O 1
ATOM 2611 N N . LYS A 1 332 ? -10.055 -18.375 -4.676 1 92.56 332 LYS A N 1
ATOM 2612 C CA . LYS A 1 332 ? -10.031 -18.328 -6.133 1 92.56 332 LYS A CA 1
ATOM 2613 C C . LYS A 1 332 ? -8.602 -18.312 -6.66 1 92.56 332 LYS A C 1
ATOM 2615 O O . LYS A 1 332 ? -8.367 -18.547 -7.844 1 92.56 332 LYS A O 1
ATOM 2620 N N . ASP A 1 333 ? -7.648 -18.062 -5.758 1 94 333 ASP A N 1
ATOM 2621 C CA . ASP A 1 333 ? -6.238 -18.047 -6.137 1 94 333 ASP A CA 1
ATOM 2622 C C . ASP A 1 333 ? -5.816 -19.406 -6.688 1 94 333 ASP A C 1
ATOM 2624 O O . ASP A 1 333 ? -4.867 -19.5 -7.473 1 94 333 ASP A O 1
ATOM 2628 N N . GLU A 1 334 ? -6.512 -20.469 -6.281 1 94.81 334 GLU A N 1
ATOM 2629 C CA . GLU A 1 334 ? -6.129 -21.828 -6.633 1 94.81 334 GLU A CA 1
ATOM 2630 C C . GLU A 1 334 ? -6.832 -22.297 -7.902 1 94.81 334 GLU A C 1
ATOM 2632 O O . GLU A 1 334 ? -6.441 -23.297 -8.508 1 94.81 334 GLU A O 1
ATOM 2637 N N . LEU A 1 335 ? -7.797 -21.641 -8.383 1 95.31 335 LEU A N 1
ATOM 2638 C CA . LEU A 1 335 ? -8.672 -22.062 -9.469 1 95.31 335 LEU A CA 1
ATOM 2639 C C . LEU A 1 335 ? -7.891 -22.266 -10.758 1 95.31 335 LEU A C 1
ATOM 2641 O O . LEU A 1 335 ? -8.117 -23.219 -11.492 1 95.31 335 LEU A O 1
ATOM 2645 N N . PRO A 1 336 ? -6.977 -21.328 -11.031 1 97.56 336 PRO A N 1
ATOM 2646 C CA . PRO A 1 336 ? -6.258 -21.516 -12.297 1 97.56 336 PRO A CA 1
ATOM 2647 C C . PRO A 1 336 ? -5.5 -22.828 -12.359 1 97.56 336 PRO A C 1
ATOM 2649 O O . PRO A 1 336 ? -5.488 -23.5 -13.398 1 97.56 336 PRO A O 1
ATOM 2652 N N . LEU A 1 337 ? -4.906 -23.234 -11.273 1 97.62 337 LEU A N 1
ATOM 2653 C CA . LEU A 1 337 ? -4.203 -24.516 -11.227 1 97.62 337 LEU A CA 1
ATOM 2654 C C . LEU A 1 337 ? -5.145 -25.656 -11.555 1 97.62 337 LEU A C 1
ATOM 2656 O O . LEU A 1 337 ? -4.777 -26.578 -12.305 1 97.62 337 LEU A O 1
ATOM 2660 N N . HIS A 1 338 ? -6.34 -25.641 -11 1 97.75 338 HIS A N 1
ATOM 2661 C CA . HIS A 1 338 ? -7.355 -26.641 -11.305 1 97.75 338 HIS A CA 1
ATOM 2662 C C . HIS A 1 338 ? -7.73 -26.609 -12.789 1 97.75 338 HIS A C 1
ATOM 2664 O O . HIS A 1 338 ? -7.902 -27.672 -13.406 1 97.75 338 HIS A O 1
ATOM 2670 N N . GLN A 1 339 ? -7.812 -25.422 -13.281 1 97.81 339 GLN A N 1
ATOM 2671 C CA . GLN A 1 339 ? -8.203 -25.266 -14.672 1 97.81 339 GLN A CA 1
ATOM 2672 C C . GLN A 1 339 ? -7.125 -25.781 -15.617 1 97.81 339 GLN A C 1
ATOM 2674 O O . GLN A 1 339 ? -7.43 -26.359 -16.656 1 97.81 339 GLN A O 1
ATOM 2679 N N . TRP A 1 340 ? -5.863 -25.531 -15.227 1 98.25 340 TRP A N 1
ATOM 2680 C CA . TRP A 1 340 ? -4.766 -26.109 -15.992 1 98.25 340 TRP A CA 1
ATOM 2681 C C . TRP A 1 340 ? -4.91 -27.625 -16.078 1 98.25 340 TRP A C 1
ATOM 2683 O O . TRP A 1 340 ? -4.812 -28.203 -17.156 1 98.25 340 TRP A O 1
ATOM 2693 N N . GLY A 1 341 ? -5.152 -28.297 -14.922 1 98.31 341 GLY A N 1
ATOM 2694 C CA . GLY A 1 341 ? -5.289 -29.734 -14.867 1 98.31 341 GLY A CA 1
ATOM 2695 C C . GLY A 1 341 ? -6.449 -30.266 -15.695 1 98.31 341 GLY A C 1
ATOM 2696 O O . GLY A 1 341 ? -6.297 -31.219 -16.453 1 98.31 341 GLY A O 1
ATOM 2697 N N . ALA A 1 342 ? -7.566 -29.594 -15.531 1 97.75 342 ALA A N 1
ATOM 2698 C CA . ALA A 1 342 ? -8.758 -30 -16.281 1 97.75 342 ALA A CA 1
ATOM 2699 C C . ALA A 1 342 ? -8.539 -29.875 -17.781 1 97.75 342 ALA A C 1
ATOM 2701 O O . ALA A 1 342 ? -8.922 -30.766 -18.547 1 97.75 342 ALA A O 1
ATOM 2702 N N . HIS A 1 343 ? -7.957 -28.812 -18.188 1 97.5 343 HIS A N 1
ATOM 2703 C CA . HIS A 1 343 ? -7.707 -28.578 -19.609 1 97.5 343 HIS A CA 1
ATOM 2704 C C . HIS A 1 343 ? -6.754 -29.609 -20.188 1 97.5 343 HIS A C 1
ATOM 2706 O O . HIS A 1 343 ? -6.973 -30.125 -21.281 1 97.5 343 HIS A O 1
ATOM 2712 N N . ILE A 1 344 ? -5.684 -29.938 -19.5 1 97.81 344 ILE A N 1
ATOM 2713 C CA . ILE A 1 344 ? -4.727 -30.938 -19.953 1 97.81 344 ILE A CA 1
ATOM 2714 C C . ILE A 1 344 ? -5.434 -32.281 -20.125 1 97.81 344 ILE A C 1
ATOM 2716 O O . ILE A 1 344 ? -5.297 -32.906 -21.172 1 97.81 344 ILE A O 1
ATOM 2720 N N . TYR A 1 345 ? -6.168 -32.688 -19.125 1 97.88 345 TYR A N 1
ATOM 2721 C CA . TYR A 1 345 ? -6.848 -33.969 -19.172 1 97.88 345 TYR A CA 1
ATOM 2722 C C . TYR A 1 345 ? -7.785 -34.031 -20.359 1 97.88 345 TYR A C 1
ATOM 2724 O O . TYR A 1 345 ? -7.816 -35.031 -21.078 1 97.88 345 TYR A O 1
ATOM 2732 N N . GLU A 1 346 ? -8.531 -33 -20.625 1 97.06 346 GLU A N 1
ATOM 2733 C CA . GLU A 1 346 ? -9.508 -32.938 -21.703 1 97.06 346 GLU A CA 1
ATOM 2734 C C . GLU A 1 346 ? -8.828 -33 -23.062 1 97.06 346 GLU A C 1
ATOM 2736 O O . GLU A 1 346 ? -9.406 -33.531 -24.031 1 97.06 346 GLU A O 1
ATOM 2741 N N . CYS A 1 347 ? -7.613 -32.531 -23.156 1 96.56 347 CYS A N 1
ATOM 2742 C CA . CYS A 1 347 ? -6.922 -32.438 -24.438 1 96.56 347 CYS A CA 1
ATOM 2743 C C . CYS A 1 347 ? -6.141 -33.719 -24.734 1 96.56 347 CYS A C 1
ATOM 2745 O O . CYS A 1 347 ? -5.668 -33.906 -25.859 1 96.56 347 CYS A O 1
ATOM 2747 N N . LEU A 1 348 ? -6.008 -34.594 -23.781 1 97 348 LEU A N 1
ATOM 2748 C CA . LEU A 1 348 ? -5.285 -35.844 -24 1 97 348 LEU A CA 1
ATOM 2749 C C . LEU A 1 348 ? -6.09 -36.781 -24.875 1 97 348 LEU A C 1
ATOM 2751 O O . LEU A 1 348 ? -7.32 -36.812 -24.812 1 97 348 LEU A O 1
ATOM 2755 N N . PRO A 1 349 ? -5.371 -37.562 -25.688 1 95.44 349 PRO A N 1
ATOM 2756 C CA . PRO A 1 349 ? -6.07 -38.656 -26.375 1 95.44 349 PRO A CA 1
ATOM 2757 C C . PRO A 1 349 ? -6.727 -39.625 -25.406 1 95.44 349 PRO A C 1
ATOM 2759 O O . PRO A 1 349 ? -6.176 -39.906 -24.328 1 95.44 349 PRO A O 1
ATOM 2762 N N . PHE A 1 350 ? -7.797 -40.219 -25.812 1 94.25 350 PHE A N 1
ATOM 2763 C CA . PHE A 1 350 ? -8.594 -41.094 -24.969 1 94.25 350 PHE A CA 1
ATOM 2764 C C . PHE A 1 350 ? -7.738 -42.25 -24.438 1 94.25 350 PHE A C 1
ATOM 2766 O O . PHE A 1 350 ? -7.875 -42.625 -23.281 1 94.25 350 PHE A O 1
ATOM 2773 N N . SER A 1 351 ? -6.805 -42.719 -25.203 1 92 351 SER A N 1
ATOM 2774 C CA . SER A 1 351 ? -5.984 -43.875 -24.859 1 92 351 SER A CA 1
ATOM 2775 C C . SER A 1 351 ? -5.02 -43.562 -23.719 1 92 351 SER A C 1
ATOM 2777 O O . SER A 1 351 ? -4.547 -44.469 -23.031 1 92 351 SER A O 1
ATOM 2779 N N . MET A 1 352 ? -4.793 -42.281 -23.5 1 93.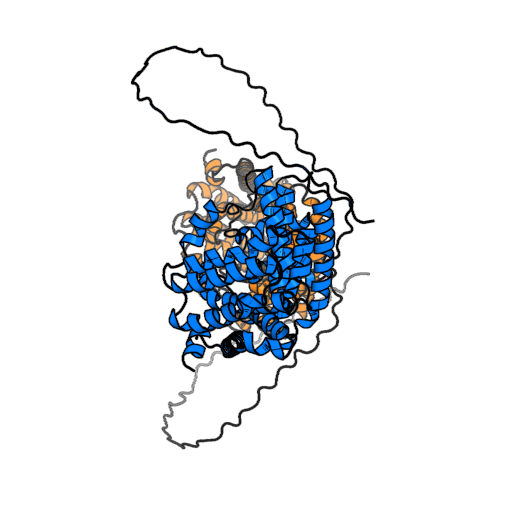38 352 MET A N 1
ATOM 2780 C CA . MET A 1 352 ? -3.801 -41.906 -22.5 1 93.38 352 MET A CA 1
ATOM 2781 C C . MET A 1 352 ? -4.477 -41.438 -21.219 1 93.38 352 MET A C 1
ATOM 2783 O O . MET A 1 352 ? -3.836 -41.344 -20.172 1 93.38 352 MET A O 1
ATOM 2787 N N . ARG A 1 353 ? -5.742 -41.125 -21.234 1 95.12 353 ARG A N 1
ATOM 2788 C CA . ARG A 1 353 ? -6.461 -40.594 -20.078 1 95.12 353 ARG A CA 1
ATOM 2789 C C . ARG A 1 353 ? -6.484 -41.562 -18.922 1 95.12 353 ARG A C 1
ATOM 2791 O O . ARG A 1 353 ? -6.441 -41.156 -17.766 1 95.12 353 ARG A O 1
ATOM 2798 N N . GLY A 1 354 ? -6.559 -42.781 -19.234 1 92.88 354 GLY A N 1
ATOM 2799 C CA . GLY A 1 354 ? -6.59 -43.812 -18.219 1 92.88 354 GLY A CA 1
ATOM 2800 C C . GLY A 1 354 ? -5.383 -43.781 -17.297 1 92.88 354 GLY A C 1
ATOM 2801 O O . GLY A 1 354 ? -5.484 -44.094 -16.109 1 92.88 354 GLY A O 1
ATOM 2802 N N . SER A 1 355 ? -4.262 -43.406 -17.828 1 93.19 355 SER A N 1
ATOM 2803 C CA . SER A 1 355 ? -3.01 -43.406 -17.078 1 93.19 355 SER A CA 1
ATOM 2804 C C . SER A 1 355 ? -2.973 -42.281 -16.062 1 93.19 355 SER A C 1
ATOM 2806 O O . SER A 1 355 ? -2.156 -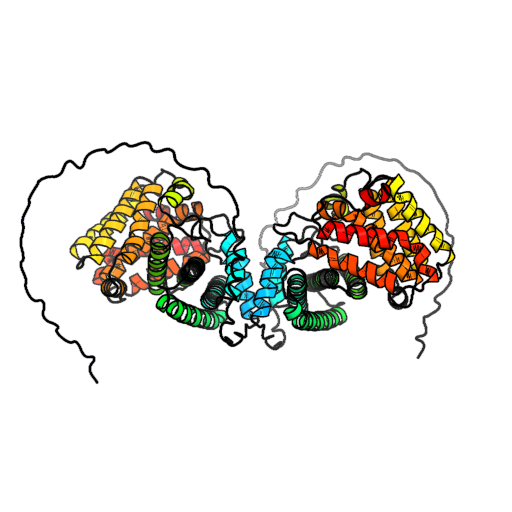42.281 -15.133 1 93.19 355 SER A O 1
ATOM 2808 N N . VAL A 1 356 ? -3.92 -41.312 -16.219 1 96.31 356 VAL A N 1
ATOM 2809 C CA . VAL A 1 356 ? -3.859 -40.156 -15.305 1 96.31 356 VAL A CA 1
ATOM 2810 C C . VAL A 1 356 ? -5.262 -39.812 -14.805 1 96.31 356 VAL A C 1
ATOM 2812 O O . VAL A 1 356 ? -5.523 -38.688 -14.391 1 96.31 356 VAL A O 1
ATOM 2815 N N . ASP A 1 357 ? -6.145 -40.75 -14.828 1 95.56 357 ASP A N 1
ATOM 2816 C CA . ASP A 1 357 ? -7.52 -40.531 -14.375 1 95.56 357 ASP A CA 1
ATOM 2817 C C . ASP A 1 357 ? -7.562 -40.188 -12.891 1 95.56 357 ASP A C 1
ATOM 2819 O O . ASP A 1 357 ? -8.352 -39.344 -12.461 1 95.56 357 ASP A O 1
ATOM 2823 N N . TRP A 1 358 ? -6.77 -40.875 -12.172 1 95.56 358 TRP A N 1
ATOM 2824 C CA . TRP A 1 358 ? -6.73 -40.625 -10.734 1 95.56 358 TRP A CA 1
ATOM 2825 C C . TRP A 1 358 ? -6.363 -39.188 -10.445 1 95.56 358 TRP A C 1
ATOM 2827 O O . TRP A 1 358 ? -7 -38.531 -9.609 1 95.56 358 TRP A O 1
ATOM 2837 N N . GLN A 1 359 ? -5.281 -38.688 -11.148 1 96.75 359 GLN A N 1
ATOM 2838 C CA . GLN A 1 359 ? -4.848 -37.281 -10.961 1 96.75 359 GLN A CA 1
ATOM 2839 C C . GLN A 1 359 ? -5.961 -36.312 -11.32 1 96.75 359 GLN A C 1
ATOM 2841 O O . GLN A 1 359 ? -6.199 -35.344 -10.594 1 96.75 359 GLN A O 1
ATOM 2846 N N . ALA A 1 360 ? -6.637 -36.562 -12.414 1 97.38 360 ALA A N 1
ATOM 2847 C CA . ALA A 1 360 ? -7.719 -35.688 -12.859 1 97.38 360 ALA A CA 1
ATOM 2848 C C . ALA A 1 360 ? -8.852 -35.656 -11.836 1 97.38 360 ALA A C 1
ATOM 2850 O O . ALA A 1 360 ? -9.383 -34.594 -11.539 1 97.38 360 ALA A O 1
ATOM 2851 N N . ARG A 1 361 ? -9.203 -36.75 -11.266 1 95.69 361 ARG A N 1
ATOM 2852 C CA . ARG A 1 361 ? -10.258 -36.844 -10.266 1 95.69 361 ARG A CA 1
ATOM 2853 C C . ARG A 1 361 ? -9.852 -36.125 -8.977 1 95.69 361 ARG A C 1
ATOM 2855 O O . ARG A 1 361 ? -10.672 -35.469 -8.344 1 95.69 361 ARG A O 1
ATOM 2862 N N . PHE A 1 362 ? -8.648 -36.344 -8.602 1 95.94 362 PHE A N 1
ATOM 2863 C CA . PHE A 1 362 ? -8.109 -35.719 -7.402 1 95.94 362 PHE A CA 1
ATOM 2864 C C . PHE A 1 362 ? -8.18 -34.219 -7.516 1 95.94 362 PHE A C 1
ATOM 2866 O O . PHE A 1 362 ? -8.633 -33.531 -6.586 1 95.94 362 PHE A O 1
ATOM 2873 N N . ILE A 1 363 ? -7.75 -33.656 -8.672 1 97.06 363 ILE A N 1
ATOM 2874 C CA . ILE A 1 363 ? -7.754 -32.219 -8.922 1 97.06 363 ILE A CA 1
ATOM 2875 C C . ILE A 1 363 ? -9.188 -31.688 -8.914 1 97.06 363 ILE A C 1
ATOM 2877 O O . ILE A 1 363 ? -9.477 -30.641 -8.312 1 97.06 363 ILE A O 1
ATOM 2881 N N . ALA A 1 364 ? -10.086 -32.406 -9.555 1 96.19 364 ALA A N 1
ATOM 2882 C CA . ALA A 1 364 ? -11.492 -32.031 -9.594 1 96.19 364 ALA A CA 1
ATOM 2883 C C . ALA A 1 364 ? -12.102 -32.031 -8.195 1 96.19 364 ALA A C 1
ATOM 2885 O O . ALA A 1 364 ? -12.914 -31.156 -7.859 1 96.19 364 ALA A O 1
ATOM 2886 N N . LEU A 1 365 ? -11.75 -33.031 -7.395 1 95.31 365 LEU A N 1
ATOM 2887 C CA . LEU A 1 365 ? -12.25 -33.125 -6.023 1 95.31 365 LEU A CA 1
ATOM 2888 C C . LEU A 1 365 ? -11.758 -31.938 -5.195 1 95.31 365 LEU A C 1
ATOM 2890 O O . LEU A 1 365 ? -12.516 -31.359 -4.414 1 95.31 365 LEU A O 1
ATOM 2894 N N . ASP A 1 366 ? -10.539 -31.609 -5.34 1 95.12 366 ASP A N 1
ATOM 2895 C CA . ASP A 1 366 ? -9.984 -30.484 -4.613 1 95.12 366 ASP A CA 1
ATOM 2896 C C . ASP A 1 366 ? -10.711 -29.188 -4.977 1 95.12 366 ASP A C 1
ATOM 2898 O O . ASP A 1 366 ? -10.977 -28.359 -4.105 1 95.12 366 ASP A O 1
ATOM 2902 N N . LYS A 1 367 ? -10.945 -29 -6.262 1 95.31 367 LYS A N 1
ATOM 2903 C CA . LYS A 1 367 ? -11.695 -27.828 -6.715 1 95.31 367 LYS A CA 1
ATOM 2904 C C . LYS A 1 367 ? -13.062 -27.766 -6.055 1 95.31 367 LYS A C 1
ATOM 2906 O O . LYS A 1 367 ? -13.477 -26.703 -5.578 1 95.31 367 LYS A O 1
ATOM 2911 N N . LYS A 1 368 ? -13.734 -28.859 -5.992 1 93.94 368 LYS A N 1
ATOM 2912 C CA . LYS A 1 368 ? -15.07 -28.922 -5.398 1 93.94 368 LYS A CA 1
ATOM 2913 C C . LYS A 1 368 ? -15.023 -28.594 -3.91 1 93.94 368 LYS A C 1
ATOM 2915 O O . LYS A 1 368 ? -15.898 -27.891 -3.398 1 93.94 368 LYS A O 1
ATOM 2920 N N . LEU A 1 369 ? -14.039 -29.109 -3.264 1 92.12 369 LEU A N 1
ATOM 2921 C CA . LEU A 1 369 ? -13.898 -28.859 -1.832 1 92.12 369 LEU A CA 1
ATOM 2922 C C . LEU A 1 369 ? -13.625 -27.391 -1.559 1 92.12 369 LEU A C 1
ATOM 2924 O O . LEU A 1 369 ? -14.156 -26.812 -0.598 1 92.12 369 LEU A O 1
ATOM 2928 N N . LEU A 1 370 ? -12.805 -26.812 -2.393 1 89.88 370 LEU A N 1
ATOM 2929 C CA . LEU A 1 370 ? -12.484 -25.406 -2.246 1 89.88 370 LEU A CA 1
ATOM 2930 C C . LEU A 1 370 ? -13.727 -24.547 -2.467 1 89.88 370 LEU A C 1
ATOM 2932 O O . LEU A 1 370 ? -13.953 -23.578 -1.736 1 89.88 370 LEU A O 1
ATOM 2936 N N . GLU A 1 371 ? -14.508 -24.859 -3.418 1 88.88 371 GLU A N 1
ATOM 2937 C CA . GLU A 1 371 ? -15.703 -24.094 -3.76 1 88.88 371 GLU A CA 1
ATOM 2938 C C . GLU A 1 371 ? -16.781 -24.25 -2.697 1 88.88 371 GLU A C 1
ATOM 2940 O O . GLU A 1 371 ? -17.594 -23.344 -2.482 1 88.88 371 GLU A O 1
ATOM 2945 N N . SER A 1 372 ? -16.734 -25.391 -1.99 1 88.31 372 SER A N 1
ATOM 2946 C CA . SER A 1 372 ? -17.734 -25.641 -0.958 1 88.31 372 SER A CA 1
ATOM 2947 C C . SER A 1 372 ? -17.297 -25.094 0.389 1 88.31 372 SER A C 1
ATOM 2949 O O . SER A 1 372 ? -18.062 -25.094 1.353 1 88.31 372 SER A O 1
ATOM 2951 N N . GLY A 1 373 ? -16.109 -24.594 0.474 1 82.62 373 GLY A N 1
ATOM 2952 C CA . GLY A 1 373 ? -15.594 -24.047 1.719 1 82.62 373 GLY A CA 1
ATOM 2953 C C . GLY A 1 373 ? -15.188 -25.109 2.717 1 82.62 373 GLY A C 1
ATOM 2954 O O . GLY A 1 373 ? -15.102 -24.844 3.918 1 82.62 373 GLY A O 1
ATOM 2955 N N . SER A 1 374 ? -14.992 -26.25 2.205 1 77.31 374 SER A N 1
ATOM 2956 C CA . SER A 1 374 ? -14.586 -27.344 3.078 1 77.31 374 SER A CA 1
ATOM 2957 C C . SER A 1 374 ? -13.117 -27.219 3.484 1 77.31 374 SER A C 1
ATOM 2959 O O . SER A 1 374 ? -12.281 -26.797 2.682 1 77.31 374 SER A O 1
ATOM 2961 N N . SER A 1 375 ? -12.812 -27.5 4.691 1 73.62 375 SER A N 1
ATOM 2962 C CA . SER A 1 375 ? -11.445 -27.438 5.199 1 73.62 375 SER A CA 1
ATOM 2963 C C . SER A 1 375 ? -10.719 -28.766 4.973 1 73.62 375 SER A C 1
ATOM 2965 O O . SER A 1 375 ? -9.516 -28.859 5.223 1 73.62 375 SER A O 1
ATOM 2967 N N . ASN A 1 376 ? -11.398 -29.688 4.352 1 68.88 376 ASN A N 1
ATOM 2968 C CA . ASN A 1 376 ? -10.797 -31 4.137 1 68.88 376 ASN A CA 1
ATOM 2969 C C . ASN A 1 376 ? -9.805 -30.984 2.973 1 68.88 376 ASN A C 1
ATOM 2971 O O . ASN A 1 376 ? -10.008 -30.266 1.993 1 68.88 376 ASN A O 1
ATOM 2975 N N . LEU A 1 377 ? -8.734 -31.797 3.184 1 76.69 377 LEU A N 1
ATOM 2976 C CA . LEU A 1 377 ? -7.793 -31.969 2.084 1 76.69 377 LEU A CA 1
ATOM 2977 C C . LEU A 1 377 ? -8.281 -33.031 1.112 1 76.69 377 LEU A C 1
ATOM 2979 O O . LEU A 1 377 ? -8.773 -34.094 1.532 1 76.69 377 LEU A O 1
ATOM 2983 N N . ALA A 1 378 ? -8.188 -32.844 -0.13 1 81.88 378 ALA A N 1
ATOM 2984 C CA . ALA A 1 378 ? -8.664 -33.719 -1.174 1 81.88 378 ALA A CA 1
ATOM 2985 C C . ALA A 1 378 ? -7.996 -35.094 -1.064 1 81.88 378 ALA A C 1
ATOM 2987 O O . ALA A 1 378 ? -8.633 -36.125 -1.306 1 81.88 378 ALA A O 1
ATOM 2988 N N . ILE A 1 379 ? -6.773 -35.094 -0.659 1 78.19 379 ILE A N 1
ATOM 2989 C CA . ILE A 1 379 ? -6.008 -36.344 -0.607 1 78.19 379 ILE A CA 1
ATOM 2990 C C . ILE A 1 379 ? -6.594 -37.281 0.459 1 78.19 379 ILE A C 1
ATOM 2992 O O . ILE A 1 379 ? -6.605 -38.5 0.293 1 78.19 379 ILE A O 1
ATOM 2996 N N . GLU A 1 380 ? -7.125 -36.719 1.455 1 72.88 380 GLU A N 1
ATOM 2997 C CA . GLU A 1 380 ? -7.742 -37.5 2.523 1 72.88 380 GLU A CA 1
ATOM 2998 C C . GLU A 1 380 ? -9.109 -38.031 2.102 1 72.88 380 GLU A C 1
ATOM 3000 O O . GLU A 1 380 ? -9.492 -39.156 2.465 1 72.88 380 GLU A O 1
ATOM 3005 N N . GLU A 1 381 ? -9.781 -37.344 1.29 1 73 381 GLU A N 1
ATOM 3006 C CA . GLU A 1 381 ? -11.125 -37.719 0.856 1 73 381 GLU A CA 1
ATOM 3007 C C . GLU A 1 381 ? -11.086 -38.781 -0.246 1 73 381 GLU A C 1
ATOM 3009 O O . GLU A 1 381 ? -11.945 -39.656 -0.305 1 73 381 GLU A O 1
ATOM 3014 N N . LEU A 1 382 ? -10.125 -38.656 -1.03 1 72.88 382 LEU A N 1
ATOM 3015 C CA . LEU A 1 382 ? -10.047 -39.594 -2.15 1 72.88 382 LEU A CA 1
ATOM 3016 C C . LEU A 1 382 ? -9.586 -40.969 -1.679 1 72.88 382 LEU A C 1
ATOM 3018 O O . LEU A 1 382 ? -9.984 -41.969 -2.242 1 72.88 382 LEU A O 1
ATOM 3022 N N . SER A 1 383 ? -8.773 -41.031 -0.686 1 65.31 383 SER A N 1
ATOM 3023 C CA . SER A 1 383 ? -8.32 -42.312 -0.143 1 65.31 383 SER A CA 1
ATOM 3024 C C . SER A 1 383 ? -9.461 -43.062 0.551 1 65.31 383 SER A C 1
ATOM 3026 O O . SER A 1 383 ? -9.438 -44.281 0.661 1 65.31 383 SER A O 1
ATOM 3028 N N . ALA A 1 384 ? -10.398 -42.406 0.985 1 57.56 384 ALA A N 1
ATOM 3029 C CA . ALA A 1 384 ? -11.531 -43 1.686 1 57.56 384 ALA A CA 1
ATOM 3030 C C . ALA A 1 384 ? -12.531 -43.625 0.701 1 57.56 384 ALA A C 1
ATOM 3032 O O . ALA A 1 384 ? -13.359 -44.438 1.082 1 57.56 384 ALA A O 1
ATOM 3033 N N . ARG A 1 385 ? -12.43 -43.281 -0.548 1 51.25 385 ARG A N 1
ATOM 3034 C CA . ARG A 1 385 ? -13.352 -43.844 -1.534 1 51.25 385 ARG A CA 1
ATOM 3035 C C . ARG A 1 385 ? -12.68 -44.906 -2.367 1 51.25 385 ARG A C 1
ATOM 3037 O O . ARG A 1 385 ? -11.484 -44.812 -2.672 1 51.25 385 ARG A O 1
ATOM 3044 N N . MET B 1 1 ? -20.828 47.375 -12.172 1 18.55 1 MET B N 1
ATOM 3045 C CA . MET B 1 1 ? -22.203 47.125 -11.727 1 18.55 1 MET B CA 1
ATOM 3046 C C . MET B 1 1 ? -22.219 46.406 -10.383 1 18.55 1 MET B C 1
ATOM 3048 O O . MET B 1 1 ? -21.594 45.344 -10.234 1 18.55 1 MET B O 1
ATOM 3052 N N . LEU B 1 2 ? -22.688 47.094 -9.109 1 21.12 2 LEU B N 1
ATOM 3053 C CA . LEU B 1 2 ? -22.734 47.188 -7.656 1 21.12 2 LEU B CA 1
ATOM 3054 C C . LEU B 1 2 ? -23.656 46.156 -7.062 1 21.12 2 LEU B C 1
ATOM 3056 O O . LEU B 1 2 ? -24.781 45.969 -7.539 1 21.12 2 LEU B O 1
ATOM 3060 N N . CYS B 1 3 ? -23.141 45.062 -6.414 1 21.36 3 CYS B N 1
ATOM 3061 C CA . CYS B 1 3 ? -23.828 44.062 -5.609 1 21.36 3 CYS B CA 1
ATOM 3062 C C . CYS B 1 3 ? -24.781 44.719 -4.617 1 21.36 3 CYS B C 1
ATOM 3064 O O . CYS B 1 3 ? -24.484 45.781 -4.074 1 21.36 3 CYS B O 1
ATOM 3066 N N . VAL B 1 4 ? -26.141 44.188 -4.438 1 19 4 VAL B N 1
ATOM 3067 C CA . VAL B 1 4 ? -27.5 44.375 -3.969 1 19 4 VAL B CA 1
ATOM 3068 C C . VAL B 1 4 ? -27.562 44.188 -2.457 1 19 4 VAL B C 1
ATOM 3070 O O . VAL B 1 4 ? -27.391 43.062 -1.961 1 19 4 VAL B O 1
ATOM 3073 N N . TYR B 1 5 ? -27.078 45.031 -1.542 1 17.97 5 TYR B N 1
ATOM 3074 C CA . TYR B 1 5 ? -27 45 -0.085 1 17.97 5 TYR B CA 1
ATOM 3075 C C . TYR B 1 5 ? -28.391 45.156 0.537 1 17.97 5 TYR B C 1
ATOM 3077 O O . TYR B 1 5 ? -28.75 46.25 1.003 1 17.97 5 TYR B O 1
ATOM 3085 N N . PRO B 1 6 ? -29.547 44.344 0.073 1 17.33 6 PRO B N 1
ATOM 3086 C CA . PRO B 1 6 ? -30.703 45.031 0.666 1 17.33 6 PRO B CA 1
ATOM 3087 C C . PRO B 1 6 ? -30.75 44.906 2.186 1 17.33 6 PRO B C 1
ATOM 3089 O O . PRO B 1 6 ? -30.141 44 2.75 1 17.33 6 PRO B O 1
ATOM 3092 N N . SER B 1 7 ? -31.391 45.844 3.025 1 16.06 7 SER B N 1
ATOM 3093 C CA . SER B 1 7 ? -31.531 46.531 4.297 1 16.06 7 SER B CA 1
ATOM 3094 C C . SER B 1 7 ? -32.562 45.844 5.199 1 16.06 7 SER B C 1
ATOM 3096 O O . SER B 1 7 ? -33 46.438 6.188 1 16.06 7 SER B O 1
ATOM 3098 N N . LYS B 1 8 ? -32.844 44.438 4.922 1 17.77 8 LYS B N 1
ATOM 3099 C CA . LYS B 1 8 ? -34.188 44.219 5.461 1 17.77 8 LYS B CA 1
ATOM 3100 C C . LYS B 1 8 ? -34.219 44.5 6.961 1 17.77 8 LYS B C 1
ATOM 3102 O O . LYS B 1 8 ? -33.281 44.188 7.684 1 17.77 8 LYS B O 1
ATOM 3107 N N . GLU B 1 9 ? -35.344 45.062 7.559 1 16.27 9 GLU B N 1
ATOM 3108 C CA . GLU B 1 9 ? -35.875 45.75 8.711 1 16.27 9 GLU B CA 1
ATOM 3109 C C . GLU B 1 9 ? -36.156 44.812 9.867 1 16.27 9 GLU B C 1
ATOM 3111 O O . GLU B 1 9 ? -36.719 43.719 9.672 1 16.27 9 GLU B O 1
ATOM 3116 N N . GLN B 1 10 ? -35.562 44.969 11.133 1 16.48 10 GLN B N 1
ATOM 3117 C CA . GLN B 1 10 ? -35.281 44.438 12.461 1 16.48 10 GLN B CA 1
ATOM 3118 C C . GLN B 1 10 ? -36.531 44.375 13.312 1 16.48 10 GLN B C 1
ATOM 3120 O O . GLN B 1 10 ? -36.469 44.125 14.516 1 16.48 10 GLN B O 1
ATOM 3125 N N . THR B 1 11 ? -37.781 44.344 12.703 1 15.74 11 THR B N 1
ATOM 3126 C CA . THR B 1 11 ? -38.625 44.906 13.742 1 15.74 11 THR B CA 1
ATOM 3127 C C . THR B 1 11 ? -38.719 44 14.953 1 15.74 11 THR B C 1
ATOM 3129 O O . THR B 1 11 ? -38.469 42.781 14.844 1 15.74 11 THR B O 1
ATOM 3132 N N . LEU B 1 12 ? -39.781 44.125 15.898 1 15.29 12 LEU B N 1
ATOM 3133 C CA . LEU B 1 12 ? -40 44.594 17.266 1 15.29 12 LEU B CA 1
ATOM 3134 C C . LEU B 1 12 ? -40.438 43.438 18.172 1 15.29 12 LEU B C 1
ATOM 3136 O O . LEU B 1 12 ? -40.062 43.406 19.359 1 15.29 12 LEU B O 1
ATOM 3140 N N . ARG B 1 13 ? -41.188 42.406 17.781 1 15.73 13 ARG B N 1
ATOM 3141 C CA . ARG B 1 13 ? -42.312 42.312 18.734 1 15.73 13 ARG B CA 1
ATOM 3142 C C . ARG B 1 13 ? -41.906 41.531 19.984 1 15.73 13 ARG B C 1
ATOM 3144 O O . ARG B 1 13 ? -41.219 40.5 19.875 1 15.73 13 ARG B O 1
ATOM 3151 N N . ARG B 1 14 ? -42.438 41.812 21.219 1 15.38 14 ARG B N 1
ATOM 3152 C CA . ARG B 1 14 ? -42.219 41.875 22.656 1 15.38 14 ARG B CA 1
ATOM 3153 C C . ARG B 1 14 ? -42.75 40.594 23.328 1 15.38 14 ARG B C 1
ATOM 3155 O O . ARG B 1 14 ? -42.719 40.469 24.562 1 15.38 14 ARG B O 1
ATOM 3162 N N . ARG B 1 15 ? -43.344 39.688 22.672 1 16.02 15 ARG B N 1
ATOM 3163 C CA . ARG B 1 15 ? -44.406 39.188 23.531 1 16.02 15 ARG B CA 1
ATOM 3164 C C . ARG B 1 15 ? -43.844 38.344 24.688 1 16.02 15 ARG B C 1
ATOM 3166 O O . ARG B 1 15 ? -42.969 37.5 24.469 1 16.02 15 ARG B O 1
ATOM 3173 N N . HIS B 1 16 ? -44.281 38.562 25.875 1 15.2 16 HIS B N 1
ATOM 3174 C CA . HIS B 1 16 ? -43.938 38.312 27.266 1 15.2 16 HIS B CA 1
ATOM 3175 C C . HIS B 1 16 ? -44.062 36.844 27.609 1 15.2 16 HIS B C 1
ATOM 3177 O O . HIS B 1 16 ? -44.625 36.062 26.844 1 15.2 16 HIS B O 1
ATOM 3183 N N . THR B 1 17 ? -44.469 36.469 28.922 1 15.76 17 THR B N 1
ATOM 3184 C CA . THR B 1 17 ? -43.938 35.938 30.156 1 15.76 17 THR B CA 1
ATOM 3185 C C . THR B 1 17 ? -44.5 34.562 30.438 1 15.76 17 THR B C 1
ATOM 3187 O O . THR B 1 17 ? -43.75 33.656 30.844 1 15.76 17 THR B O 1
ATOM 3190 N N . SER B 1 18 ? -45.844 34.188 30.469 1 15.92 18 SER B N 1
ATOM 3191 C CA . SER B 1 18 ? -46.312 33.812 31.797 1 15.92 18 SER B CA 1
ATOM 3192 C C . SER B 1 18 ? -46.031 32.312 32.062 1 15.92 18 SER B C 1
ATOM 3194 O O . SER B 1 18 ? -45.906 31.531 31.109 1 15.92 18 SER B O 1
ATOM 3196 N N . PRO B 1 19 ? -46.156 31.812 33.406 1 17.06 19 PRO B N 1
ATOM 3197 C CA . PRO B 1 19 ? -45.5 30.906 34.375 1 17.06 19 PRO B CA 1
ATOM 3198 C C . PRO B 1 19 ? -46.125 29.5 34.375 1 17.06 19 PRO B C 1
ATOM 3200 O O . PRO B 1 19 ? -45.406 28.516 34.562 1 17.06 19 PRO B O 1
ATOM 3203 N N . HIS B 1 20 ? -47.438 29.375 34.094 1 16.38 20 HIS B N 1
ATOM 3204 C CA . HIS B 1 20 ? -48.156 28.688 35.156 1 16.38 20 HIS B CA 1
ATOM 3205 C C . HIS B 1 20 ? -47.844 27.203 35.156 1 16.38 20 HIS B C 1
ATOM 3207 O O . HIS B 1 20 ? -47.438 26.641 34.156 1 16.38 20 HIS B O 1
ATOM 3213 N N . GLU B 1 21 ? -48.031 26.422 36.375 1 16.09 21 GLU B N 1
ATOM 3214 C CA . GLU B 1 21 ? -47.594 25.406 37.312 1 16.09 21 GLU B CA 1
ATOM 3215 C C . GLU B 1 21 ? -48.188 24.047 36.938 1 16.09 21 GLU B C 1
ATOM 3217 O O . GLU B 1 21 ? -47.531 23.016 37.125 1 16.09 21 GLU B O 1
ATOM 3222 N N . ASP B 1 22 ? -49.375 24.047 36.469 1 14.59 22 ASP B N 1
ATOM 3223 C CA . ASP B 1 22 ? -50.188 23.172 37.312 1 14.59 22 ASP B CA 1
ATOM 3224 C C . ASP B 1 22 ? -49.812 21.703 37.062 1 14.59 22 ASP B C 1
ATOM 3226 O O . ASP B 1 22 ? -49.531 20.969 38.031 1 14.59 22 ASP B O 1
ATOM 3230 N N . ARG B 1 23 ? -50.719 21.016 36.344 1 15.48 23 ARG B N 1
ATOM 3231 C CA . ARG B 1 23 ? -51.656 20.031 36.875 1 15.48 23 ARG B CA 1
ATOM 3232 C C . ARG B 1 23 ? -51.031 18.625 36.844 1 15.48 23 ARG B C 1
ATOM 3234 O O . ARG B 1 23 ? -51.031 17.906 37.844 1 15.48 23 ARG B O 1
ATOM 3241 N N . ARG B 1 24 ? -51.375 17.828 35.719 1 15.56 24 ARG B N 1
ATOM 3242 C CA . ARG B 1 24 ? -52.219 16.641 35.812 1 15.56 24 ARG B CA 1
ATOM 3243 C C . ARG B 1 24 ? -51.344 15.383 35.938 1 15.56 24 ARG B C 1
ATOM 3245 O O . ARG B 1 24 ? -50.344 15.25 35.281 1 15.56 24 ARG B O 1
ATOM 3252 N N . ARG B 1 25 ? -51.656 14.484 36.969 1 16.41 25 ARG B N 1
ATOM 3253 C CA . ARG B 1 25 ? -51.281 13.289 37.719 1 16.41 25 ARG B CA 1
ATOM 3254 C C . ARG B 1 25 ? -51.406 12.039 36.844 1 16.41 25 ARG B C 1
ATOM 3256 O O . ARG B 1 25 ? -51.875 11 37.312 1 16.41 25 ARG B O 1
ATOM 3263 N N . TRP B 1 26 ? -51.188 12.211 35.5 1 15.6 26 TRP B N 1
ATOM 3264 C CA . TRP B 1 26 ? -51.812 11.078 34.844 1 15.6 26 TRP B CA 1
ATOM 3265 C C . TRP B 1 26 ? -51.25 9.758 35.344 1 15.6 26 TRP B C 1
ATOM 3267 O O . TRP B 1 26 ? -50.031 9.641 35.531 1 15.6 26 TRP B O 1
ATOM 3277 N N . HIS B 1 27 ? -52.125 9.008 35.875 1 16.5 27 HIS B N 1
ATOM 3278 C CA . HIS B 1 27 ? -52.188 7.719 36.562 1 16.5 27 HIS B CA 1
ATOM 3279 C C . HIS B 1 27 ? -51.594 6.613 35.688 1 16.5 27 HIS B C 1
ATOM 3281 O O . HIS B 1 27 ? -51.531 6.742 34.469 1 16.5 27 HIS B O 1
ATOM 3287 N N . VAL B 1 28 ? -51.094 5.555 36.375 1 17.2 28 VAL B N 1
ATOM 3288 C CA . VAL B 1 28 ? -50.156 4.43 36.375 1 17.2 28 VAL B CA 1
ATOM 3289 C C . VAL B 1 28 ? -50.75 3.281 35.562 1 17.2 28 VAL B C 1
ATOM 3291 O O . VAL B 1 28 ? -50.094 2.238 35.406 1 17.2 28 VAL B O 1
ATOM 3294 N N . VAL B 1 29 ? -51.812 3.527 34.688 1 16.55 29 VAL B N 1
ATOM 3295 C CA . VAL B 1 29 ? -52.594 2.289 34.688 1 16.55 29 VAL B CA 1
ATOM 3296 C C . VAL B 1 29 ? -51.75 1.154 34.125 1 16.55 29 VAL B C 1
ATOM 3298 O O . VAL B 1 29 ? -51.094 1.327 33.094 1 16.55 29 VAL B O 1
ATOM 3301 N N . THR B 1 30 ? -51.844 -0.019 34.781 1 16.12 30 THR B N 1
ATOM 3302 C CA . THR B 1 30 ? -51.156 -1.288 35.031 1 16.12 30 THR B CA 1
ATOM 3303 C C . THR B 1 30 ? -51.281 -2.217 33.844 1 16.12 30 THR B C 1
ATOM 3305 O O . THR B 1 30 ? -50.344 -2.916 33.469 1 16.12 30 THR B O 1
ATOM 3308 N N . THR B 1 31 ? -52.562 -2.346 33.219 1 16.34 31 THR B N 1
ATOM 3309 C CA . THR B 1 31 ? -53 -3.732 33.219 1 16.34 31 THR B CA 1
ATOM 3310 C C . THR B 1 31 ? -52.219 -4.574 32.219 1 16.34 31 THR B C 1
ATOM 3312 O O . THR B 1 31 ? -51.719 -4.047 31.234 1 16.34 31 THR B O 1
ATOM 3315 N N . LEU B 1 32 ? -52.531 -5.965 32.25 1 16.89 32 LEU B N 1
ATOM 3316 C CA . LEU B 1 32 ? -52.031 -7.336 32.281 1 16.89 32 LEU B CA 1
ATOM 3317 C C . LEU B 1 32 ? -51.969 -7.93 30.891 1 16.89 32 LEU B C 1
ATOM 3319 O O . LEU B 1 32 ? -51.125 -8.75 30.594 1 16.89 32 LEU B O 1
ATOM 3323 N N . ASN B 1 33 ? -52.938 -7.484 29.953 1 16.56 33 ASN B N 1
ATOM 3324 C CA . ASN B 1 33 ? -53.531 -8.695 29.406 1 16.56 33 ASN B CA 1
ATOM 3325 C C . ASN B 1 33 ? -52.594 -9.422 28.469 1 16.56 33 ASN B C 1
ATOM 3327 O O . ASN B 1 33 ? -51.719 -8.812 27.875 1 16.56 33 ASN B O 1
ATOM 3331 N N . SER B 1 34 ? -52.844 -10.758 28.312 1 17.97 34 SER B N 1
ATOM 3332 C CA . SER B 1 34 ? -52.219 -12.055 28.062 1 17.97 34 SER B CA 1
ATOM 3333 C C . SER B 1 34 ? -51.938 -12.281 26.578 1 17.97 34 SER B C 1
ATOM 3335 O O . SER B 1 34 ? -51.188 -13.164 26.203 1 17.97 34 SER B O 1
ATOM 3337 N N . PRO B 1 35 ? -52.656 -11.438 25.656 1 17.08 35 PRO B N 1
ATOM 3338 C CA . PRO B 1 35 ? -53.219 -12.453 24.75 1 17.08 35 PRO B CA 1
ATOM 3339 C C . PRO B 1 35 ? -52.156 -13.211 23.969 1 17.08 35 PRO B C 1
ATOM 3341 O O . PRO B 1 35 ? -50.969 -12.805 23.969 1 17.08 35 PRO B O 1
ATOM 3344 N N . SER B 1 36 ? -52.594 -13.586 22.672 1 18.23 36 SER B N 1
ATOM 3345 C CA . SER B 1 36 ? -52.75 -14.758 21.812 1 18.23 36 SER B CA 1
ATOM 3346 C C . SER B 1 36 ? -51.531 -14.938 20.906 1 18.23 36 SER B C 1
ATOM 3348 O O . SER B 1 36 ? -50.844 -13.969 20.578 1 18.23 36 SER B O 1
ATOM 3350 N N . SER B 1 37 ? -51.219 -16.172 20.594 1 18.3 37 SER B N 1
ATOM 3351 C CA . SER B 1 37 ? -50.094 -17.047 20.172 1 18.3 37 SER B CA 1
ATOM 3352 C C . SER B 1 37 ? -49.781 -16.859 18.703 1 18.3 37 SER B C 1
ATOM 3354 O O . SER B 1 37 ? -48.875 -17.5 18.172 1 18.3 37 SER B O 1
ATOM 3356 N N . ASN B 1 38 ? -50.562 -15.938 18 1 17.95 38 ASN B N 1
ATOM 3357 C CA . ASN B 1 38 ? -50.688 -16.484 16.641 1 17.95 38 ASN B CA 1
ATOM 3358 C C . ASN B 1 38 ? -49.312 -16.562 15.945 1 17.95 38 ASN B C 1
ATOM 3360 O O . ASN B 1 38 ? -48.5 -15.641 16.062 1 17.95 38 ASN B O 1
ATOM 3364 N N . THR B 1 39 ? -49.062 -17.672 15.406 1 17.38 39 THR B N 1
ATOM 3365 C CA . THR B 1 39 ? -47.906 -18.406 14.914 1 17.38 39 THR B CA 1
ATOM 3366 C C . THR B 1 39 ? -47.281 -17.688 13.734 1 17.38 39 THR B C 1
ATOM 3368 O O . THR B 1 39 ? -46.062 -17.469 13.711 1 17.38 39 THR B O 1
ATOM 3371 N N . ALA B 1 40 ? -47.75 -18.078 12.461 1 19.11 40 ALA B N 1
ATOM 3372 C CA . ALA B 1 40 ? -46.906 -18.875 11.547 1 19.11 40 ALA B CA 1
ATOM 3373 C C . ALA B 1 40 ? -46 -17.984 10.734 1 19.11 40 ALA B C 1
ATOM 3375 O O . ALA B 1 40 ? -44.781 -18.203 10.695 1 19.11 40 ALA B O 1
ATOM 3376 N N . THR B 1 41 ? -46.531 -17.453 9.602 1 20.77 41 THR B N 1
ATOM 3377 C CA . THR B 1 41 ? -46.062 -17.812 8.266 1 20.77 41 THR B CA 1
ATOM 3378 C C . THR B 1 41 ? -45.156 -16.703 7.691 1 20.77 41 THR B C 1
ATOM 3380 O O . THR B 1 41 ? -45.656 -15.625 7.371 1 20.77 41 THR B O 1
ATOM 3383 N N . GLY B 1 42 ? -44.031 -16.438 8.18 1 18.67 42 GLY B N 1
ATOM 3384 C CA . GLY B 1 42 ? -43.312 -15.242 7.75 1 18.67 42 GLY B CA 1
ATOM 3385 C C . GLY B 1 42 ? -42.906 -15.281 6.289 1 18.67 42 GLY B C 1
ATOM 3386 O O . GLY B 1 42 ? -42.375 -16.266 5.816 1 18.67 42 GLY B O 1
ATOM 3387 N N . SER B 1 43 ? -43.781 -14.602 5.473 1 20.31 43 SER B N 1
ATOM 3388 C CA . SER B 1 43 ? -43.531 -14.406 4.047 1 20.31 43 SER B CA 1
ATOM 3389 C C . SER B 1 43 ? -42.188 -13.742 3.814 1 20.31 43 SER B C 1
ATOM 3391 O O . SER B 1 43 ? -41.844 -12.773 4.492 1 20.31 43 SER B O 1
ATOM 3393 N N . ASP B 1 44 ? -41.25 -14.531 3.33 1 21.09 44 ASP B N 1
ATOM 3394 C CA . ASP B 1 44 ? -39.844 -14.266 3.021 1 21.09 44 ASP B CA 1
ATOM 3395 C C . ASP B 1 44 ? -39.688 -13.078 2.072 1 21.09 44 ASP B C 1
ATOM 3397 O O . ASP B 1 44 ? -40.062 -13.164 0.901 1 21.09 44 ASP B O 1
ATOM 3401 N N . SER B 1 45 ? -40.125 -11.867 2.482 1 20.44 45 SER B N 1
ATOM 3402 C CA . SER B 1 45 ? -40.031 -10.719 1.583 1 20.44 45 SER B CA 1
ATOM 3403 C C . SER B 1 45 ? -38.625 -10.555 1.05 1 20.44 45 SER B C 1
ATOM 3405 O O . SER B 1 45 ? -37.656 -10.492 1.825 1 20.44 45 SER B O 1
ATOM 3407 N N . THR B 1 46 ? -38.406 -11 -0.18 1 23.09 46 THR B N 1
ATOM 3408 C CA . THR B 1 46 ? -37.25 -10.914 -1.069 1 23.09 46 THR B CA 1
ATOM 3409 C C . THR B 1 46 ? -36.781 -9.469 -1.176 1 23.09 46 THR B C 1
ATOM 3411 O O . THR B 1 46 ? -37.562 -8.57 -1.499 1 23.09 46 THR B O 1
ATOM 3414 N N . SER B 1 47 ? -35.906 -9.102 -0.235 1 22.78 47 SER B N 1
ATOM 3415 C CA . SER B 1 47 ? -35.281 -7.777 -0.184 1 22.78 47 SER B CA 1
ATOM 3416 C C . SER B 1 47 ? -34.812 -7.324 -1.567 1 22.78 47 SER B C 1
ATOM 3418 O O . SER B 1 47 ? -34.156 -8.07 -2.277 1 22.78 47 SER B O 1
ATOM 3420 N N . PRO B 1 48 ? -35.594 -6.363 -2.064 1 23.72 48 PRO B N 1
ATOM 3421 C CA . PRO B 1 48 ? -35.281 -5.859 -3.406 1 23.72 48 PRO B CA 1
ATOM 3422 C C . PRO B 1 48 ? -33.812 -5.457 -3.57 1 23.72 48 PRO B C 1
ATOM 3424 O O . PRO B 1 48 ? -33.219 -4.883 -2.652 1 23.72 48 PRO B O 1
ATOM 3427 N N . ALA B 1 49 ? -33.031 -6.18 -4.402 1 25.45 49 ALA B N 1
ATOM 3428 C CA . ALA B 1 49 ? -31.672 -5.914 -4.891 1 25.45 49 ALA B CA 1
ATOM 3429 C C . ALA B 1 49 ? -31.531 -4.465 -5.348 1 25.45 49 ALA B C 1
ATOM 3431 O O . ALA B 1 49 ? -32.219 -4.023 -6.262 1 25.45 49 ALA B O 1
ATOM 3432 N N . VAL B 1 50 ? -31.266 -3.547 -4.379 1 24.06 50 VAL B N 1
ATOM 3433 C CA . VAL B 1 50 ? -30.969 -2.162 -4.723 1 24.06 50 VAL B CA 1
ATOM 3434 C C . VAL B 1 50 ? -30.062 -2.123 -5.953 1 24.06 50 VAL B C 1
ATOM 3436 O O . VAL B 1 50 ? -28.953 -2.662 -5.938 1 24.06 50 VAL B O 1
ATOM 3439 N N . THR B 1 51 ? -30.688 -2.109 -7.098 1 23.77 51 THR B N 1
ATOM 3440 C CA . THR B 1 51 ? -30.062 -1.854 -8.383 1 23.77 51 THR B CA 1
ATOM 3441 C C . THR B 1 51 ? -29.188 -0.604 -8.32 1 23.77 51 THR B C 1
ATOM 3443 O O . THR B 1 51 ? -29.672 0.482 -7.992 1 23.77 51 THR B O 1
ATOM 3446 N N . LEU B 1 52 ? -27.984 -0.766 -7.926 1 23.8 52 LEU B N 1
ATOM 3447 C CA . LEU B 1 52 ? -26.969 0.268 -8.078 1 23.8 52 LEU B CA 1
ATOM 3448 C C . LEU B 1 52 ? -27.125 1.008 -9.398 1 23.8 52 LEU B C 1
ATOM 3450 O O . LEU B 1 52 ? -27.078 0.396 -10.469 1 23.8 52 LEU B O 1
ATOM 3454 N N . SER B 1 53 ? -28.016 1.938 -9.414 1 25.14 53 SER B N 1
ATOM 3455 C CA . SER B 1 53 ? -28.219 2.832 -10.547 1 25.14 53 SER B CA 1
ATOM 3456 C C . SER B 1 53 ? -26.875 3.225 -11.18 1 25.14 53 SER B C 1
ATOM 3458 O O . SER B 1 53 ? -25.875 3.389 -10.477 1 25.14 53 SER B O 1
ATOM 3460 N N . SER B 1 54 ? -26.719 2.979 -12.445 1 28.94 54 SER B N 1
ATOM 3461 C CA . SER B 1 54 ? -25.688 3.303 -13.43 1 28.94 54 SER B CA 1
ATOM 3462 C C . SER B 1 54 ? -25.297 4.777 -13.359 1 28.94 54 SER B C 1
ATOM 3464 O O . SER B 1 54 ? -26.109 5.652 -13.664 1 28.94 54 SER B O 1
ATOM 3466 N N . HIS B 1 55 ? -24.656 5.25 -12.328 1 29.52 55 HIS B N 1
ATOM 3467 C CA . HIS B 1 55 ? -24.188 6.629 -12.344 1 29.52 55 HIS B CA 1
ATOM 3468 C C . HIS B 1 55 ? -23.625 7.004 -13.703 1 29.52 55 HIS B C 1
ATOM 3470 O O . HIS B 1 55 ? -23.109 6.141 -14.43 1 29.52 55 HIS B O 1
ATOM 3476 N N . PRO B 1 56 ? -23.938 8.227 -14.164 1 32.03 56 PRO B N 1
ATOM 3477 C CA . PRO B 1 56 ? -23.5 8.797 -15.445 1 32.03 56 PRO B CA 1
ATOM 3478 C C . PRO B 1 56 ? -22.031 8.555 -15.727 1 32.03 56 PRO B C 1
ATOM 3480 O O . PRO B 1 56 ? -21.25 8.32 -14.797 1 32.03 56 PRO B O 1
ATOM 3483 N N . ASN B 1 57 ? -21.625 8.398 -16.969 1 31.38 57 ASN B N 1
ATOM 3484 C CA . ASN B 1 57 ? -20.344 8.242 -17.641 1 31.38 57 ASN B CA 1
ATOM 3485 C C . ASN B 1 57 ? -19.312 9.258 -17.141 1 31.38 57 ASN B C 1
ATOM 3487 O O . ASN B 1 57 ? -19.266 10.391 -17.641 1 31.38 57 ASN B O 1
ATOM 3491 N N . LEU B 1 58 ? -19.031 9.422 -15.906 1 31.64 58 LEU B N 1
ATOM 3492 C CA . LEU B 1 58 ? -17.891 10.266 -15.594 1 31.64 58 LEU B CA 1
ATOM 3493 C C . LEU B 1 58 ? -16.688 9.914 -16.484 1 31.64 58 LEU B C 1
ATOM 3495 O O . LEU B 1 58 ? -16.375 8.742 -16.656 1 31.64 58 LEU B O 1
ATOM 3499 N N . ALA B 1 59 ? -16.188 10.867 -17.297 1 34.44 59 ALA B N 1
ATOM 3500 C CA . ALA B 1 59 ? -15.023 10.797 -18.172 1 34.44 59 ALA B CA 1
ATOM 3501 C C . ALA B 1 59 ? -13.859 10.094 -17.484 1 34.44 59 ALA B C 1
ATOM 3503 O O . ALA B 1 59 ? -13.586 10.344 -16.312 1 34.44 59 ALA B O 1
ATOM 3504 N N . PRO B 1 60 ? -13.375 9.016 -18.016 1 41.03 60 PRO B N 1
ATOM 3505 C CA . PRO B 1 60 ? -12.203 8.352 -17.438 1 41.03 60 PRO B CA 1
ATOM 3506 C C . PRO B 1 60 ? -11.094 9.336 -17.062 1 41.03 60 PRO B C 1
ATOM 3508 O O . PRO B 1 60 ? -10.672 10.148 -17.891 1 41.03 60 PRO B O 1
ATOM 3511 N N . HIS B 1 61 ? -11.023 9.891 -15.883 1 42.12 61 HIS B N 1
ATOM 3512 C CA . HIS B 1 61 ? -9.859 10.641 -15.43 1 42.12 61 HIS B CA 1
ATOM 3513 C C . HIS B 1 61 ? -8.562 9.961 -15.836 1 42.12 61 HIS B C 1
ATOM 3515 O O . HIS B 1 61 ? -8.32 8.805 -15.469 1 42.12 61 HIS B O 1
ATOM 3521 N N . ASN B 1 62 ? -8.016 10.32 -17 1 46.09 62 ASN B N 1
ATOM 3522 C CA . ASN B 1 62 ? -6.738 9.805 -17.484 1 46.09 62 ASN B CA 1
ATOM 3523 C C . ASN B 1 62 ? -5.617 10.062 -16.484 1 46.09 62 ASN B C 1
ATOM 3525 O O . ASN B 1 62 ? -5.207 11.211 -16.281 1 46.09 62 ASN B O 1
ATOM 3529 N N . PHE B 1 63 ? -5.352 9.195 -15.625 1 54.22 63 PHE B N 1
ATOM 3530 C CA . PHE B 1 63 ? -4.262 9.273 -14.656 1 54.22 63 PHE B CA 1
ATOM 3531 C C . PHE B 1 63 ? -2.93 8.93 -15.312 1 54.22 63 PHE B C 1
ATOM 3533 O O . PHE B 1 63 ? -2.852 8 -16.125 1 54.22 63 PHE B O 1
ATOM 3540 N N . ALA B 1 64 ? -2.018 9.914 -15.148 1 69.06 64 ALA B N 1
ATOM 3541 C CA . ALA B 1 64 ? -0.665 9.844 -15.695 1 69.06 64 ALA B CA 1
ATOM 3542 C C . ALA B 1 64 ? 0.241 8.992 -14.812 1 69.06 64 ALA B C 1
ATOM 3544 O O . ALA B 1 64 ? -0.137 8.625 -13.695 1 69.06 64 ALA B O 1
ATOM 3545 N N . ALA B 1 65 ? 1.304 8.625 -15.281 1 81.56 65 ALA B N 1
ATOM 3546 C CA . ALA B 1 65 ? 2.371 7.914 -14.586 1 81.56 65 ALA B CA 1
ATOM 3547 C C . ALA B 1 65 ? 2.672 8.555 -13.234 1 81.56 65 ALA B C 1
ATOM 3549 O O . ALA B 1 65 ? 2.898 7.859 -12.25 1 81.56 65 ALA B O 1
ATOM 3550 N N . ASN B 1 66 ? 2.469 9.789 -13.18 1 92.25 66 ASN B N 1
ATOM 3551 C CA . ASN B 1 66 ? 2.707 10.492 -11.922 1 92.25 66 ASN B CA 1
ATOM 3552 C C . ASN B 1 66 ? 1.646 10.148 -10.875 1 92.25 66 ASN B C 1
ATOM 3554 O O . ASN B 1 66 ? 1.938 10.094 -9.68 1 92.25 66 ASN B O 1
ATOM 3558 N N . ASP B 1 67 ? 0.455 9.898 -11.398 1 95.44 67 ASP B N 1
ATOM 3559 C CA . ASP B 1 67 ? -0.622 9.562 -10.469 1 95.44 67 ASP B CA 1
ATOM 3560 C C . ASP B 1 67 ? -0.337 8.242 -9.75 1 95.44 67 ASP B C 1
ATOM 3562 O O . ASP B 1 67 ? -0.666 8.086 -8.57 1 95.44 67 ASP B O 1
ATOM 3566 N N . LEU B 1 68 ? 0.268 7.289 -10.438 1 96.31 68 LEU B N 1
ATOM 3567 C CA . LEU B 1 68 ? 0.654 6.035 -9.805 1 96.31 68 LEU B CA 1
ATOM 3568 C C . LEU B 1 68 ? 1.69 6.27 -8.711 1 96.31 68 LEU B C 1
ATOM 3570 O O . LEU B 1 68 ? 1.623 5.66 -7.645 1 96.31 68 LEU B O 1
ATOM 3574 N N . ARG B 1 69 ? 2.607 7.172 -9.039 1 95.38 69 ARG B N 1
ATOM 3575 C CA . ARG B 1 69 ? 3.633 7.539 -8.07 1 95.38 69 ARG B CA 1
ATOM 3576 C C . ARG B 1 69 ? 3.014 8.195 -6.84 1 95.38 69 ARG B C 1
ATOM 3578 O O . ARG B 1 69 ? 3.396 7.891 -5.707 1 95.38 69 ARG B O 1
ATOM 3585 N N . PHE B 1 70 ? 2.064 9.07 -7.055 1 97.81 70 PHE B N 1
ATOM 3586 C CA . PHE B 1 70 ? 1.399 9.773 -5.965 1 97.81 70 PHE B CA 1
ATOM 3587 C C . PHE B 1 70 ? 0.629 8.797 -5.082 1 97.81 70 PHE B C 1
ATOM 3589 O O . PHE B 1 70 ? 0.714 8.867 -3.852 1 97.81 70 PHE B O 1
ATOM 3596 N N . LEU B 1 71 ? -0.116 7.918 -5.711 1 97.94 71 LEU B N 1
ATOM 3597 C CA . LEU B 1 71 ? -0.899 6.957 -4.945 1 97.94 71 LEU B CA 1
ATOM 3598 C C . LEU B 1 71 ? 0.008 6.051 -4.121 1 97.94 71 LEU B C 1
ATOM 3600 O O . LEU B 1 71 ? -0.268 5.785 -2.949 1 97.94 71 LEU B O 1
ATOM 3604 N N . HIS B 1 72 ? 1.033 5.535 -4.723 1 96.62 72 HIS B N 1
ATOM 3605 C CA . HIS B 1 72 ? 1.967 4.668 -4.008 1 96.62 72 HIS B CA 1
ATOM 3606 C C . HIS B 1 72 ? 2.578 5.387 -2.811 1 96.62 72 HIS B C 1
ATOM 3608 O O . HIS B 1 72 ? 2.631 4.832 -1.71 1 96.62 72 HIS B O 1
ATOM 3614 N N . HIS B 1 73 ? 3.076 6.609 -3.055 1 96.5 73 HIS B N 1
ATOM 3615 C CA . HIS B 1 73 ? 3.662 7.406 -1.985 1 96.5 73 HIS B CA 1
ATOM 3616 C C . HIS B 1 73 ? 2.654 7.656 -0.869 1 96.5 73 HIS B C 1
ATOM 3618 O O . HIS B 1 73 ? 3.002 7.594 0.313 1 96.5 73 HIS B O 1
ATOM 3624 N N . PHE B 1 74 ? 1.451 7.93 -1.22 1 97.75 74 PHE B N 1
ATOM 3625 C CA . PHE B 1 74 ? 0.375 8.109 -0.253 1 97.75 74 PHE B CA 1
ATOM 3626 C C . PHE B 1 74 ? 0.215 6.871 0.619 1 97.75 74 PHE B C 1
ATOM 3628 O O . PHE B 1 74 ? 0.144 6.973 1.845 1 97.75 74 PHE B O 1
ATOM 3635 N N . LEU B 1 75 ? 0.179 5.738 0.028 1 96.5 75 LEU B N 1
ATOM 3636 C CA . LEU B 1 75 ? -0.155 4.488 0.706 1 96.5 75 LEU B CA 1
ATOM 3637 C C . LEU B 1 75 ? 0.967 4.066 1.647 1 96.5 75 LEU B C 1
ATOM 3639 O O . LEU B 1 75 ? 0.721 3.381 2.645 1 96.5 75 LEU B O 1
ATOM 3643 N N . ILE B 1 76 ? 2.148 4.523 1.359 1 94 76 ILE B N 1
ATOM 3644 C CA . ILE B 1 76 ? 3.262 3.998 2.141 1 94 76 ILE B CA 1
ATOM 3645 C C . ILE B 1 76 ? 3.711 5.039 3.162 1 94 76 ILE B C 1
ATOM 3647 O O . ILE B 1 76 ? 4.211 4.691 4.234 1 94 76 ILE B O 1
ATOM 3651 N N . VAL B 1 77 ? 3.469 6.371 2.818 1 94.31 77 VAL B N 1
ATOM 3652 C CA . VAL B 1 77 ? 4.137 7.379 3.641 1 94.31 77 VAL B CA 1
ATOM 3653 C C . VAL B 1 77 ? 3.137 8.453 4.051 1 94.31 77 VAL B C 1
ATOM 3655 O O . VAL B 1 77 ? 3.043 8.812 5.227 1 94.31 77 VAL B O 1
ATOM 3658 N N . ALA B 1 78 ? 2.361 8.977 3.131 1 96.81 78 ALA B N 1
ATOM 3659 C CA . ALA B 1 78 ? 1.731 10.281 3.299 1 96.81 78 ALA B CA 1
ATOM 3660 C C . ALA B 1 78 ? 0.321 10.141 3.863 1 96.81 78 ALA B C 1
ATOM 3662 O O . ALA B 1 78 ? -0.355 11.141 4.117 1 96.81 78 ALA B O 1
ATOM 3663 N N . TYR B 1 79 ? -0.196 8.922 4.074 1 96.69 79 TYR B N 1
ATOM 3664 C CA . TYR B 1 79 ? -1.564 8.742 4.543 1 96.69 79 TYR B CA 1
ATOM 3665 C C . TYR B 1 79 ? -1.77 9.414 5.895 1 96.69 79 TYR B C 1
ATOM 3667 O O . TYR B 1 79 ? -0.84 9.492 6.703 1 96.69 79 TYR B O 1
ATOM 3675 N N . PRO B 1 80 ? -3.002 9.852 6.16 1 96.81 80 PRO B N 1
ATOM 3676 C CA . PRO B 1 80 ? -3.297 10.586 7.395 1 96.81 80 PRO B CA 1
ATOM 3677 C C . PRO B 1 80 ? -3.285 9.688 8.633 1 96.81 80 PRO B C 1
ATOM 3679 O O . PRO B 1 80 ? -3.436 8.469 8.516 1 96.81 80 PRO B O 1
ATOM 3682 N N . HIS B 1 81 ? -3.061 10.328 9.797 1 93.44 81 HIS B N 1
ATOM 3683 C CA . HIS B 1 81 ? -3.195 9.609 11.055 1 93.44 81 HIS B CA 1
ATOM 3684 C C . HIS B 1 81 ? -4.527 9.93 11.727 1 93.44 81 HIS B C 1
ATOM 3686 O O . HIS B 1 81 ? -4.844 9.367 12.781 1 93.44 81 HIS B O 1
ATOM 3692 N N . LEU B 1 82 ? -5.262 10.922 11.234 1 95.12 82 LEU B N 1
ATOM 3693 C CA . LEU B 1 82 ? -6.609 11.227 11.703 1 95.12 82 LEU B CA 1
ATOM 3694 C C . LEU B 1 82 ? -7.648 10.844 10.656 1 95.12 82 LEU B C 1
ATOM 3696 O O . LEU B 1 82 ? -7.367 10.867 9.453 1 95.12 82 LEU B O 1
ATOM 3700 N N . PRO B 1 83 ? -8.875 10.508 11.031 1 95.31 83 PRO B N 1
ATOM 3701 C CA . PRO B 1 83 ? -9.273 10.32 12.43 1 95.31 83 PRO B CA 1
ATOM 3702 C C . PRO B 1 83 ? -8.477 9.219 13.125 1 95.31 83 PRO B C 1
ATOM 3704 O O . PRO B 1 83 ? -8.008 8.281 12.469 1 95.31 83 PRO B O 1
ATOM 3707 N N . PHE B 1 84 ? -8.383 9.352 14.383 1 93.19 84 PHE B N 1
ATOM 3708 C CA . PHE B 1 84 ? -7.559 8.422 15.148 1 93.19 84 PHE B CA 1
ATOM 3709 C C . PHE B 1 84 ? -7.988 6.984 14.898 1 93.19 84 PHE B C 1
ATOM 3711 O O . PHE B 1 84 ? -9.188 6.695 14.797 1 93.19 84 PHE B O 1
ATOM 3718 N N . GLY B 1 85 ? -6.977 6.098 14.781 1 90.31 85 GLY B N 1
ATOM 3719 C CA . GLY B 1 85 ? -7.254 4.676 14.672 1 90.31 85 GLY B CA 1
ATOM 3720 C C . GLY B 1 85 ? -7.621 4.242 13.266 1 90.31 85 GLY B C 1
ATOM 3721 O O . GLY B 1 85 ? -8.023 3.098 13.047 1 90.31 85 GLY B O 1
ATOM 3722 N N . SER B 1 86 ? -7.488 5.121 12.336 1 93.94 86 SER B N 1
ATOM 3723 C CA . SER B 1 86 ? -7.98 4.812 11 1 93.94 86 SER B CA 1
ATOM 3724 C C . SER B 1 86 ? -6.824 4.598 10.023 1 93.94 86 SER B C 1
ATOM 3726 O O . SER B 1 86 ? -7.016 4.66 8.805 1 93.94 86 SER B O 1
ATOM 3728 N N . GLU B 1 87 ? -5.633 4.383 10.43 1 92.88 87 GLU B N 1
ATOM 3729 C CA . GLU B 1 87 ? -4.461 4.277 9.562 1 92.88 87 GLU B CA 1
ATOM 3730 C C . GLU B 1 87 ? -4.625 3.146 8.555 1 92.88 87 GLU B C 1
ATOM 3732 O O . GLU B 1 87 ? -4.309 3.311 7.371 1 92.88 87 GLU B O 1
ATOM 3737 N N . ASP B 1 88 ? -5.125 2.027 9.008 1 92.56 88 ASP B N 1
ATOM 3738 C CA . ASP B 1 88 ? -5.312 0.896 8.102 1 92.56 88 ASP B CA 1
ATOM 3739 C C . ASP B 1 88 ? -6.391 1.196 7.062 1 92.56 88 ASP B C 1
ATOM 3741 O O . ASP B 1 88 ? -6.301 0.743 5.918 1 92.56 88 ASP B O 1
ATOM 3745 N N . LEU B 1 89 ? -7.383 1.947 7.477 1 95.62 89 LEU B N 1
ATOM 3746 C CA . LEU B 1 89 ? -8.445 2.33 6.559 1 95.62 89 LEU B CA 1
ATOM 3747 C C . LEU B 1 89 ? -7.898 3.154 5.398 1 95.62 89 LEU B C 1
ATOM 3749 O O . LEU B 1 89 ? -8.336 2.996 4.258 1 95.62 89 LEU B O 1
ATOM 3753 N N . TRP B 1 90 ? -6.938 4.008 5.664 1 97.5 90 TRP B N 1
ATOM 3754 C CA . TRP B 1 90 ? -6.367 4.902 4.66 1 97.5 90 TRP B CA 1
ATOM 3755 C C . TRP B 1 90 ? -5.57 4.121 3.623 1 97.5 90 TRP B C 1
ATOM 3757 O O . TRP B 1 90 ? -5.289 4.629 2.537 1 97.5 90 TRP B O 1
ATOM 3767 N N . LYS B 1 91 ? -5.23 2.916 3.879 1 95.19 91 LYS B N 1
ATOM 3768 C CA . LYS B 1 91 ? -4.395 2.127 2.975 1 95.19 91 LYS B CA 1
ATOM 3769 C C . LYS B 1 91 ? -5.223 1.078 2.238 1 95.19 91 LYS B C 1
ATOM 3771 O O . LYS B 1 91 ? -4.781 0.529 1.228 1 95.19 91 LYS B O 1
ATOM 3776 N N . THR B 1 92 ? -6.391 0.762 2.793 1 94.69 92 THR B N 1
ATOM 3777 C CA . THR B 1 92 ? -7.121 -0.396 2.287 1 94.69 92 THR B CA 1
ATOM 3778 C C . THR B 1 92 ? -8.484 0.019 1.747 1 94.69 92 THR B C 1
ATOM 3780 O O . THR B 1 92 ? -8.609 0.378 0.575 1 94.69 92 THR B O 1
ATOM 3783 N N . ARG B 1 93 ? -9.43 0.333 2.645 1 95.25 93 ARG B N 1
ATOM 3784 C CA . ARG B 1 93 ? -10.828 0.508 2.258 1 95.25 93 ARG B CA 1
ATOM 3785 C C . ARG B 1 93 ? -11.039 1.857 1.581 1 95.25 93 ARG B C 1
ATOM 3787 O O . ARG B 1 93 ? -11.812 1.962 0.626 1 95.25 93 ARG B O 1
ATOM 3794 N N . LEU B 1 94 ? -10.43 2.879 2.104 1 97.75 94 LEU B N 1
ATOM 3795 C CA . LEU B 1 94 ? -10.672 4.215 1.571 1 97.75 94 LEU B CA 1
ATOM 3796 C C . LEU B 1 94 ? -10.156 4.332 0.141 1 97.75 94 LEU B C 1
ATOM 3798 O O . LEU B 1 94 ? -10.891 4.762 -0.754 1 97.75 94 LEU B O 1
ATOM 3802 N N . PRO B 1 95 ? -8.92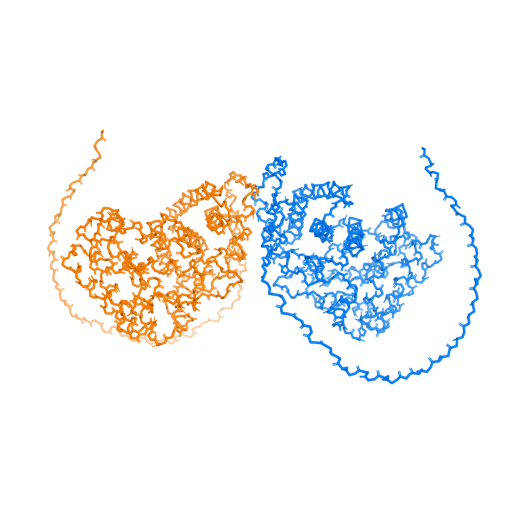2 3.887 -0.13 1 96.94 95 PRO B N 1
ATOM 3803 C CA . PRO B 1 95 ? -8.5 3.918 -1.532 1 96.94 95 PRO B CA 1
ATOM 3804 C C . PRO B 1 95 ? -9.352 3.023 -2.426 1 96.94 95 PRO B C 1
ATOM 3806 O O . PRO B 1 95 ? -9.609 3.363 -3.584 1 96.94 95 PRO B O 1
ATOM 3809 N N . ALA B 1 96 ? -9.773 1.882 -1.929 1 94.12 96 ALA B N 1
ATOM 3810 C CA . ALA B 1 96 ? -10.664 1.016 -2.699 1 94.12 96 ALA B CA 1
ATOM 3811 C C . ALA B 1 96 ? -11.961 1.738 -3.057 1 94.12 96 ALA B C 1
ATOM 3813 O O . ALA B 1 96 ? -12.453 1.615 -4.18 1 94.12 96 ALA B O 1
ATOM 3814 N N . SER B 1 97 ? -12.5 2.49 -2.115 1 95 97 SER B N 1
ATOM 3815 C CA . SER B 1 97 ? -13.727 3.26 -2.33 1 95 97 SER B CA 1
ATOM 3816 C C . SER B 1 97 ? -13.469 4.453 -3.246 1 95 97 SER B C 1
ATOM 3818 O O . SER B 1 97 ? -14.367 4.887 -3.971 1 95 97 SER B O 1
ATOM 3820 N N . ALA B 1 98 ? -12.25 4.996 -3.184 1 96.19 98 ALA B N 1
ATOM 3821 C CA . ALA B 1 98 ? -11.898 6.199 -3.93 1 96.19 98 ALA B CA 1
ATOM 3822 C C . ALA B 1 98 ? -12 5.961 -5.434 1 96.19 98 ALA B C 1
ATOM 3824 O O . ALA B 1 98 ? -12.203 6.906 -6.203 1 96.19 98 ALA B O 1
ATOM 3825 N N . HIS B 1 99 ? -11.844 4.738 -5.867 1 90.38 99 HIS B N 1
ATOM 3826 C CA . HIS B 1 99 ? -11.945 4.438 -7.289 1 90.38 99 HIS B CA 1
ATOM 3827 C C . HIS B 1 99 ? -13.32 4.785 -7.832 1 90.38 99 HIS B C 1
ATOM 3829 O O . HIS B 1 99 ? -13.477 5.07 -9.023 1 90.38 99 HIS B O 1
ATOM 3835 N N . GLU B 1 100 ? -14.336 4.809 -6.949 1 91.25 100 GLU B N 1
ATOM 3836 C CA . GLU B 1 100 ? -15.695 5.172 -7.34 1 91.25 100 GLU B CA 1
ATOM 3837 C C . GLU B 1 100 ? -16.109 6.512 -6.73 1 91.25 100 GLU B C 1
ATOM 3839 O O . GLU B 1 100 ? -17.266 6.902 -6.805 1 91.25 100 GLU B O 1
ATOM 3844 N N . CYS B 1 101 ? -15.242 7.156 -6.105 1 94.88 101 CYS B N 1
ATOM 3845 C CA . CYS B 1 101 ? -15.477 8.438 -5.449 1 94.88 101 CYS B CA 1
ATOM 3846 C C . CYS B 1 101 ? -14.422 9.461 -5.867 1 94.88 101 CYS B C 1
ATOM 3848 O O . CYS B 1 101 ? -13.453 9.688 -5.148 1 94.88 101 CYS B O 1
ATOM 3850 N N . PRO B 1 102 ? -14.688 10.211 -6.918 1 95.12 102 PRO B N 1
ATOM 3851 C CA . PRO B 1 102 ? -13.656 11.062 -7.52 1 95.12 102 PRO B CA 1
ATOM 3852 C C . PRO B 1 102 ? -13.133 12.117 -6.555 1 95.12 102 PRO B C 1
ATOM 3854 O O . PRO B 1 102 ? -11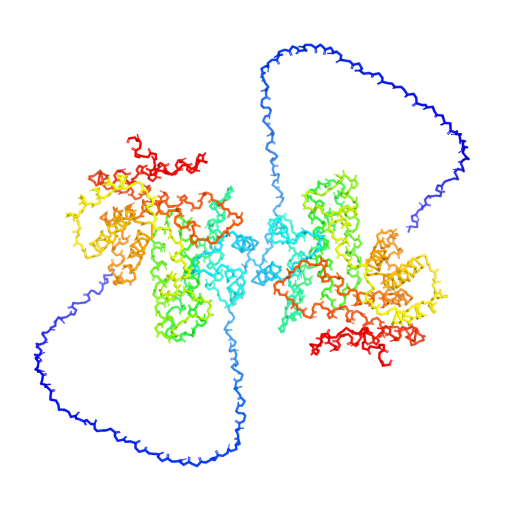.938 12.445 -6.582 1 95.12 102 PRO B O 1
ATOM 3857 N N . HIS B 1 103 ? -13.984 12.742 -5.695 1 97.12 103 HIS B N 1
ATOM 3858 C CA . HIS B 1 103 ? -13.477 13.75 -4.773 1 97.12 103 HIS B CA 1
ATOM 3859 C C . HIS B 1 103 ? -12.438 13.148 -3.83 1 97.12 103 HIS B C 1
ATOM 3861 O O . HIS B 1 103 ? -11.422 13.789 -3.533 1 97.12 103 HIS B O 1
ATOM 3867 N N . LEU B 1 104 ? -12.672 11.93 -3.457 1 98.38 104 LEU B N 1
ATOM 3868 C CA . LEU B 1 104 ? -11.727 11.273 -2.562 1 98.38 104 LEU B CA 1
ATOM 3869 C C . LEU B 1 104 ? -10.453 10.883 -3.309 1 98.38 104 LEU B C 1
ATOM 3871 O O . LEU B 1 104 ? -9.344 11.047 -2.785 1 98.38 104 LEU B O 1
ATOM 3875 N N . MET B 1 105 ? -10.57 10.352 -4.527 1 97.81 105 MET B N 1
ATOM 3876 C CA . MET B 1 105 ? -9.391 9.961 -5.285 1 97.81 105 MET B CA 1
ATOM 3877 C C . MET B 1 105 ? -8.477 11.156 -5.535 1 97.81 105 MET B C 1
ATOM 3879 O O . MET B 1 105 ? -7.266 11.078 -5.312 1 97.81 105 MET B O 1
ATOM 3883 N N . HIS B 1 106 ? -9.039 12.234 -5.949 1 98.12 106 HIS B N 1
ATOM 3884 C CA . HIS B 1 106 ? -8.234 13.43 -6.195 1 98.12 106 HIS B CA 1
ATOM 3885 C C . HIS B 1 106 ? -7.605 13.945 -4.906 1 98.12 106 HIS B C 1
ATOM 3887 O O . HIS B 1 106 ? -6.488 14.461 -4.922 1 98.12 106 HIS B O 1
ATOM 3893 N N . ALA B 1 107 ? -8.352 13.852 -3.779 1 98.81 107 ALA B N 1
ATOM 3894 C CA . ALA B 1 107 ? -7.793 14.281 -2.498 1 98.81 107 ALA B CA 1
ATOM 3895 C C . ALA B 1 107 ? -6.602 13.414 -2.1 1 98.81 107 ALA B C 1
ATOM 3897 O O . ALA B 1 107 ? -5.594 13.922 -1.604 1 98.81 107 ALA B O 1
ATOM 3898 N N . ILE B 1 108 ? -6.711 12.117 -2.361 1 98.69 108 ILE B N 1
ATOM 3899 C CA . ILE B 1 108 ? -5.633 11.18 -2.07 1 98.69 108 ILE B CA 1
ATOM 3900 C C . ILE B 1 108 ? -4.418 11.508 -2.938 1 98.69 108 ILE B C 1
ATOM 3902 O O . ILE B 1 108 ? -3.295 11.594 -2.438 1 98.69 108 ILE B O 1
ATOM 3906 N N . LEU B 1 109 ? -4.668 11.734 -4.184 1 98.25 109 LEU B N 1
ATOM 3907 C CA . LEU B 1 109 ? -3.584 11.992 -5.121 1 98.25 109 LEU B CA 1
ATOM 3908 C C . LEU B 1 109 ? -2.912 13.328 -4.816 1 98.25 109 LEU B C 1
ATOM 3910 O O . LEU B 1 109 ? -1.687 13.445 -4.879 1 98.25 109 LEU B O 1
ATOM 3914 N N . CYS B 1 110 ? -3.717 14.359 -4.48 1 98.31 110 CYS B N 1
ATOM 3915 C CA . CYS B 1 110 ? -3.096 15.648 -4.207 1 98.31 110 CYS B CA 1
ATOM 3916 C C . CYS B 1 110 ? -2.281 15.602 -2.92 1 98.31 110 CYS B C 1
ATOM 3918 O O . CYS B 1 110 ? -1.23 16.234 -2.82 1 98.31 110 CYS B O 1
ATOM 3920 N N . LEU B 1 111 ? -2.768 14.836 -1.908 1 98.75 111 LEU B N 1
ATOM 3921 C CA . LEU B 1 111 ? -1.996 14.672 -0.681 1 98.75 111 LEU B CA 1
ATOM 3922 C C . LEU B 1 111 ? -0.671 13.969 -0.961 1 98.75 111 LEU B C 1
ATOM 3924 O O . LEU B 1 111 ? 0.383 14.422 -0.507 1 98.75 111 LEU B O 1
ATOM 3928 N N . GLY B 1 112 ? -0.751 12.922 -1.744 1 98.25 112 GLY B N 1
ATOM 3929 C CA . GLY B 1 112 ? 0.473 12.242 -2.131 1 98.25 112 GLY B CA 1
ATOM 3930 C C . GLY B 1 112 ? 1.436 13.125 -2.896 1 98.25 112 GLY B C 1
ATOM 3931 O O . GLY B 1 112 ? 2.639 13.125 -2.625 1 98.25 112 GLY B O 1
ATOM 3932 N N . ALA B 1 113 ? 0.932 13.852 -3.826 1 98.12 113 ALA B N 1
ATOM 3933 C CA . ALA B 1 113 ? 1.743 14.719 -4.676 1 98.12 113 ALA B CA 1
ATOM 3934 C C . ALA B 1 113 ? 2.396 15.836 -3.859 1 98.12 113 ALA B C 1
ATOM 3936 O O . ALA B 1 113 ? 3.582 16.125 -4.031 1 98.12 113 ALA B O 1
ATOM 3937 N N . THR B 1 114 ? 1.623 16.438 -2.982 1 98.56 114 THR B N 1
ATOM 3938 C CA . THR B 1 114 ? 2.129 17.547 -2.184 1 98.56 114 THR B CA 1
ATOM 3939 C C . THR B 1 114 ? 3.217 17.062 -1.225 1 98.56 114 THR B C 1
ATOM 3941 O O . THR B 1 114 ? 4.258 17.719 -1.089 1 98.56 114 THR B O 1
ATOM 3944 N N . HIS B 1 115 ? 2.969 15.984 -0.582 1 98.25 115 HIS B N 1
ATOM 3945 C CA . HIS B 1 115 ? 3.975 15.461 0.336 1 98.25 115 HIS B CA 1
ATOM 3946 C C . HIS B 1 115 ? 5.238 15.047 -0.409 1 98.25 115 HIS B C 1
ATOM 3948 O O . HIS B 1 115 ? 6.352 15.289 0.065 1 98.25 115 HIS B O 1
ATOM 3954 N N . LEU B 1 116 ? 4.984 14.406 -1.523 1 96.12 116 LEU B N 1
ATOM 3955 C CA . LEU B 1 116 ? 6.129 14.023 -2.34 1 96.12 116 LEU B CA 1
ATOM 3956 C C . LEU B 1 116 ? 6.945 15.242 -2.744 1 96.12 116 LEU B C 1
ATOM 3958 O O . LEU B 1 116 ? 8.18 15.203 -2.738 1 96.12 116 LEU B O 1
ATOM 3962 N N . SER B 1 117 ? 6.297 16.297 -3.121 1 96.69 117 SER B N 1
ATOM 3963 C CA . SER B 1 117 ? 6.961 17.547 -3.496 1 96.69 117 SER B CA 1
ATOM 3964 C C . SER B 1 117 ? 7.758 18.109 -2.33 1 96.69 117 SER B C 1
ATOM 3966 O O . SER B 1 117 ? 8.797 18.734 -2.531 1 96.69 117 SER B O 1
ATOM 3968 N N . LEU B 1 118 ? 7.316 17.906 -1.148 1 96.69 118 LEU B N 1
ATOM 3969 C CA . LEU B 1 118 ? 7.922 18.438 0.064 1 96.69 118 LEU B CA 1
ATOM 3970 C C . LEU B 1 118 ? 9.195 17.672 0.426 1 96.69 118 LEU B C 1
ATOM 3972 O O . LEU B 1 118 ? 10.195 18.281 0.825 1 96.69 118 LEU B O 1
ATOM 3976 N N . VAL B 1 119 ? 9.219 16.359 0.227 1 95.19 119 VAL B N 1
ATOM 3977 C CA . VAL B 1 119 ? 10.258 15.547 0.863 1 95.19 119 VAL B CA 1
ATOM 3978 C C . VAL B 1 119 ? 11.305 15.141 -0.172 1 95.19 119 VAL B C 1
ATOM 3980 O O . VAL B 1 119 ? 12.398 14.695 0.184 1 95.19 119 VAL B O 1
ATOM 3983 N N . THR B 1 120 ? 10.961 15.172 -1.452 1 92.5 120 THR B N 1
ATOM 3984 C CA . THR B 1 120 ? 11.906 14.75 -2.482 1 92.5 120 THR B CA 1
ATOM 3985 C C . THR B 1 120 ? 12.711 15.945 -2.994 1 92.5 120 THR B C 1
ATOM 3987 O O . THR B 1 120 ? 12.172 17.047 -3.15 1 92.5 120 THR B O 1
ATOM 3990 N N . PRO B 1 121 ? 14 15.477 -3.414 1 88.44 121 PRO B N 1
ATOM 3991 C CA . PRO B 1 121 ? 14.75 16.531 -4.09 1 88.44 121 PRO B CA 1
ATOM 3992 C C . PRO B 1 121 ? 14.125 16.938 -5.422 1 88.44 121 PRO B C 1
ATOM 3994 O O . PRO B 1 121 ? 13.531 16.109 -6.109 1 88.44 121 PRO B O 1
ATOM 3997 N N . ASP B 1 122 ? 13.891 18.047 -5.848 1 88.75 122 ASP B N 1
ATOM 3998 C CA . ASP B 1 122 ? 13.289 18.562 -7.074 1 88.75 122 ASP B CA 1
ATOM 3999 C C . ASP B 1 122 ? 11.773 18.359 -7.07 1 88.75 122 ASP B C 1
ATOM 4001 O O . ASP B 1 122 ? 11.172 18.109 -8.117 1 88.75 122 ASP B O 1
ATOM 4005 N N . GLY B 1 123 ? 11.234 18.172 -6.016 1 89.75 123 GLY B N 1
ATOM 4006 C CA . GLY B 1 123 ? 9.812 17.906 -5.844 1 89.75 123 GLY B CA 1
ATOM 4007 C C . GLY B 1 123 ? 8.93 18.984 -6.414 1 89.75 123 GLY B C 1
ATOM 4008 O O . GLY B 1 123 ? 7.723 18.797 -6.586 1 89.75 123 GLY B O 1
ATOM 4009 N N . GLY B 1 124 ? 9.484 20.125 -6.781 1 91.44 124 GLY B N 1
ATOM 4010 C CA . GLY B 1 124 ? 8.734 21.219 -7.379 1 91.44 124 GLY B CA 1
ATOM 4011 C C . GLY B 1 124 ? 7.984 20.812 -8.633 1 91.44 124 GLY B C 1
ATOM 4012 O O . GLY B 1 124 ? 6.969 21.422 -8.984 1 91.44 124 GLY B O 1
ATOM 4013 N N . ARG B 1 125 ? 8.406 19.75 -9.305 1 92.06 125 ARG B N 1
ATOM 4014 C CA . ARG B 1 125 ? 7.805 19.281 -10.547 1 92.06 125 ARG B CA 1
ATOM 4015 C C . ARG B 1 125 ? 6.398 18.734 -10.312 1 92.06 125 ARG B C 1
ATOM 4017 O O . ARG B 1 125 ? 5.598 18.641 -11.25 1 92.06 125 ARG B O 1
ATOM 4024 N N . TYR B 1 126 ? 6.07 18.406 -9.078 1 95.12 126 TYR B N 1
ATOM 4025 C CA . TYR B 1 126 ? 4.777 17.797 -8.781 1 95.12 126 TYR B CA 1
ATOM 4026 C C . TYR B 1 126 ? 3.775 18.859 -8.32 1 95.12 126 TYR B C 1
ATOM 4028 O O . TYR B 1 126 ? 2.59 18.562 -8.164 1 95.12 126 TYR B O 1
ATOM 4036 N N . THR B 1 127 ? 4.219 20.078 -8.133 1 95.12 127 THR B N 1
ATOM 4037 C CA . THR B 1 127 ? 3.406 21.125 -7.504 1 95.12 127 THR B CA 1
ATOM 4038 C C . THR B 1 127 ? 2.182 21.438 -8.352 1 95.12 127 THR B C 1
ATOM 4040 O O . THR B 1 127 ? 1.081 21.609 -7.828 1 95.12 127 THR B O 1
ATOM 4043 N N . THR B 1 128 ? 2.361 21.516 -9.656 1 95.69 128 THR B N 1
ATOM 4044 C CA . THR B 1 128 ? 1.256 21.844 -10.547 1 95.69 128 THR B CA 1
ATOM 4045 C C . THR B 1 128 ? 0.205 20.734 -10.547 1 95.69 128 THR B C 1
ATOM 4047 O O . THR B 1 128 ? -0.995 21.016 -10.477 1 95.69 128 THR B O 1
ATOM 4050 N N . LEU B 1 129 ? 0.666 19.5 -10.617 1 95.5 129 LEU B N 1
ATOM 4051 C CA . LEU B 1 129 ? -0.262 18.375 -10.594 1 95.5 129 LEU B CA 1
ATOM 4052 C C . LEU B 1 129 ? -0.978 18.281 -9.25 1 95.5 129 LEU B C 1
ATOM 4054 O O . LEU B 1 129 ? -2.172 17.984 -9.195 1 95.5 129 LEU B O 1
ATOM 4058 N N . ALA B 1 130 ? -0.271 18.562 -8.164 1 97.69 130 ALA B N 1
ATOM 4059 C CA . ALA B 1 130 ? -0.877 18.578 -6.832 1 97.69 130 ALA B CA 1
ATOM 4060 C C . ALA B 1 130 ? -1.997 19.625 -6.762 1 97.69 130 ALA B C 1
ATOM 4062 O O . ALA B 1 130 ? -3.084 19.328 -6.25 1 97.69 130 ALA B O 1
ATOM 4063 N N . ALA B 1 131 ? -1.738 20.75 -7.297 1 97.56 131 ALA B N 1
ATOM 4064 C CA . ALA B 1 131 ? -2.723 21.828 -7.289 1 97.56 131 ALA B CA 1
ATOM 4065 C C . ALA B 1 131 ? -3.941 21.469 -8.133 1 97.56 131 ALA B C 1
ATOM 4067 O O . ALA B 1 131 ? -5.074 21.797 -7.777 1 97.56 131 ALA B O 1
ATOM 4068 N N . THR B 1 132 ? -3.66 20.812 -9.273 1 97.25 132 THR B N 1
ATOM 4069 C CA . THR B 1 132 ? -4.746 20.391 -10.156 1 97.25 132 THR B CA 1
ATOM 4070 C C . THR B 1 132 ? -5.66 19.391 -9.445 1 97.25 132 THR B C 1
ATOM 4072 O O . THR B 1 132 ? -6.883 19.547 -9.469 1 97.25 132 THR B O 1
ATOM 4075 N N . HIS B 1 133 ? -5.062 18.406 -8.828 1 97.69 133 HIS B N 1
ATOM 4076 C CA . HIS B 1 133 ? -5.848 17.422 -8.094 1 97.69 133 HIS B CA 1
ATOM 4077 C C . HIS B 1 133 ? -6.594 18.062 -6.934 1 97.69 133 HIS B C 1
ATOM 4079 O O . HIS B 1 133 ? -7.738 17.719 -6.648 1 97.69 133 HIS B O 1
ATOM 4085 N N . ARG B 1 134 ? -5.949 19.016 -6.289 1 98.31 134 ARG B N 1
ATOM 4086 C CA . ARG B 1 134 ? -6.598 19.703 -5.184 1 98.31 134 ARG B CA 1
ATOM 4087 C C . ARG B 1 134 ? -7.84 20.453 -5.66 1 98.31 134 ARG B C 1
ATOM 4089 O O . ARG B 1 134 ? -8.898 20.359 -5.039 1 98.31 134 ARG B O 1
ATOM 4096 N N . GLY B 1 135 ? -7.66 21.203 -6.754 1 98.19 135 GLY B N 1
ATOM 4097 C CA . GLY B 1 135 ? -8.797 21.922 -7.301 1 98.19 135 GLY B CA 1
ATOM 4098 C C . GLY B 1 135 ? -9.969 21.031 -7.637 1 98.19 135 GLY B C 1
ATOM 4099 O O . GLY B 1 135 ? -11.117 21.359 -7.32 1 98.19 135 GLY B O 1
ATOM 4100 N N . LYS B 1 136 ? -9.672 19.859 -8.234 1 97.56 136 LYS B N 1
ATOM 4101 C CA . LYS B 1 136 ? -10.727 18.906 -8.578 1 97.56 136 LYS B CA 1
ATOM 4102 C C . LYS B 1 136 ? -11.383 18.328 -7.324 1 97.56 136 LYS B C 1
ATOM 4104 O O . LYS B 1 136 ? -12.602 18.219 -7.262 1 97.56 136 LYS B O 1
ATOM 4109 N N . ALA B 1 137 ? -10.602 17.984 -6.332 1 98.44 137 ALA B N 1
ATOM 4110 C CA . ALA B 1 137 ? -11.117 17.422 -5.086 1 98.44 137 ALA B CA 1
ATOM 4111 C C . ALA B 1 137 ? -12.047 18.406 -4.387 1 98.44 137 ALA B C 1
ATOM 4113 O O . ALA B 1 137 ? -13.133 18.031 -3.939 1 98.44 137 ALA B O 1
ATOM 4114 N N . LEU B 1 138 ? -11.633 19.656 -4.309 1 98.31 138 LEU B N 1
ATOM 4115 C CA . LEU B 1 138 ? -12.422 20.688 -3.635 1 98.31 138 LEU B CA 1
ATOM 4116 C C . LEU B 1 138 ? -13.75 20.922 -4.352 1 98.31 138 LEU B C 1
ATOM 4118 O O . LEU B 1 138 ? -14.805 20.969 -3.711 1 98.31 138 LEU B O 1
ATOM 4122 N N . ARG B 1 139 ? -13.672 21.031 -5.68 1 97.56 139 ARG B N 1
ATOM 4123 C CA . ARG B 1 139 ? -14.883 21.234 -6.473 1 97.56 139 ARG B CA 1
ATOM 4124 C C . ARG B 1 139 ? -15.859 20.078 -6.305 1 97.56 139 ARG B C 1
ATOM 4126 O O . ARG B 1 139 ? -17.047 20.297 -6.043 1 97.56 139 ARG B O 1
ATOM 4133 N N . MET B 1 140 ? -15.375 18.906 -6.402 1 96.75 140 MET B N 1
ATOM 4134 C CA . MET B 1 140 ? -16.234 17.734 -6.359 1 96.75 140 MET B CA 1
ATOM 4135 C C . MET B 1 140 ? -16.75 17.484 -4.945 1 96.75 140 MET B C 1
ATOM 4137 O O . MET B 1 140 ? -17.875 17 -4.766 1 96.75 140 MET B O 1
ATOM 4141 N N . LEU B 1 141 ? -15.922 17.766 -3.926 1 97.19 141 LEU B N 1
ATOM 4142 C CA . LEU B 1 141 ? -16.406 17.703 -2.553 1 97.19 141 LEU B CA 1
ATOM 4143 C C . LEU B 1 141 ? -17.531 18.719 -2.322 1 97.19 141 LEU B C 1
ATOM 4145 O O . LEU B 1 141 ? -18.531 18.422 -1.673 1 97.19 141 LEU B O 1
ATOM 4149 N N . GLY B 1 142 ? -17.297 19.938 -2.814 1 95.69 142 GLY B N 1
ATOM 4150 C CA . GLY B 1 142 ? -18.344 20.953 -2.734 1 95.69 142 GLY B CA 1
ATOM 4151 C C . GLY B 1 142 ? -19.656 20.5 -3.348 1 95.69 142 GLY B C 1
ATOM 4152 O O . GLY B 1 142 ? -20.719 20.688 -2.752 1 95.69 142 GLY B O 1
ATOM 4153 N N . ASP B 1 143 ? -19.531 19.875 -4.543 1 94 143 ASP B N 1
ATOM 4154 C CA . ASP B 1 143 ? -20.719 19.344 -5.223 1 94 143 ASP B CA 1
ATOM 4155 C C . ASP B 1 143 ? -21.406 18.281 -4.375 1 94 143 ASP B C 1
ATOM 4157 O O . ASP B 1 143 ? -22.641 18.266 -4.281 1 94 143 ASP B O 1
ATOM 4161 N N . ALA B 1 144 ? -20.656 17.469 -3.742 1 93 144 ALA B N 1
ATOM 4162 C CA . ALA B 1 144 ? -21.203 16.391 -2.92 1 93 144 ALA B CA 1
ATOM 4163 C C . ALA B 1 144 ? -21.875 16.953 -1.67 1 93 144 ALA B C 1
ATOM 4165 O O . ALA B 1 144 ? -22.922 16.453 -1.254 1 93 144 ALA B O 1
ATOM 4166 N N . LEU B 1 145 ? -21.312 17.922 -1.051 1 91.94 145 LEU B N 1
ATOM 4167 C CA . LEU B 1 145 ? -21.844 18.516 0.177 1 91.94 145 LEU B CA 1
ATOM 4168 C C . LEU B 1 145 ? -23.125 19.281 -0.096 1 91.94 145 LEU B C 1
ATOM 4170 O O . LEU B 1 145 ? -23.984 19.406 0.784 1 91.94 145 LEU B O 1
ATOM 4174 N N . ALA B 1 146 ? -23.234 19.828 -1.3 1 88.06 146 ALA B N 1
ATOM 4175 C CA . ALA B 1 146 ? -24.438 20.562 -1.674 1 88.06 146 ALA B CA 1
ATOM 4176 C C . ALA B 1 146 ? -25.656 19.641 -1.715 1 88.06 146 ALA B C 1
ATOM 4178 O O . ALA B 1 146 ? -26.781 20.078 -1.454 1 88.06 146 ALA B O 1
ATOM 4179 N N . THR B 1 147 ? -25.391 18.375 -2.004 1 79.5 147 THR B N 1
ATOM 4180 C CA . THR B 1 147 ? -26.484 17.406 -2.035 1 79.5 147 THR B CA 1
ATOM 4181 C C . THR B 1 147 ? -26.531 16.609 -0.732 1 79.5 147 THR B C 1
ATOM 4183 O O . THR B 1 147 ? -27.234 15.602 -0.643 1 79.5 147 THR B O 1
ATOM 4186 N N . GLY B 1 148 ? -25.859 16.906 0.264 1 64.31 148 GLY B N 1
ATOM 4187 C CA . GLY B 1 148 ? -25.516 16.172 1.468 1 64.31 148 GLY B CA 1
ATOM 4188 C C . GLY B 1 148 ? -26.703 15.805 2.32 1 64.31 148 GLY B C 1
ATOM 4189 O O . GLY B 1 148 ? -26.75 14.719 2.904 1 64.31 148 GLY B O 1
ATOM 4190 N N . ASP B 1 149 ? -27.594 16.578 2.336 1 72.5 149 ASP B N 1
ATOM 4191 C CA . ASP B 1 149 ? -28.75 16.266 3.189 1 72.5 149 ASP B CA 1
ATOM 4192 C C . ASP B 1 149 ? -29.375 14.922 2.805 1 72.5 149 ASP B C 1
ATOM 4194 O O . ASP B 1 149 ? -29.953 14.242 3.646 1 72.5 149 ASP B O 1
ATOM 4198 N N . GLN B 1 150 ? -29.047 14.539 1.664 1 82.5 150 GLN B N 1
ATOM 4199 C CA . GLN B 1 150 ? -29.641 13.297 1.168 1 82.5 150 GLN B CA 1
ATOM 4200 C C . GLN B 1 150 ? -28.594 12.172 1.152 1 82.5 150 GLN B C 1
ATOM 4202 O O . GLN B 1 150 ? -28.906 11.039 0.772 1 82.5 150 GLN B O 1
ATOM 4207 N N . SER B 1 151 ? -27.5 12.461 1.784 1 87.81 151 SER B N 1
ATOM 4208 C CA . SER B 1 151 ? -26.406 11.5 1.685 1 87.81 151 SER B CA 1
ATOM 4209 C C . SER B 1 151 ? -26.531 10.406 2.742 1 87.81 151 SER B C 1
ATOM 4211 O O . SER B 1 151 ? -26.906 10.68 3.883 1 87.81 151 SER B O 1
ATOM 4213 N N . GLY B 1 152 ? -26.25 9.195 2.34 1 92 152 GLY B N 1
ATOM 4214 C CA . GLY B 1 152 ? -26.188 8.078 3.27 1 92 152 GLY B CA 1
ATOM 4215 C C . GLY B 1 152 ? -24.953 8.102 4.145 1 92 152 GLY B C 1
ATOM 4216 O O . GLY B 1 152 ? -24.109 8.984 4.016 1 92 152 GLY B O 1
ATOM 4217 N N . PRO B 1 153 ? -24.891 7.219 5.113 1 94.62 153 PRO B N 1
ATOM 4218 C CA . PRO B 1 153 ? -23.766 7.199 6.055 1 94.62 153 PRO B CA 1
ATOM 4219 C C . PRO B 1 153 ? -22.422 6.969 5.367 1 94.62 153 PRO B C 1
ATOM 4221 O O . PRO B 1 153 ? -21.422 7.602 5.727 1 94.62 153 PRO B O 1
ATOM 4224 N N . THR B 1 154 ? -22.406 6.082 4.359 1 95.31 154 THR B N 1
ATOM 4225 C CA . THR B 1 154 ? -21.172 5.785 3.646 1 95.31 154 THR B CA 1
ATOM 4226 C C . THR B 1 154 ? -20.688 7.012 2.881 1 95.31 154 THR B C 1
ATOM 4228 O O . THR B 1 154 ? -19.484 7.309 2.867 1 95.31 154 THR B O 1
ATOM 4231 N N . GLU B 1 155 ? -21.609 7.68 2.264 1 95.12 155 GLU B N 1
ATOM 4232 C CA . GLU B 1 155 ? -21.25 8.867 1.494 1 95.12 155 GLU B CA 1
ATOM 4233 C C . GLU B 1 155 ? -20.672 9.953 2.395 1 95.12 155 GLU B C 1
ATOM 4235 O O . GLU B 1 155 ? -19.703 10.617 2.029 1 95.12 155 GLU B O 1
ATOM 4240 N N . LEU B 1 156 ? -21.266 10.117 3.564 1 96.5 156 LEU B N 1
ATOM 4241 C CA . LEU B 1 156 ? -20.766 11.109 4.508 1 96.5 156 LEU B CA 1
ATOM 4242 C C . LEU B 1 156 ? -19.391 10.727 5.02 1 96.5 156 LEU B C 1
ATOM 4244 O O . LEU B 1 156 ? -18.531 11.594 5.195 1 96.5 156 LEU B O 1
ATOM 4248 N N . ASP B 1 157 ? -19.203 9.469 5.215 1 97.5 157 ASP B N 1
ATOM 4249 C CA . ASP B 1 157 ? -17.891 8.992 5.625 1 97.5 157 ASP B CA 1
ATOM 4250 C C . ASP B 1 157 ? -16.828 9.312 4.566 1 97.5 157 ASP B C 1
ATOM 4252 O O . ASP B 1 157 ? -15.711 9.711 4.895 1 97.5 157 ASP B O 1
ATOM 4256 N N . LEU B 1 158 ? -17.203 9.109 3.354 1 97.88 158 LEU B N 1
ATOM 4257 C CA . LEU B 1 158 ? -16.25 9.352 2.268 1 97.88 158 LEU B CA 1
ATOM 4258 C C . LEU B 1 158 ? -15.984 10.844 2.102 1 97.88 158 LEU B C 1
ATOM 4260 O O . LEU B 1 158 ? -14.875 11.25 1.764 1 97.88 158 LEU B O 1
ATOM 4264 N N . MET B 1 159 ? -16.984 11.648 2.342 1 97.81 159 MET B N 1
ATOM 4265 C CA . MET B 1 159 ? -16.781 13.094 2.344 1 97.81 159 MET B CA 1
ATOM 4266 C C . MET B 1 159 ? -15.852 13.508 3.477 1 97.81 159 MET B C 1
ATOM 4268 O O . MET B 1 159 ? -14.984 14.367 3.291 1 97.81 159 MET B O 1
ATOM 4272 N N . LEU B 1 160 ? -16.078 12.922 4.629 1 98.31 160 LEU B N 1
ATOM 4273 C CA . LEU B 1 160 ? -15.219 13.203 5.77 1 98.31 160 LEU B CA 1
ATOM 4274 C C . LEU B 1 160 ? -13.773 12.805 5.473 1 98.31 160 LEU B C 1
ATOM 4276 O O . LEU B 1 160 ? -12.844 13.555 5.793 1 98.31 160 LEU B O 1
ATOM 4280 N N . ALA B 1 161 ? -13.602 11.625 4.84 1 98.81 161 ALA B N 1
ATOM 4281 C CA . ALA B 1 161 ? -12.273 11.18 4.434 1 98.81 161 ALA B CA 1
ATOM 4282 C C . ALA B 1 161 ? -11.625 12.188 3.488 1 98.81 161 ALA B C 1
ATOM 4284 O O . ALA B 1 161 ? -10.43 12.484 3.607 1 98.81 161 ALA B O 1
ATOM 4285 N N . THR B 1 162 ? -12.367 12.672 2.551 1 98.75 162 THR B N 1
ATOM 4286 C CA . THR B 1 162 ? -11.867 13.664 1.608 1 98.75 162 THR B CA 1
ATOM 4287 C C . THR B 1 162 ? -11.406 14.914 2.344 1 98.75 162 THR B C 1
ATOM 4289 O O . THR B 1 162 ? -10.32 15.438 2.07 1 98.75 162 THR B O 1
ATOM 4292 N N . ALA B 1 163 ? -12.203 15.352 3.275 1 98.69 163 ALA B N 1
ATOM 4293 C CA . ALA B 1 163 ? -11.875 16.547 4.047 1 98.69 163 ALA B CA 1
ATOM 4294 C C . ALA B 1 163 ? -10.594 16.344 4.852 1 98.69 163 ALA B C 1
ATOM 4296 O O . ALA B 1 163 ? -9.727 17.219 4.898 1 98.69 163 ALA B O 1
ATOM 4297 N N . TYR B 1 164 ? -10.492 15.188 5.484 1 98.81 164 TYR B N 1
ATOM 4298 C CA . TYR B 1 164 ? -9.281 14.891 6.242 1 98.81 164 TYR B CA 1
ATOM 4299 C C . TYR B 1 164 ? -8.062 14.852 5.332 1 98.81 164 TYR B C 1
ATOM 4301 O O . TYR B 1 164 ? -7 15.375 5.68 1 98.81 164 TYR B O 1
ATOM 4309 N N . ALA B 1 165 ? -8.18 14.203 4.195 1 98.88 165 ALA B N 1
ATOM 4310 C CA . ALA B 1 165 ? -7.062 14.156 3.256 1 98.88 165 ALA B CA 1
ATOM 4311 C C . ALA B 1 165 ? -6.629 15.562 2.844 1 98.88 165 ALA B C 1
ATOM 4313 O O . ALA B 1 165 ? -5.438 15.867 2.795 1 98.88 165 ALA B O 1
ATOM 4314 N N . LEU B 1 166 ? -7.59 16.375 2.543 1 98.88 166 LEU B N 1
ATOM 4315 C CA . LEU B 1 166 ? -7.301 17.75 2.133 1 98.88 166 LEU B CA 1
ATOM 4316 C C . LEU B 1 166 ? -6.719 18.547 3.293 1 98.88 166 LEU B C 1
ATOM 4318 O O . LEU B 1 166 ? -5.891 19.438 3.086 1 98.88 166 LEU B O 1
ATOM 4322 N N . THR B 1 167 ? -7.148 18.25 4.535 1 98.81 167 THR B N 1
ATOM 4323 C CA . THR B 1 167 ? -6.574 18.891 5.719 1 98.81 167 THR B CA 1
ATOM 4324 C C . THR B 1 167 ? -5.078 18.594 5.816 1 98.81 167 THR B C 1
ATOM 4326 O O . THR B 1 167 ? -4.273 19.5 6.008 1 98.81 167 THR B O 1
ATOM 4329 N N . PHE B 1 168 ? -4.762 17.359 5.66 1 98.56 168 PHE B N 1
ATOM 4330 C CA . PHE B 1 168 ? -3.365 16.969 5.762 1 98.56 168 PHE B CA 1
ATOM 4331 C C . PHE B 1 168 ? -2.561 17.5 4.582 1 98.56 168 PHE B C 1
ATOM 4333 O O . PHE B 1 168 ? -1.396 17.859 4.73 1 98.56 168 PHE B O 1
ATOM 4340 N N . GLN B 1 169 ? -3.199 17.469 3.428 1 98.75 169 GLN B N 1
ATOM 4341 C CA . GLN B 1 169 ? -2.535 18.047 2.266 1 98.75 169 GLN B CA 1
ATOM 4342 C C . GLN B 1 169 ? -2.199 19.516 2.504 1 98.75 169 GLN B C 1
ATOM 4344 O O . GLN B 1 169 ? -1.082 19.953 2.229 1 98.75 169 GLN B O 1
ATOM 4349 N N . ALA B 1 170 ? -3.15 20.281 3.041 1 98.62 170 ALA B N 1
ATOM 4350 C CA . ALA B 1 170 ? -2.943 21.688 3.338 1 98.62 170 ALA B CA 1
ATOM 4351 C C . ALA B 1 170 ? -1.835 21.875 4.371 1 98.62 170 ALA B C 1
ATOM 4353 O O . ALA B 1 170 ? -1.067 22.844 4.297 1 98.62 170 ALA B O 1
ATOM 4354 N N . ASN B 1 171 ? -1.777 20.953 5.32 1 98.12 171 ASN B N 1
ATOM 4355 C CA . ASN B 1 171 ? -0.757 21.016 6.359 1 98.12 171 ASN B CA 1
ATOM 4356 C C . ASN B 1 171 ? 0.648 20.906 5.773 1 98.12 171 ASN B C 1
ATOM 4358 O O . ASN B 1 171 ? 1.617 21.344 6.395 1 98.12 171 ASN B O 1
ATOM 4362 N N . TYR B 1 172 ? 0.762 20.375 4.547 1 97.94 172 TYR B N 1
ATOM 4363 C CA . TYR B 1 172 ? 2.062 20.188 3.91 1 97.94 172 TYR B CA 1
ATOM 4364 C C . TYR B 1 172 ? 2.355 21.328 2.926 1 97.94 172 TYR B C 1
ATOM 4366 O O . TYR B 1 172 ? 3.383 21.312 2.244 1 97.94 172 TYR B O 1
ATOM 4374 N N . MET B 1 173 ? 1.475 22.266 2.811 1 97.25 173 MET B N 1
ATOM 4375 C CA . MET B 1 173 ? 1.678 23.406 1.929 1 97.25 173 MET B CA 1
ATOM 4376 C C . MET B 1 173 ? 2.291 24.578 2.689 1 97.25 173 MET B C 1
ATOM 4378 O O . MET B 1 173 ? 1.816 24.953 3.768 1 97.25 173 MET B O 1
ATOM 4382 N N . ALA B 1 174 ? 3.23 25.25 2.119 1 95.25 174 ALA B N 1
ATOM 4383 C CA . ALA B 1 174 ? 3.895 26.391 2.736 1 95.25 174 ALA B CA 1
ATOM 4384 C C . ALA B 1 174 ? 2.912 27.531 2.971 1 95.25 174 ALA B C 1
ATOM 4386 O O . ALA B 1 174 ? 3.037 28.281 3.947 1 95.25 174 ALA B O 1
ATOM 4387 N N . ASP B 1 175 ? 1.971 27.688 2.121 1 95.44 175 ASP B N 1
ATOM 4388 C CA . ASP B 1 175 ? 0.951 28.719 2.242 1 95.44 175 ASP B CA 1
ATOM 4389 C C . ASP B 1 175 ? -0.419 28.109 2.533 1 95.44 175 ASP B C 1
ATOM 4391 O O . ASP B 1 175 ? -1.437 28.594 2.023 1 95.44 175 ASP B O 1
ATOM 4395 N N . GLY B 1 176 ? -0.449 27.062 3.361 1 97.56 176 GLY B N 1
ATOM 4396 C CA . GLY B 1 176 ? -1.661 26.266 3.477 1 97.56 176 GLY B CA 1
ATOM 4397 C C . GLY B 1 176 ? -2.461 26.578 4.727 1 97.56 176 GLY B C 1
ATOM 4398 O O . GLY B 1 176 ? -3.451 25.906 5.02 1 97.56 176 GLY B O 1
ATOM 4399 N N . LEU B 1 177 ? -2.137 27.594 5.5 1 97.44 177 LEU B N 1
ATOM 4400 C CA . LEU B 1 177 ? -2.75 27.844 6.801 1 97.44 177 LEU B CA 1
ATOM 4401 C C . LEU B 1 177 ? -4.258 28.031 6.664 1 97.44 177 LEU B C 1
ATOM 4403 O O . LEU B 1 177 ? -5.031 27.406 7.398 1 97.44 177 LEU B O 1
ATOM 4407 N N . VAL B 1 178 ? -4.676 28.922 5.773 1 97.12 178 VAL B N 1
ATOM 4408 C CA . VAL B 1 178 ? -6.094 29.203 5.598 1 97.12 178 VAL B CA 1
ATOM 4409 C C . VAL B 1 178 ? -6.82 27.953 5.109 1 97.12 178 VAL B C 1
ATOM 4411 O O . VAL B 1 178 ? -7.879 27.609 5.633 1 97.12 178 VAL B O 1
ATOM 4414 N N . ASP B 1 179 ? -6.227 27.25 4.082 1 97.75 179 ASP B N 1
ATOM 4415 C CA . ASP B 1 179 ? -6.805 26.016 3.574 1 97.75 179 ASP B CA 1
ATOM 4416 C C . ASP B 1 179 ? -6.953 24.984 4.688 1 97.75 179 ASP B C 1
ATOM 4418 O O . ASP B 1 179 ? -7.957 24.266 4.754 1 97.75 179 ASP B O 1
ATOM 4422 N N . PHE B 1 180 ? -5.953 24.953 5.465 1 98.44 180 PHE B N 1
ATOM 4423 C CA . PHE B 1 180 ? -5.949 24.031 6.598 1 98.44 180 PHE B CA 1
ATOM 4424 C C . PHE B 1 180 ? -7.109 24.328 7.539 1 98.44 180 PHE B C 1
ATOM 4426 O O . PHE B 1 180 ? -7.863 23.422 7.902 1 98.44 180 PHE B O 1
ATOM 4433 N N . ALA B 1 181 ? -7.238 25.5 7.922 1 98.19 181 ALA B N 1
ATOM 4434 C CA . ALA B 1 181 ? -8.297 25.906 8.852 1 98.19 181 ALA B CA 1
ATOM 4435 C C . ALA B 1 181 ? -9.672 25.609 8.266 1 98.19 181 ALA B C 1
ATOM 4437 O O . ALA B 1 181 ? -10.562 25.125 8.969 1 98.19 181 ALA B O 1
ATOM 4438 N N . VAL B 1 182 ? -9.859 25.922 7.004 1 97.75 182 VAL B N 1
ATOM 4439 C CA . VAL B 1 182 ? -11.141 25.703 6.34 1 97.75 182 VAL B CA 1
ATOM 4440 C C . VAL B 1 182 ? -11.469 24.203 6.332 1 97.75 182 VAL B C 1
ATOM 4442 O O . VAL B 1 182 ? -12.609 23.812 6.613 1 97.75 182 VAL B O 1
ATOM 4445 N N . MET B 1 183 ? -10.477 23.422 6.039 1 98.19 183 MET B N 1
ATOM 4446 C CA . MET B 1 183 ? -10.719 21.984 5.961 1 98.19 183 MET B CA 1
ATOM 4447 C C . MET B 1 183 ? -10.945 21.391 7.352 1 98.19 183 MET B C 1
ATOM 4449 O O . MET B 1 183 ? -11.75 20.484 7.523 1 98.19 183 MET B O 1
ATOM 4453 N N . VAL B 1 184 ? -10.203 21.875 8.344 1 98.25 184 VAL B N 1
ATOM 4454 C CA . VAL B 1 184 ? -10.438 21.438 9.719 1 98.25 184 VAL B CA 1
ATOM 4455 C C . VAL B 1 184 ? -11.883 21.719 10.117 1 98.25 184 VAL B C 1
ATOM 4457 O O . VAL B 1 184 ? -12.555 20.859 10.68 1 98.25 184 VAL B O 1
ATOM 4460 N N . ARG B 1 185 ? -12.336 22.922 9.812 1 97.56 185 ARG B N 1
ATOM 4461 C CA . ARG B 1 185 ? -13.727 23.266 10.078 1 97.56 185 ARG B CA 1
ATOM 4462 C C . ARG B 1 185 ? -14.672 22.312 9.352 1 97.56 185 ARG B C 1
ATOM 4464 O O . ARG B 1 185 ? -15.672 21.859 9.922 1 97.56 185 ARG B O 1
ATOM 4471 N N . GLY B 1 186 ? -14.359 22.047 8.07 1 96.69 186 GLY B N 1
ATOM 4472 C CA . GLY B 1 186 ? -15.148 21.094 7.301 1 96.69 186 GLY B CA 1
ATOM 4473 C C . GLY B 1 186 ? -15.242 19.719 7.949 1 96.69 186 GLY B C 1
ATOM 4474 O O . GLY B 1 186 ? -16.312 19.125 8.008 1 96.69 186 GLY B O 1
ATOM 4475 N N . CYS B 1 187 ? -14.141 19.219 8.422 1 97.44 187 CYS B N 1
ATOM 4476 C CA . CYS B 1 187 ? -14.133 17.938 9.125 1 97.44 187 CYS B CA 1
ATOM 4477 C C . CYS B 1 187 ? -15.078 17.969 10.32 1 97.44 187 CYS B C 1
ATOM 4479 O O . CYS B 1 187 ? -15.828 17.016 10.547 1 97.44 187 CYS B O 1
ATOM 4481 N N . GLY B 1 188 ? -15.008 19.062 11.094 1 96 188 GLY B N 1
ATOM 4482 C CA . GLY B 1 188 ? -15.898 19.203 12.234 1 96 188 GLY B CA 1
ATOM 4483 C C . GLY B 1 188 ? -17.375 19.172 11.859 1 96 188 GLY B C 1
ATOM 4484 O O . GLY B 1 188 ? -18.172 18.484 12.492 1 96 188 GLY B O 1
ATOM 4485 N N . ILE B 1 189 ? -17.688 19.891 10.836 1 93.94 189 ILE B N 1
ATOM 4486 C CA . ILE B 1 189 ? -19.062 20.016 10.398 1 93.94 189 ILE B CA 1
ATOM 4487 C C . ILE B 1 189 ? -19.578 18.656 9.922 1 93.94 189 ILE B C 1
ATOM 4489 O O . ILE B 1 189 ? -20.672 18.219 10.305 1 93.94 189 ILE B O 1
ATOM 4493 N N . ILE B 1 190 ? -18.797 17.953 9.094 1 95.56 190 ILE B N 1
ATOM 4494 C CA . ILE B 1 190 ? -19.219 16.656 8.547 1 95.56 190 ILE B CA 1
ATOM 4495 C C . ILE B 1 190 ? -19.312 15.633 9.672 1 95.56 190 ILE B C 1
ATOM 4497 O O . ILE B 1 190 ? -20.234 14.812 9.695 1 95.56 190 ILE B O 1
ATOM 4501 N N . THR B 1 191 ? -18.375 15.672 10.594 1 96.44 191 THR B N 1
ATOM 4502 C CA . THR B 1 191 ? -18.422 14.773 11.742 1 96.44 191 THR B CA 1
ATOM 4503 C C . THR B 1 191 ? -19.703 14.969 12.539 1 96.44 191 THR B C 1
ATOM 4505 O O . THR B 1 191 ? -20.375 13.992 12.906 1 96.44 191 THR B O 1
ATOM 4508 N N . ARG B 1 192 ? -20.047 16.188 12.805 1 93.94 192 ARG B N 1
ATOM 4509 C CA . ARG B 1 192 ? -21.266 16.469 13.531 1 93.94 192 ARG B CA 1
ATOM 4510 C C . ARG B 1 192 ? -22.484 15.969 12.781 1 93.94 192 ARG B C 1
ATOM 4512 O O . ARG B 1 192 ? -23.438 15.461 13.383 1 93.94 192 ARG B O 1
ATOM 4519 N N . GLN B 1 193 ? -22.453 16.156 11.492 1 93.31 193 GLN B N 1
ATOM 4520 C CA . GLN B 1 193 ? -23.562 15.648 10.68 1 93.31 193 GLN B CA 1
ATOM 4521 C C . GLN B 1 193 ? -23.688 14.141 10.797 1 93.31 193 GLN B C 1
ATOM 4523 O O . GLN B 1 193 ? -24.797 13.617 10.938 1 93.31 193 GLN B O 1
ATOM 4528 N N . ILE B 1 194 ? -22.594 13.422 10.75 1 95.81 194 ILE B N 1
ATOM 4529 C CA . ILE B 1 194 ? -22.578 11.961 10.859 1 95.81 194 ILE B CA 1
ATOM 4530 C C . ILE B 1 194 ? -23.125 11.539 12.219 1 95.81 194 ILE B C 1
ATOM 4532 O O . ILE B 1 194 ? -23.984 10.656 12.305 1 95.81 194 ILE B O 1
ATOM 4536 N N . LEU B 1 195 ? -22.672 12.211 13.234 1 94.94 195 LEU B N 1
ATOM 4537 C CA . LEU B 1 195 ? -23.062 11.844 14.594 1 94.94 195 LEU B CA 1
ATOM 4538 C C . LEU B 1 195 ? -24.531 12.195 14.844 1 94.94 195 LEU B C 1
ATOM 4540 O O . LEU B 1 195 ? -25.25 11.43 15.492 1 94.94 195 LEU B O 1
ATOM 4544 N N . ASN B 1 196 ? -24.984 13.336 14.352 1 93.38 196 ASN B N 1
ATOM 4545 C CA . ASN B 1 196 ? -26.359 13.758 14.562 1 93.38 196 ASN B CA 1
ATOM 4546 C C . ASN B 1 196 ? -27.344 12.883 13.781 1 93.38 196 ASN B C 1
ATOM 4548 O O . ASN B 1 196 ? -28.406 12.531 14.297 1 93.38 196 ASN B O 1
ATOM 4552 N N . LYS B 1 197 ? -26.938 12.547 12.57 1 93.06 197 LYS B N 1
ATOM 4553 C CA . LYS B 1 197 ? -27.859 11.82 11.703 1 93.06 197 LYS B CA 1
ATOM 4554 C C . LYS B 1 197 ? -27.828 10.32 11.977 1 93.06 197 LYS B C 1
ATOM 4556 O O . LYS B 1 197 ? -28.859 9.648 11.922 1 93.06 197 LYS B O 1
ATOM 4561 N N . TYR B 1 198 ? -26.641 9.773 12.281 1 93.81 198 TYR B N 1
ATOM 4562 C CA . TYR B 1 198 ? -26.516 8.32 12.289 1 93.81 198 TYR B CA 1
ATOM 4563 C C . TYR B 1 198 ? -25.906 7.836 13.602 1 93.81 198 TYR B C 1
ATOM 4565 O O . TYR B 1 198 ? -25.703 6.637 13.789 1 93.81 198 TYR B O 1
ATOM 4573 N N . ASN B 1 199 ? -25.562 8.68 14.516 1 94 199 ASN B N 1
ATOM 4574 C CA . ASN B 1 199 ? -25.016 8.391 15.836 1 94 199 ASN B CA 1
ATOM 4575 C C . ASN B 1 199 ? -23.719 7.59 15.734 1 94 199 ASN B C 1
ATOM 4577 O O . ASN B 1 199 ? -23.469 6.703 16.562 1 94 199 ASN B O 1
ATOM 4581 N N . GLY B 1 200 ? -23.047 7.793 14.641 1 92.88 200 GLY B N 1
ATOM 4582 C CA . GLY B 1 200 ? -21.781 7.117 14.453 1 92.88 200 GLY B CA 1
ATOM 4583 C C . GLY B 1 200 ? -21.422 6.918 13 1 92.88 200 GLY B C 1
ATOM 4584 O O . GLY B 1 200 ? -22.234 7.188 12.109 1 92.88 200 GLY B O 1
ATOM 4585 N N . SER B 1 201 ? -20.141 6.488 12.734 1 94.69 201 SER B N 1
ATOM 4586 C CA . SER B 1 201 ? -19.625 6.27 11.391 1 94.69 201 SER B CA 1
ATOM 4587 C C . SER B 1 201 ? -19.5 4.781 11.078 1 94.69 201 SER B C 1
ATOM 4589 O O . SER B 1 201 ? -19.234 3.973 11.969 1 94.69 201 SER B O 1
ATOM 4591 N N . GLU B 1 202 ? -19.703 4.41 9.914 1 94.12 202 GLU B N 1
ATOM 4592 C CA . GLU B 1 202 ? -19.5 3.037 9.453 1 94.12 202 GLU B CA 1
ATOM 4593 C C . GLU B 1 202 ? -18.016 2.729 9.273 1 94.12 202 GLU B C 1
ATOM 4595 O O . GLU B 1 202 ? -17.594 1.577 9.406 1 94.12 202 GLU B O 1
ATOM 4600 N N . MET B 1 203 ? -17.266 3.75 8.984 1 95.56 203 MET B N 1
ATOM 4601 C CA . MET B 1 203 ? -15.859 3.545 8.641 1 95.56 203 MET B CA 1
ATOM 4602 C C . MET B 1 203 ? -14.945 3.961 9.789 1 95.56 203 MET B C 1
ATOM 4604 O O . MET B 1 203 ? -14.047 3.215 10.18 1 95.56 203 MET B O 1
ATOM 4608 N N . PHE B 1 204 ? -15.234 5.102 10.328 1 96.12 204 PHE B N 1
ATOM 4609 C CA . PHE B 1 204 ? -14.359 5.652 11.359 1 96.12 204 PHE B CA 1
ATOM 4610 C C . PHE B 1 204 ? -14.898 5.34 12.75 1 96.12 204 PHE B C 1
ATOM 4612 O O . PHE B 1 204 ? -15.883 5.945 13.195 1 96.12 204 PHE B O 1
ATOM 4619 N N . LYS B 1 205 ? -14.203 4.617 13.539 1 90.62 205 LYS B N 1
ATOM 4620 C CA . LYS B 1 205 ? -14.703 4.098 14.812 1 90.62 205 LYS B CA 1
ATOM 4621 C C . LYS B 1 205 ? -14.555 5.133 15.922 1 90.62 205 LYS B C 1
ATOM 4623 O O . LYS B 1 205 ? -15.305 5.109 16.906 1 90.62 205 LYS B O 1
ATOM 4628 N N . LEU B 1 206 ? -13.609 5.992 15.797 1 88.88 206 LEU B N 1
ATOM 4629 C CA . LEU B 1 206 ? -13.328 6.934 16.875 1 88.88 206 LEU B CA 1
ATOM 4630 C C . LEU B 1 206 ? -13.711 8.352 16.469 1 88.88 206 LEU B C 1
ATOM 4632 O O . LEU B 1 206 ? -12.844 9.227 16.344 1 88.88 206 LEU B O 1
ATOM 4636 N N . LEU B 1 207 ? -15.016 8.57 16.375 1 91.31 207 LEU B N 1
ATOM 4637 C CA . LEU B 1 207 ? -15.469 9.922 16.062 1 91.31 207 LEU B CA 1
ATOM 4638 C C . LEU B 1 207 ? -16.094 10.594 17.281 1 91.31 207 LEU B C 1
ATOM 4640 O O . LEU B 1 207 ? -16.141 11.82 17.375 1 91.31 207 LEU B O 1
ATOM 4644 N N . LYS B 1 208 ? -16.547 9.758 18.188 1 90.31 208 LYS B N 1
ATOM 4645 C CA . LYS B 1 208 ? -17.156 10.297 19.391 1 90.31 208 LYS B CA 1
ATOM 4646 C C . LYS B 1 208 ? -16.109 10.727 20.406 1 90.31 208 LYS B C 1
ATOM 4648 O O . LYS B 1 208 ? -15.141 10 20.656 1 90.31 208 LYS B O 1
ATOM 4653 N N . PRO B 1 209 ? -16.359 11.82 21.016 1 87.81 209 PRO B N 1
ATOM 4654 C CA . PRO B 1 209 ? -15.367 12.352 21.938 1 87.81 209 PRO B CA 1
ATOM 4655 C C . PRO B 1 209 ? -15.055 11.383 23.078 1 87.81 209 PRO B C 1
ATOM 4657 O O . PRO B 1 209 ? -13.898 11.273 23.5 1 87.81 209 PRO B O 1
ATOM 4660 N N . GLU B 1 210 ? -16.031 10.703 23.562 1 89.31 210 GLU B N 1
ATOM 4661 C CA . GLU B 1 210 ? -15.82 9.773 24.672 1 89.31 210 GLU B CA 1
ATOM 4662 C C . GLU B 1 210 ? -14.891 8.633 24.266 1 89.31 210 GLU B C 1
ATOM 4664 O O . GLU B 1 210 ? -14 8.25 25.016 1 89.31 210 GLU B O 1
ATOM 4669 N N . ALA B 1 211 ? -15.125 8.172 23.094 1 88.44 211 ALA B N 1
ATOM 4670 C CA . ALA B 1 211 ? -14.297 7.086 22.594 1 88.44 211 ALA B CA 1
ATOM 4671 C C . ALA B 1 211 ? -12.867 7.566 22.328 1 88.44 211 ALA B C 1
ATOM 4673 O O . ALA B 1 211 ? -11.906 6.848 22.609 1 88.44 211 ALA B O 1
ATOM 4674 N N . ILE B 1 212 ? -12.75 8.758 21.812 1 89.75 212 ILE B N 1
ATOM 4675 C CA . ILE B 1 212 ? -11.438 9.336 21.547 1 89.75 212 ILE B CA 1
ATOM 4676 C C . ILE B 1 212 ? -10.656 9.477 22.844 1 89.75 212 ILE B C 1
ATOM 4678 O O . ILE B 1 212 ? -9.477 9.125 22.906 1 89.75 212 ILE B O 1
ATOM 4682 N N . TYR B 1 213 ? -11.312 9.945 23.828 1 89.25 213 TYR B N 1
ATOM 4683 C CA . TYR B 1 213 ? -10.648 10.148 25.109 1 89.25 213 TYR B CA 1
ATOM 4684 C C . TYR B 1 213 ? -10.18 8.828 25.703 1 89.25 213 TYR B C 1
ATOM 4686 O O . TYR B 1 213 ? -9.023 8.688 26.094 1 89.25 213 TYR B O 1
ATOM 4694 N N . THR B 1 214 ? -10.992 7.852 25.703 1 90 214 THR B N 1
ATOM 4695 C CA . THR B 1 214 ? -10.719 6.57 26.344 1 90 214 THR B CA 1
ATOM 4696 C C . THR B 1 214 ? -9.625 5.812 25.594 1 90 214 THR B C 1
ATOM 4698 O O . THR B 1 214 ? -8.734 5.23 26.203 1 90 214 THR B O 1
ATOM 4701 N N . ASP B 1 215 ? -9.625 5.91 24.328 1 88.75 215 ASP B N 1
ATOM 4702 C CA . ASP B 1 215 ? -8.789 5 23.547 1 88.75 215 ASP B CA 1
ATOM 4703 C C . ASP B 1 215 ? -7.484 5.676 23.141 1 88.75 215 ASP B C 1
ATOM 4705 O O . ASP B 1 215 ? -6.504 5 22.812 1 88.75 215 ASP B O 1
ATOM 4709 N N . VAL B 1 216 ? -7.5 7.039 23.125 1 88.88 216 VAL B N 1
ATOM 4710 C CA . VAL B 1 216 ? -6.34 7.691 22.531 1 88.88 216 VAL B CA 1
ATOM 4711 C C . VAL B 1 216 ? -5.77 8.727 23.5 1 88.88 216 VAL B C 1
ATOM 4713 O O . VAL B 1 216 ? -4.621 8.609 23.938 1 88.88 216 VAL B O 1
ATOM 4716 N N . VAL B 1 217 ? -6.602 9.602 24 1 89.19 217 VAL B N 1
ATOM 4717 C CA . VAL B 1 217 ? -6.152 10.773 24.734 1 89.19 217 VAL B CA 1
ATOM 4718 C C . VAL B 1 217 ? -5.637 10.359 26.109 1 89.19 217 VAL B C 1
ATOM 4720 O O . VAL B 1 217 ? -4.727 10.984 26.656 1 89.19 217 VAL B O 1
ATOM 4723 N N . SER B 1 218 ? -6.117 9.227 26.578 1 89.25 218 SER B N 1
ATOM 4724 C CA . SER B 1 218 ? -5.719 8.742 27.891 1 89.25 218 SER B CA 1
ATOM 4725 C C . SER B 1 218 ? -4.27 8.273 27.891 1 89.25 218 SER B C 1
ATOM 4727 O O . SER B 1 218 ? -3.668 8.102 28.953 1 89.25 218 SER B O 1
ATOM 4729 N N . ARG B 1 219 ? -3.686 8.164 26.719 1 90.62 219 ARG B N 1
ATOM 4730 C CA . ARG B 1 219 ? -2.301 7.719 26.594 1 90.62 219 ARG B CA 1
ATOM 4731 C C . ARG B 1 219 ? -1.331 8.867 26.859 1 90.62 219 ARG B C 1
ATOM 4733 O O . ARG B 1 219 ? -0.135 8.641 27.047 1 90.62 219 ARG B O 1
ATOM 4740 N N . ILE B 1 220 ? -1.803 10.109 26.812 1 93.44 220 ILE B N 1
ATOM 4741 C CA . ILE B 1 220 ? -0.959 11.281 26.984 1 93.44 220 ILE B CA 1
ATOM 4742 C C . ILE B 1 220 ? -0.493 11.367 28.438 1 93.44 220 ILE B C 1
ATOM 4744 O O . ILE B 1 220 ? -1.298 11.227 29.375 1 93.44 220 ILE B O 1
ATOM 4748 N N . PRO B 1 221 ? 0.74 11.609 28.625 1 88.88 221 PRO B N 1
ATOM 4749 C CA . PRO B 1 221 ? 1.282 11.672 29.984 1 88.88 221 PRO B CA 1
ATOM 4750 C C . PRO B 1 221 ? 0.642 12.773 30.812 1 88.88 221 PRO B C 1
ATOM 4752 O O . PRO B 1 221 ? 0.296 13.836 30.297 1 88.88 221 PRO B O 1
ATOM 4755 N N . LEU B 1 222 ? 0.667 12.578 32.062 1 91.75 222 LEU B N 1
ATOM 4756 C CA . LEU B 1 222 ? 0.14 13.547 33.031 1 91.75 222 LEU B CA 1
ATOM 4757 C C . LEU B 1 222 ? 1.243 14.477 33.531 1 91.75 222 LEU B C 1
ATOM 4759 O O . LEU B 1 222 ? 1.007 15.32 34.406 1 91.75 222 LEU B O 1
ATOM 4763 N N . THR B 1 223 ? 2.377 14.367 32.906 1 89.5 223 THR B N 1
ATOM 4764 C CA . THR B 1 223 ? 3.496 15.234 33.25 1 89.5 223 THR B CA 1
ATOM 4765 C C . THR B 1 223 ? 3.49 16.484 32.344 1 89.5 223 THR B C 1
ATOM 4767 O O . THR B 1 223 ? 2.939 16.469 31.25 1 89.5 223 THR B O 1
ATOM 4770 N N . PRO B 1 224 ? 4.133 17.531 32.906 1 84.94 224 PRO B N 1
ATOM 4771 C CA . PRO B 1 224 ? 4.188 18.766 32.094 1 84.94 224 PRO B CA 1
ATOM 4772 C C . PRO B 1 224 ? 4.957 18.578 30.797 1 84.94 224 PRO B C 1
ATOM 4774 O O . PRO B 1 224 ? 5.914 17.797 30.734 1 84.94 224 PRO B O 1
ATOM 4777 N N . CYS B 1 225 ? 4.484 19.25 29.781 1 79.25 225 CYS B N 1
ATOM 4778 C CA . CYS B 1 225 ? 5.117 19.203 28.469 1 79.25 225 CYS B CA 1
ATOM 4779 C C . CYS B 1 225 ? 6.488 19.859 28.484 1 79.25 225 CYS B C 1
ATOM 4781 O O . CYS B 1 225 ? 7.371 19.5 27.703 1 79.25 225 CYS B O 1
ATOM 4783 N N . ALA B 1 226 ? 6.578 20.828 29.297 1 78.75 226 ALA B N 1
ATOM 4784 C CA . ALA B 1 226 ? 7.809 21.594 29.469 1 78.75 226 ALA B CA 1
ATOM 4785 C C . ALA B 1 226 ? 7.941 22.109 30.891 1 78.75 226 ALA B C 1
ATOM 4787 O O . ALA B 1 226 ? 7.004 22 31.688 1 78.75 226 ALA B O 1
ATOM 4788 N N . ASP B 1 227 ? 9.203 22.578 31.141 1 82.75 227 ASP B N 1
ATOM 4789 C CA . ASP B 1 227 ? 9.367 23.266 32.438 1 82.75 227 ASP B CA 1
ATOM 4790 C C . ASP B 1 227 ? 8.375 24.422 32.562 1 82.75 227 ASP B C 1
ATOM 4792 O O . ASP B 1 227 ? 8.32 25.312 31.688 1 82.75 227 ASP B O 1
ATOM 4796 N N . PRO B 1 228 ? 7.617 24.422 33.594 1 83.75 228 PRO B N 1
ATOM 4797 C CA . PRO B 1 228 ? 6.578 25.438 33.75 1 83.75 228 PRO B CA 1
ATOM 4798 C C . PRO B 1 228 ? 7.121 26.859 33.656 1 83.75 228 PRO B C 1
ATOM 4800 O O . PRO B 1 228 ? 6.426 27.75 33.156 1 83.75 228 PRO B O 1
ATOM 4803 N N . GLU B 1 229 ? 8.297 27.062 34.031 1 87.25 229 GLU B N 1
ATOM 4804 C CA . GLU B 1 229 ? 8.883 28.391 34 1 87.25 229 GLU B CA 1
ATOM 4805 C C . GLU B 1 229 ? 9.133 28.844 32.562 1 87.25 229 GLU B C 1
ATOM 4807 O O . GLU B 1 229 ? 9.078 30.047 32.25 1 87.25 229 GLU B O 1
ATOM 4812 N N . THR B 1 230 ? 9.32 27.891 31.781 1 87.94 230 THR B N 1
ATOM 4813 C CA . THR B 1 230 ? 9.594 28.203 30.375 1 87.94 230 THR B CA 1
ATOM 4814 C C . THR B 1 230 ? 8.336 28.734 29.688 1 87.94 230 THR B C 1
ATOM 4816 O O . THR B 1 230 ? 8.43 29.438 28.688 1 87.94 230 THR B O 1
ATOM 4819 N N . LEU B 1 231 ? 7.16 28.469 30.25 1 93.56 231 LEU B N 1
ATOM 4820 C CA . LEU B 1 231 ? 5.898 28.859 29.625 1 93.56 231 LEU B CA 1
ATOM 4821 C C . LEU B 1 231 ? 5.434 30.219 30.141 1 93.56 231 LEU B C 1
ATOM 4823 O O . LEU B 1 231 ? 4.457 30.781 29.625 1 93.56 231 LEU B O 1
ATOM 4827 N N . ASP B 1 232 ? 6.203 30.812 31.031 1 93.62 232 ASP B N 1
ATOM 4828 C CA . ASP B 1 232 ? 5.82 32.094 31.594 1 93.62 232 ASP B CA 1
ATOM 4829 C C . ASP B 1 232 ? 5.902 33.188 30.531 1 93.62 232 ASP B C 1
ATOM 4831 O O . ASP B 1 232 ? 5.023 34.062 30.453 1 93.62 232 ASP B O 1
ATOM 4835 N N . THR B 1 233 ? 6.953 33.156 29.797 1 93.38 233 THR B N 1
ATOM 4836 C CA . THR B 1 233 ? 7.164 34.188 28.797 1 93.38 233 THR B CA 1
ATOM 4837 C C . THR B 1 233 ? 6.062 34.156 27.75 1 93.38 233 THR B C 1
ATOM 4839 O O . THR B 1 233 ? 5.449 35.188 27.438 1 93.38 233 THR B O 1
ATOM 4842 N N . PRO B 1 234 ? 5.793 32.938 27.141 1 95.06 234 PRO B N 1
ATOM 4843 C CA . PRO B 1 234 ? 4.707 32.938 26.156 1 95.06 234 PRO B CA 1
ATOM 4844 C C . PRO B 1 234 ? 3.357 33.312 26.766 1 95.06 234 PRO B C 1
ATOM 4846 O O . PRO B 1 234 ? 2.518 33.906 26.094 1 95.06 234 PRO B O 1
ATOM 4849 N N . ILE B 1 235 ? 3.1 33.031 28 1 96.5 235 ILE B N 1
ATOM 4850 C CA . ILE B 1 235 ? 1.868 33.438 28.672 1 96.5 235 ILE B CA 1
ATOM 4851 C C . ILE B 1 235 ? 1.824 34.969 28.797 1 96.5 235 ILE B C 1
ATOM 4853 O O . ILE B 1 235 ? 0.808 35.594 28.484 1 96.5 235 ILE B O 1
ATOM 4857 N N . LYS B 1 236 ? 2.93 35.531 29.188 1 96.12 236 LYS B N 1
ATOM 4858 C CA . LYS B 1 236 ? 3.004 36.969 29.344 1 96.12 236 LYS B CA 1
ATOM 4859 C C . LYS B 1 236 ? 2.803 37.688 28.016 1 96.12 236 LYS B C 1
ATOM 4861 O O . LYS B 1 236 ? 2.127 38.719 27.953 1 96.12 236 LYS B O 1
ATOM 4866 N N . THR B 1 237 ? 3.465 37.188 27.031 1 96.19 237 THR B N 1
ATOM 4867 C CA . THR B 1 237 ? 3.324 37.781 25.703 1 96.19 237 THR B CA 1
ATOM 4868 C C . THR B 1 237 ? 1.879 37.688 25.219 1 96.19 237 THR B C 1
ATOM 4870 O O . THR B 1 237 ? 1.364 38.656 24.609 1 96.19 237 THR B O 1
ATOM 4873 N N . LEU B 1 238 ? 1.173 36.625 25.469 1 97.94 238 LEU B N 1
ATOM 4874 C CA . LEU B 1 238 ? -0.23 36.469 25.094 1 97.94 238 LEU B CA 1
ATOM 4875 C C . LEU B 1 238 ? -1.104 37.438 25.891 1 97.94 238 LEU B C 1
ATOM 4877 O O . LEU B 1 238 ? -1.997 38.094 25.328 1 97.94 238 LEU B O 1
ATOM 4881 N N . GLU B 1 239 ? -0.828 37.531 27.141 1 97.19 239 GLU B N 1
ATOM 4882 C CA . GLU B 1 239 ? -1.596 38.406 28 1 97.19 239 GLU B CA 1
ATOM 4883 C C . GLU B 1 239 ? -1.461 39.875 27.547 1 97.19 239 GLU B C 1
ATOM 4885 O O . GLU B 1 239 ? -2.402 40.656 27.672 1 97.19 239 GLU B O 1
ATOM 4890 N N . SER B 1 240 ? -0.35 40.188 27.016 1 95.12 240 SER B N 1
ATOM 4891 C CA . SER B 1 240 ? -0.089 41.562 26.594 1 95.12 240 SER B CA 1
ATOM 4892 C C . SER B 1 240 ? -0.971 41.938 25.422 1 95.12 240 SER B C 1
ATOM 4894 O O . SER B 1 240 ? -1.163 43.125 25.141 1 95.12 240 SER B O 1
ATOM 4896 N N . ILE B 1 241 ? -1.512 41 24.719 1 95.25 241 ILE B N 1
ATOM 4897 C CA . ILE B 1 241 ? -2.295 41.312 23.531 1 95.25 241 ILE B CA 1
ATOM 4898 C C . ILE B 1 241 ? -3.777 41.375 23.891 1 95.25 241 ILE B C 1
ATOM 4900 O O . ILE B 1 241 ? -4.605 41.75 23.062 1 95.25 241 ILE B O 1
ATOM 4904 N N . GLU B 1 242 ? -4.184 41.094 25.094 1 96.19 242 GLU B N 1
ATOM 4905 C CA . GLU B 1 242 ? -5.574 41.031 25.531 1 96.19 242 GLU B CA 1
ATOM 4906 C C . GLU B 1 242 ? -6.301 42.344 25.234 1 96.19 242 GLU B C 1
ATOM 4908 O O . GLU B 1 242 ? -7.434 42.312 24.75 1 96.19 242 GLU B O 1
ATOM 4913 N N . PRO B 1 243 ? -5.664 43.5 25.438 1 95.19 243 PRO B N 1
ATOM 4914 C CA . PRO B 1 243 ? -6.371 44.781 25.203 1 95.19 243 PRO B CA 1
ATOM 4915 C C . PRO B 1 243 ? -6.66 45 23.719 1 95.19 243 PRO B C 1
ATOM 4917 O O . PRO B 1 243 ? -7.484 45.875 23.375 1 95.19 243 PRO B O 1
ATOM 4920 N N . LEU B 1 244 ? -5.988 44.281 22.875 1 94.44 244 LEU B N 1
ATOM 4921 C CA . LEU B 1 244 ? -6.109 44.5 21.453 1 94.44 244 LEU B CA 1
ATOM 4922 C C . LEU B 1 244 ? -7.273 43.719 20.859 1 94.44 244 LEU B C 1
ATOM 4924 O O . LEU B 1 244 ? -7.676 43.938 19.719 1 94.44 244 LEU B O 1
ATOM 4928 N N . LEU B 1 245 ? -7.855 42.812 21.672 1 96.31 245 LEU B N 1
ATOM 4929 C CA . LEU B 1 245 ? -8.914 41.938 21.188 1 96.31 245 LEU B CA 1
ATOM 4930 C C . LEU B 1 245 ? -10.172 42.719 20.859 1 96.31 245 LEU B C 1
ATOM 4932 O O . LEU B 1 245 ? -10.594 43.594 21.641 1 96.31 245 LEU B O 1
ATOM 4936 N N . ILE B 1 246 ? -10.836 42.469 19.75 1 93.19 246 ILE B N 1
ATOM 4937 C CA . ILE B 1 246 ? -11.922 43.312 19.266 1 93.19 246 ILE B CA 1
ATOM 4938 C C . ILE B 1 246 ? -13.227 42.531 19.281 1 93.19 246 ILE B C 1
ATOM 4940 O O . ILE B 1 246 ? -14.242 43 19.812 1 93.19 246 ILE B O 1
ATOM 4944 N N . ASN B 1 247 ? -13.266 41.344 18.688 1 93.06 247 ASN B N 1
ATOM 4945 C CA . ASN B 1 247 ? -14.508 40.625 18.5 1 93.06 247 ASN B CA 1
ATOM 4946 C C . ASN B 1 247 ? -14.508 39.312 19.266 1 93.06 247 ASN B C 1
ATOM 4948 O O . ASN B 1 247 ? -13.539 39 19.953 1 93.06 247 ASN B O 1
ATOM 4952 N N . THR B 1 248 ? -15.555 38.656 19.219 1 93.69 248 THR B N 1
ATOM 4953 C CA . THR B 1 248 ? -15.773 37.438 19.984 1 93.69 248 THR B CA 1
ATOM 4954 C C . THR B 1 248 ? -14.82 36.312 19.531 1 93.69 248 THR B C 1
ATOM 4956 O O . THR B 1 248 ? -14.359 35.531 20.344 1 93.69 248 THR B O 1
ATOM 4959 N N . SER B 1 249 ? -14.547 36.281 18.266 1 95.81 249 SER B N 1
ATOM 4960 C CA . SER B 1 249 ? -13.633 35.281 17.75 1 95.81 249 SER B CA 1
ATOM 4961 C C . SER B 1 249 ? -12.227 35.469 18.312 1 95.81 249 SER B C 1
ATOM 4963 O O . SER B 1 249 ? -11.555 34.469 18.656 1 95.81 249 SER B O 1
ATOM 4965 N N . HIS B 1 250 ? -11.758 36.719 18.406 1 97.06 250 HIS B N 1
ATOM 4966 C CA . HIS B 1 250 ? -10.469 37 19.031 1 97.06 250 HIS B CA 1
ATOM 4967 C C . HIS B 1 250 ? -10.445 36.5 20.484 1 97.06 250 HIS B C 1
ATOM 4969 O O . HIS B 1 250 ? -9.492 35.875 20.906 1 97.06 250 HIS B O 1
ATOM 4975 N N . ARG B 1 251 ? -11.477 36.812 21.188 1 96.94 251 ARG B N 1
ATOM 4976 C CA . ARG B 1 251 ? -11.539 36.5 22.625 1 96.94 251 ARG B CA 1
ATOM 4977 C C . ARG B 1 251 ? -11.578 35 22.844 1 96.94 251 ARG B C 1
ATOM 4979 O O . ARG B 1 251 ? -10.938 34.5 23.766 1 96.94 251 ARG B O 1
ATOM 4986 N N . SER B 1 252 ? -12.367 34.344 22.031 1 96.44 252 SER B N 1
ATOM 4987 C CA . SER B 1 252 ? -12.43 32.875 22.125 1 96.44 252 SER B CA 1
ATOM 4988 C C . SER B 1 252 ? -11.07 32.25 21.859 1 96.44 252 SER B C 1
ATOM 4990 O O . SER B 1 252 ? -10.633 31.375 22.594 1 96.44 252 SER B O 1
ATOM 4992 N N . ALA B 1 253 ? -10.406 32.688 20.781 1 97.5 253 ALA B N 1
ATOM 4993 C CA . ALA B 1 253 ? -9.078 32.188 20.453 1 97.5 253 ALA B CA 1
ATOM 4994 C C . ALA B 1 253 ? -8.086 32.5 21.578 1 97.5 253 ALA B C 1
ATOM 4996 O O . ALA B 1 253 ? -7.309 31.625 21.969 1 97.5 253 ALA B O 1
ATOM 4997 N N . TYR B 1 254 ? -8.172 33.688 22.047 1 98 254 TYR B N 1
ATOM 4998 C CA . TYR B 1 254 ? -7.305 34.125 23.141 1 98 254 TYR B CA 1
ATOM 4999 C C . TYR B 1 254 ? -7.492 33.219 24.359 1 98 254 TYR B C 1
ATOM 5001 O O . TYR B 1 254 ? -6.516 32.75 24.938 1 98 254 TYR B O 1
ATOM 5009 N N . ARG B 1 255 ? -8.719 33 24.797 1 97.69 255 ARG B N 1
ATOM 5010 C CA . ARG B 1 255 ? -9.023 32.219 25.984 1 97.69 255 ARG B CA 1
ATOM 5011 C C . ARG B 1 255 ? -8.523 30.766 25.828 1 97.69 255 ARG B C 1
ATOM 5013 O O . ARG B 1 255 ? -7.965 30.203 26.766 1 97.69 255 ARG B O 1
ATOM 5020 N N . THR B 1 256 ? -8.734 30.234 24.688 1 97.94 256 THR B N 1
ATOM 5021 C CA . THR B 1 256 ? -8.32 28.859 24.422 1 97.94 256 THR B CA 1
ATOM 5022 C C . THR B 1 256 ? -6.797 28.734 24.453 1 97.94 256 THR B C 1
ATOM 5024 O O . THR B 1 256 ? -6.254 27.781 25.016 1 97.94 256 THR B O 1
ATOM 5027 N N . LEU B 1 257 ? -6.094 29.688 23.828 1 98.31 257 LEU B N 1
ATOM 5028 C CA . LEU B 1 257 ? -4.637 29.656 23.812 1 98.31 257 LEU B CA 1
ATOM 5029 C C . LEU B 1 257 ? -4.078 29.812 25.219 1 98.31 257 LEU B C 1
ATOM 5031 O O . LEU B 1 257 ? -3.139 29.109 25.609 1 98.31 257 LEU B O 1
ATOM 5035 N N . LEU B 1 258 ? -4.68 30.688 25.953 1 98.25 258 LEU B N 1
ATOM 5036 C CA . LEU B 1 258 ? -4.25 30.906 27.328 1 98.25 258 LEU B CA 1
ATOM 5037 C C . LEU B 1 258 ? -4.477 29.641 28.156 1 98.25 258 LEU B C 1
ATOM 5039 O O . LEU B 1 258 ? -3.596 29.219 28.922 1 98.25 258 LEU B O 1
ATOM 5043 N N . SER B 1 259 ? -5.637 29.094 28.047 1 97.88 259 SER B N 1
ATOM 5044 C CA . SER B 1 259 ? -5.945 27.859 28.75 1 97.88 259 SER B CA 1
ATOM 5045 C C . SER B 1 259 ? -4.977 26.75 28.359 1 97.88 259 SER B C 1
ATOM 5047 O O . SER B 1 259 ? -4.648 25.891 29.188 1 97.88 259 SER B O 1
ATOM 5049 N N . THR B 1 260 ? -4.578 26.734 27.094 1 97.88 260 THR B N 1
ATOM 5050 C CA . THR B 1 260 ? -3.641 25.719 26.609 1 97.88 260 THR B CA 1
ATOM 5051 C C . THR B 1 260 ? -2.283 25.875 27.297 1 97.88 260 THR B C 1
ATOM 5053 O O . THR B 1 260 ? -1.729 24.906 27.812 1 97.88 260 THR B O 1
ATOM 5056 N N . TYR B 1 261 ? -1.751 27.125 27.312 1 96.88 261 TYR B N 1
ATOM 5057 C CA . TYR B 1 261 ? -0.489 27.375 28 1 96.88 261 TYR B CA 1
ATOM 5058 C C . TYR B 1 261 ? -0.583 26.969 29.469 1 96.88 261 TYR B C 1
ATOM 5060 O O . TYR B 1 261 ? 0.314 26.312 29.984 1 96.88 261 TYR B O 1
ATOM 5068 N N . GLN B 1 262 ? -1.627 27.328 30.094 1 96.19 262 GLN B N 1
ATOM 5069 C CA . GLN B 1 262 ? -1.814 27.031 31.516 1 96.19 262 GLN B CA 1
ATOM 5070 C C . GLN B 1 262 ? -1.955 25.531 31.734 1 96.19 262 GLN B C 1
ATOM 5072 O O . GLN B 1 262 ? -1.423 24.984 32.688 1 96.19 262 GLN B O 1
ATOM 5077 N N . GLY B 1 263 ? -2.705 24.922 30.875 1 96.19 263 GLY B N 1
ATOM 5078 C CA . GLY B 1 263 ? -2.82 23.469 30.938 1 96.19 263 GLY B CA 1
ATOM 5079 C C . GLY B 1 263 ? -1.491 22.766 30.766 1 96.19 263 GLY B C 1
ATOM 5080 O O . GLY B 1 263 ? -1.213 21.781 31.469 1 96.19 263 GLY B O 1
ATOM 5081 N N . MET B 1 264 ? -0.686 23.25 29.828 1 95.56 264 MET B N 1
ATOM 5082 C CA . MET B 1 264 ? 0.619 22.656 29.562 1 95.56 264 MET B CA 1
ATOM 5083 C C . MET B 1 264 ? 1.524 22.75 30.781 1 95.56 264 MET B C 1
ATOM 5085 O O . MET B 1 264 ? 2.402 21.906 30.984 1 95.56 264 MET B O 1
ATOM 5089 N N . LYS B 1 265 ? 1.337 23.766 31.594 1 93.31 265 LYS B N 1
ATOM 5090 C CA . LYS B 1 265 ? 2.088 23.906 32.844 1 93.31 265 LYS B CA 1
ATOM 5091 C C . LYS B 1 265 ? 1.728 22.797 33.844 1 93.31 265 LYS B C 1
ATOM 5093 O O . LYS B 1 265 ? 2.553 22.406 34.656 1 93.31 265 LYS B O 1
ATOM 5098 N N . ARG B 1 266 ? 0.529 22.359 33.719 1 93.88 266 ARG B N 1
ATOM 5099 C CA . ARG B 1 266 ? 0.055 21.359 34.656 1 93.88 266 ARG B CA 1
ATOM 5100 C C . ARG B 1 266 ? 0.325 19.953 34.156 1 93.88 266 ARG B C 1
ATOM 5102 O O . ARG B 1 266 ? 0.82 19.094 34.875 1 93.88 266 ARG B O 1
ATOM 5109 N N . SER B 1 267 ? -0.089 19.688 32.906 1 94.25 267 SER B N 1
ATOM 5110 C CA . SER B 1 267 ? 0.172 18.391 32.281 1 94.25 267 SER B CA 1
ATOM 5111 C C . SER B 1 267 ? 0.037 18.469 30.766 1 94.25 267 SER B C 1
ATOM 5113 O O . SER B 1 267 ? -0.682 19.328 30.234 1 94.25 267 SER B O 1
ATOM 5115 N N . SER B 1 268 ? 0.7 17.516 30.094 1 94.56 268 SER B N 1
ATOM 5116 C CA . SER B 1 268 ? 0.581 17.406 28.641 1 94.56 268 SER B CA 1
ATOM 5117 C C . SER B 1 268 ? -0.855 17.109 28.234 1 94.56 268 SER B C 1
ATOM 5119 O O . SER B 1 268 ? -1.335 17.625 27.219 1 94.56 268 SER B O 1
ATOM 5121 N N . LEU B 1 269 ? -1.487 16.328 29.047 1 95.38 269 LEU B N 1
ATOM 5122 C CA . LEU B 1 269 ? -2.867 15.938 28.781 1 95.38 269 LEU B CA 1
ATOM 5123 C C . LEU B 1 269 ? -3.783 17.156 28.797 1 95.38 269 LEU B C 1
ATOM 5125 O O . LEU B 1 269 ? -4.555 17.375 27.859 1 95.38 269 LEU B O 1
ATOM 5129 N N . GLU B 1 270 ? -3.688 17.953 29.828 1 94.81 270 GLU B N 1
ATOM 5130 C CA . GLU B 1 270 ? -4.535 19.125 29.953 1 94.81 270 GLU B CA 1
ATOM 5131 C C . GLU B 1 270 ? -4.238 20.141 28.844 1 94.81 270 GLU B C 1
ATOM 5133 O O . GLU B 1 270 ? -5.148 20.797 28.328 1 94.81 270 GLU B O 1
ATOM 5138 N N . GLY B 1 271 ? -2.938 20.297 28.578 1 95.88 271 GLY B N 1
ATOM 5139 C CA . GLY B 1 271 ? -2.559 21.172 27.484 1 95.88 271 GLY B CA 1
ATOM 5140 C C . GLY B 1 271 ? -3.17 20.766 26.156 1 95.88 271 GLY B C 1
ATOM 5141 O O . GLY B 1 271 ? -3.729 21.594 25.453 1 95.88 271 GLY B O 1
ATOM 5142 N N . PHE B 1 272 ? -3.121 19.5 25.891 1 96.31 272 PHE B N 1
ATOM 5143 C CA . PHE B 1 272 ? -3.643 18.984 24.625 1 96.31 272 PHE B CA 1
ATOM 5144 C C . PHE B 1 272 ? -5.152 19.188 24.547 1 96.31 272 PHE B C 1
ATOM 5146 O O . PHE B 1 272 ? -5.668 19.641 23.516 1 96.31 272 PHE B O 1
ATOM 5153 N N . ILE B 1 273 ? -5.855 18.859 25.578 1 94.81 273 ILE B N 1
ATOM 5154 C CA . ILE B 1 273 ? -7.309 18.984 25.609 1 94.81 273 ILE B CA 1
ATOM 5155 C C . ILE B 1 273 ? -7.703 20.453 25.375 1 94.81 273 ILE B C 1
ATOM 5157 O O . ILE B 1 273 ? -8.594 20.734 24.562 1 94.81 273 ILE B O 1
ATOM 5161 N N . ALA B 1 274 ? -7.043 21.312 26.062 1 96.38 274 ALA B N 1
ATOM 5162 C CA . ALA B 1 274 ? -7.324 22.734 25.875 1 96.38 274 ALA B CA 1
ATOM 5163 C C . ALA B 1 274 ? -7.027 23.172 24.453 1 96.38 274 ALA B C 1
ATOM 5165 O O . ALA B 1 274 ? -7.77 23.969 23.875 1 96.38 274 ALA B O 1
ATOM 5166 N N . PHE B 1 275 ? -5.977 22.641 23.891 1 96.94 275 PHE B N 1
ATOM 5167 C CA . PHE B 1 275 ? -5.527 23 22.562 1 96.94 275 PHE B CA 1
ATOM 5168 C C . PHE B 1 275 ? -6.59 22.656 21.516 1 96.94 275 PHE B C 1
ATOM 5170 O O . PHE B 1 275 ? -6.785 23.391 20.547 1 96.94 275 PHE B O 1
ATOM 5177 N N . THR B 1 276 ? -7.273 21.5 21.672 1 94.75 276 THR B N 1
ATOM 5178 C CA . THR B 1 276 ? -8.297 21.078 20.719 1 94.75 276 THR B CA 1
ATOM 5179 C C . THR B 1 276 ? -9.445 22.094 20.672 1 94.75 276 THR B C 1
ATOM 5181 O O . THR B 1 276 ? -10.164 22.172 19.672 1 94.75 276 THR B O 1
ATOM 5184 N N . GLY B 1 277 ? -9.57 22.891 21.766 1 94.81 277 GLY B N 1
ATOM 5185 C CA . GLY B 1 277 ? -10.578 23.938 21.797 1 94.81 277 GLY B CA 1
ATOM 5186 C C . GLY B 1 277 ? -10.398 24.969 20.703 1 94.81 277 GLY B C 1
ATOM 5187 O O . GLY B 1 277 ? -11.375 25.594 20.266 1 94.81 277 GLY B O 1
ATOM 5188 N N . PHE B 1 278 ? -9.18 25.125 20.297 1 95.81 278 PHE B N 1
ATOM 5189 C CA . PHE B 1 278 ? -8.898 26.094 19.234 1 95.81 278 PHE B CA 1
ATOM 5190 C C . PHE B 1 278 ? -9.57 25.672 17.938 1 95.81 278 PHE B C 1
ATOM 5192 O O . PHE B 1 278 ? -10.188 26.5 17.266 1 95.81 278 PHE B O 1
ATOM 5199 N N . TYR B 1 279 ? -9.516 24.406 17.578 1 94.81 279 TYR B N 1
ATOM 5200 C CA . TYR B 1 279 ? -10.172 23.875 16.375 1 94.81 279 TYR B CA 1
ATOM 5201 C C . TYR B 1 279 ? -11.688 23.875 16.547 1 94.81 279 TYR B C 1
ATOM 5203 O O . TYR B 1 279 ? -12.414 24.203 15.609 1 94.81 279 TYR B O 1
ATOM 5211 N N . ASN B 1 280 ? -12.133 23.531 17.719 1 92.94 280 ASN B N 1
ATOM 5212 C CA . ASN B 1 280 ? -13.562 23.5 18 1 92.94 280 ASN B CA 1
ATOM 5213 C C . ASN B 1 280 ? -14.203 24.875 17.812 1 92.94 280 ASN B C 1
ATOM 5215 O O . ASN B 1 280 ? -15.359 24.984 17.406 1 92.94 280 ASN B O 1
ATOM 5219 N N . SER B 1 281 ? -13.469 25.859 18.172 1 94.25 281 SER B N 1
ATOM 5220 C CA . SER B 1 281 ? -13.984 27.219 18.047 1 94.25 281 SER B CA 1
ATOM 5221 C C . SER B 1 281 ? -14.289 27.562 16.594 1 94.25 281 SER B C 1
ATOM 5223 O O . SER B 1 281 ? -15.25 28.281 16.297 1 94.25 281 SER B O 1
ATOM 5225 N N . TRP B 1 282 ? -13.508 27.047 15.633 1 95 282 TRP B N 1
ATOM 5226 C CA . TRP B 1 282 ? -13.711 27.297 14.211 1 95 282 TRP B CA 1
ATOM 5227 C C . TRP B 1 282 ? -15.039 26.703 13.734 1 95 282 TRP B C 1
ATOM 5229 O O . TRP B 1 282 ? -15.734 27.297 12.914 1 95 282 TRP B O 1
ATOM 5239 N N . GLU B 1 283 ? -15.273 25.578 14.234 1 92.38 283 GLU B N 1
ATOM 5240 C CA . GLU B 1 283 ? -16.531 24.922 13.883 1 92.38 283 GLU B CA 1
ATOM 5241 C C . GLU B 1 283 ? -17.734 25.719 14.367 1 92.38 283 GLU B C 1
ATOM 5243 O O . GLU B 1 283 ? -18.766 25.781 13.688 1 92.38 283 GLU B O 1
ATOM 5248 N N . ARG B 1 284 ? -17.641 26.359 15.469 1 91.56 284 ARG B N 1
ATOM 5249 C CA . ARG B 1 284 ? -18.75 27.047 16.109 1 91.56 284 ARG B CA 1
ATOM 5250 C C . ARG B 1 284 ? -18.969 28.438 15.531 1 91.56 284 ARG B C 1
ATOM 5252 O O . ARG B 1 284 ? -20.062 29 15.617 1 91.56 284 ARG B O 1
ATOM 5259 N N . MET B 1 285 ? -17.984 28.969 14.906 1 94.06 285 MET B N 1
ATOM 5260 C CA . MET B 1 285 ? -18.078 30.297 14.305 1 94.06 285 MET B CA 1
ATOM 5261 C C . MET B 1 285 ? -19.047 30.297 13.125 1 94.06 285 MET B C 1
ATOM 5263 O O . MET B 1 285 ? -19.094 29.328 12.367 1 94.06 285 MET B O 1
ATOM 5267 N N . GLY B 1 286 ? -19.812 31.453 13.055 1 94.75 286 GLY B N 1
ATOM 5268 C CA . GLY B 1 286 ? -20.5 31.656 11.789 1 94.75 286 GLY B CA 1
ATOM 5269 C C . GLY B 1 286 ? -19.547 31.828 10.617 1 94.75 286 GLY B C 1
ATOM 5270 O O . GLY B 1 286 ? -18.375 32.156 10.805 1 94.75 286 GLY B O 1
ATOM 5271 N N . ASN B 1 287 ? -20.047 31.594 9.422 1 94.88 287 ASN B N 1
ATOM 5272 C CA . ASN B 1 287 ? -19.203 31.609 8.227 1 94.88 287 ASN B CA 1
ATOM 5273 C C . ASN B 1 287 ? -18.5 32.938 8.055 1 94.88 287 ASN B C 1
ATOM 5275 O O . ASN B 1 287 ? -17.297 33 7.777 1 94.88 287 ASN B O 1
ATOM 5279 N N . GLN B 1 288 ? -19.219 33.969 8.156 1 95.69 288 GLN B N 1
ATOM 5280 C CA . GLN B 1 288 ? -18.641 35.312 7.992 1 95.69 288 GLN B CA 1
ATOM 5281 C C . GLN B 1 288 ? -17.578 35.594 9.055 1 95.69 288 GLN B C 1
ATOM 5283 O O . GLN B 1 288 ? -16.5 36.094 8.742 1 95.69 288 GLN B O 1
ATOM 5288 N N . GLU B 1 289 ? -17.938 35.25 10.273 1 96.31 289 GLU B N 1
ATOM 5289 C CA . GLU B 1 289 ? -17 35.438 11.375 1 96.31 289 GLU B CA 1
ATOM 5290 C C . GLU B 1 289 ? -15.727 34.625 11.156 1 96.31 289 GLU B C 1
ATOM 5292 O O . GLU B 1 289 ? -14.625 35.156 11.398 1 96.31 289 GLU B O 1
ATOM 5297 N N . PHE B 1 290 ? -15.922 33.469 10.711 1 97.31 290 PHE B N 1
ATOM 5298 C CA . PHE B 1 290 ? -14.789 32.594 10.469 1 97.31 290 PHE B CA 1
ATOM 5299 C C . PHE B 1 290 ? -13.891 33.125 9.367 1 97.31 290 PHE B C 1
ATOM 5301 O O . PHE B 1 290 ? -12.664 33.156 9.516 1 97.31 290 PHE B O 1
ATOM 5308 N N . MET B 1 291 ? -14.445 33.594 8.305 1 96.38 291 MET B N 1
ATOM 5309 C CA . MET B 1 291 ? -13.672 34.125 7.188 1 96.38 291 MET B CA 1
ATOM 5310 C C . MET B 1 291 ? -12.969 35.406 7.582 1 96.38 291 MET B C 1
ATOM 5312 O O . MET B 1 291 ? -11.844 35.688 7.148 1 96.38 291 MET B O 1
ATOM 5316 N N . GLU B 1 292 ? -13.609 36.188 8.391 1 96.69 292 GLU B N 1
ATOM 5317 C CA . GLU B 1 292 ? -12.984 37.406 8.906 1 96.69 292 GLU B CA 1
ATOM 5318 C C . GLU B 1 292 ? -11.797 37.094 9.797 1 96.69 292 GLU B C 1
ATOM 5320 O O . GLU B 1 292 ? -10.781 37.781 9.773 1 96.69 292 GLU B O 1
ATOM 5325 N N . PHE B 1 293 ? -12.016 36.062 10.562 1 97.56 293 PHE B N 1
ATOM 5326 C CA . PHE B 1 293 ? -10.969 35.625 11.469 1 97.56 293 PHE B CA 1
ATOM 5327 C C . PHE B 1 293 ? -9.734 35.188 10.688 1 97.56 293 PHE B C 1
ATOM 5329 O O . PHE B 1 293 ? -8.602 35.344 11.148 1 97.56 293 PHE B O 1
ATOM 5336 N N . LEU B 1 294 ? -9.922 34.656 9.469 1 97.5 294 LEU B N 1
ATOM 5337 C CA . LEU B 1 294 ? -8.836 34.094 8.688 1 97.5 294 LEU B CA 1
ATOM 5338 C C . LEU B 1 294 ? -8.258 35.125 7.723 1 97.5 294 LEU B C 1
ATOM 5340 O O . LEU B 1 294 ? -7.242 34.875 7.07 1 97.5 294 LEU B O 1
ATOM 5344 N N . GLU B 1 295 ? -8.852 36.281 7.66 1 96.19 295 GLU B N 1
ATOM 5345 C CA . GLU B 1 295 ? -8.398 37.312 6.738 1 96.19 295 GLU B CA 1
ATOM 5346 C C . GLU B 1 295 ? -6.949 37.719 7.023 1 96.19 295 GLU B C 1
ATOM 5348 O O . GLU B 1 295 ? -6.594 38 8.172 1 96.19 295 GLU B O 1
ATOM 5353 N N . PRO B 1 296 ? -6.105 37.812 6.016 1 93.31 296 PRO B N 1
ATOM 5354 C CA . PRO B 1 296 ? -4.684 38.125 6.199 1 93.31 296 PRO B CA 1
ATOM 5355 C C . PRO B 1 296 ? -4.445 39.5 6.816 1 93.31 296 PRO B C 1
ATOM 5357 O O . PRO B 1 296 ? -3.41 39.719 7.457 1 93.31 296 PRO B O 1
ATOM 5360 N N . THR B 1 297 ? -5.367 40.375 6.688 1 94.56 297 THR B N 1
ATOM 5361 C CA . THR B 1 297 ? -5.188 41.75 7.203 1 94.56 297 THR B CA 1
ATOM 5362 C C . THR B 1 297 ? -5.715 41.844 8.633 1 94.56 297 THR B C 1
ATOM 5364 O O . THR B 1 297 ? -5.602 42.906 9.258 1 94.56 297 THR B O 1
ATOM 5367 N N . ASN B 1 298 ? -6.355 40.781 9.086 1 97.12 298 ASN B N 1
ATOM 5368 C CA . ASN B 1 298 ? -6.711 40.719 10.5 1 97.12 298 ASN B CA 1
ATOM 5369 C C . ASN B 1 298 ? -5.5 40.406 11.375 1 97.12 298 ASN B C 1
ATOM 5371 O O . ASN B 1 298 ? -5.324 39.281 11.82 1 97.12 298 ASN B O 1
ATOM 5375 N N . TYR B 1 299 ? -4.801 41.438 11.664 1 97.06 299 TYR B N 1
ATOM 5376 C CA . TYR B 1 299 ? -3.492 41.281 12.289 1 97.06 299 TYR B CA 1
ATOM 5377 C C . TYR B 1 299 ? -3.629 40.719 13.695 1 97.06 299 TYR B C 1
ATOM 5379 O O . TYR B 1 299 ? -2.742 40 14.172 1 97.06 299 TYR B O 1
ATOM 5387 N N . ILE B 1 300 ? -4.73 41 14.383 1 97.12 300 ILE B N 1
ATOM 5388 C CA . ILE B 1 300 ? -4.941 40.438 15.711 1 97.12 300 ILE B CA 1
ATOM 5389 C C . ILE B 1 300 ? -5.062 38.906 15.609 1 97.12 300 ILE B C 1
ATOM 5391 O O . ILE B 1 300 ? -4.438 38.188 16.375 1 97.12 300 ILE B O 1
ATOM 5395 N N . SER B 1 301 ? -5.828 38.469 14.641 1 97.69 301 SER B N 1
ATOM 5396 C CA . SER B 1 301 ? -5.938 37.031 14.398 1 97.69 301 SER B CA 1
ATOM 5397 C C . SER B 1 301 ? -4.578 36.406 14.055 1 97.69 301 SER B C 1
ATOM 5399 O O . SER B 1 301 ? -4.266 35.312 14.492 1 97.69 301 SER B O 1
ATOM 5401 N N . ARG B 1 302 ? -3.818 37.125 13.289 1 97.62 302 ARG B N 1
ATOM 5402 C CA . ARG B 1 302 ? -2.506 36.656 12.875 1 97.62 302 ARG B CA 1
ATOM 5403 C C . ARG B 1 302 ? -1.582 36.5 14.078 1 97.62 302 ARG B C 1
ATOM 5405 O O . ARG B 1 302 ? -0.83 35.5 14.172 1 97.62 302 ARG B O 1
ATOM 5412 N N . VAL B 1 303 ? -1.642 37.406 14.992 1 97.81 303 VAL B N 1
ATOM 5413 C CA . VAL B 1 303 ? -0.854 37.312 16.219 1 97.81 303 VAL B CA 1
ATOM 5414 C C . VAL B 1 303 ? -1.273 36.094 17.016 1 97.81 303 VAL B C 1
ATOM 5416 O O . VAL B 1 303 ? -0.424 35.344 17.531 1 97.81 303 VAL B O 1
ATOM 5419 N N . LEU B 1 304 ? -2.557 35.875 17.094 1 98.12 304 LEU B N 1
ATOM 5420 C CA . LEU B 1 304 ? -3.076 34.719 17.812 1 98.12 304 LEU B CA 1
ATOM 5421 C C . LEU B 1 304 ? -2.652 33.406 17.125 1 98.12 304 LEU B C 1
ATOM 5423 O O . LEU B 1 304 ? -2.299 32.438 17.797 1 98.12 304 LEU B O 1
ATOM 5427 N N . PHE B 1 305 ? -2.596 33.406 15.797 1 98.25 305 PHE B N 1
ATOM 5428 C CA . PHE B 1 305 ? -2.148 32.219 15.047 1 98.25 305 PHE B CA 1
ATOM 5429 C C . PHE B 1 305 ? -0.677 31.938 15.32 1 98.25 305 PHE B C 1
ATOM 5431 O O . PHE B 1 305 ? -0.26 30.781 15.344 1 98.25 305 PHE B O 1
ATOM 5438 N N . LEU B 1 306 ? 0.102 32.969 15.5 1 98.19 306 LEU B N 1
ATOM 5439 C CA . LEU B 1 306 ? 1.511 32.75 15.805 1 98.19 306 LEU B CA 1
ATOM 5440 C C . LEU B 1 306 ? 1.668 32 17.141 1 98.19 306 LEU B C 1
ATOM 5442 O O . LEU B 1 306 ? 2.547 31.156 17.281 1 98.19 306 LEU B O 1
ATOM 5446 N N . HIS B 1 307 ? 0.871 32.344 18.141 1 98.25 307 HIS B N 1
ATOM 5447 C CA . HIS B 1 307 ? 0.841 31.594 19.391 1 98.25 307 HIS B CA 1
ATOM 5448 C C . HIS B 1 307 ? 0.39 30.156 19.156 1 98.25 307 HIS B C 1
ATOM 5450 O O . HIS B 1 307 ? 0.959 29.219 19.734 1 98.25 307 HIS B O 1
ATOM 5456 N N . TYR B 1 308 ? -0.631 30.031 18.344 1 98.31 308 TYR B N 1
ATOM 5457 C CA . TYR B 1 308 ? -1.108 28.703 17.984 1 98.31 308 TYR B CA 1
ATOM 5458 C C . TYR B 1 308 ? 0.02 27.859 17.406 1 98.31 308 TYR B C 1
ATOM 5460 O O . TYR B 1 308 ? 0.183 26.688 17.781 1 98.31 308 TYR B O 1
ATOM 5468 N N . ILE B 1 309 ? 0.77 28.391 16.484 1 98.38 309 ILE B N 1
ATOM 5469 C CA . ILE B 1 309 ? 1.86 27.672 15.828 1 98.38 309 ILE B CA 1
ATOM 5470 C C . ILE B 1 309 ? 2.941 27.328 16.859 1 98.38 309 ILE B C 1
ATOM 5472 O O . ILE B 1 309 ? 3.467 26.219 16.859 1 98.38 309 ILE B O 1
ATOM 5476 N N . ALA B 1 310 ? 3.289 28.266 17.703 1 97.19 310 ALA B N 1
ATOM 5477 C CA . ALA B 1 310 ? 4.273 28 18.75 1 97.19 310 ALA B CA 1
ATOM 5478 C C . ALA B 1 310 ? 3.832 26.844 19.656 1 97.19 310 ALA B C 1
ATOM 5480 O O . ALA B 1 310 ? 4.629 25.969 19.984 1 97.19 310 ALA B O 1
ATOM 5481 N N . ILE B 1 311 ? 2.588 26.844 20.016 1 97.12 311 ILE B N 1
ATOM 5482 C CA . ILE B 1 311 ? 2.037 25.781 20.859 1 97.12 311 ILE B CA 1
ATOM 5483 C C . ILE B 1 311 ? 2.098 24.453 20.109 1 97.12 311 ILE B C 1
ATOM 5485 O O . ILE B 1 311 ? 2.438 23.422 20.688 1 97.12 311 ILE B O 1
ATOM 5489 N N . SER B 1 312 ? 1.74 24.5 18.812 1 96.88 312 SER B N 1
ATOM 5490 C CA . SER B 1 312 ? 1.796 23.297 18 1 96.88 312 SER B CA 1
ATOM 5491 C C . SER B 1 312 ? 3.197 22.703 18 1 96.88 312 SER B C 1
ATOM 5493 O O . SER B 1 312 ? 3.354 21.469 18.062 1 96.88 312 SER B O 1
ATOM 5495 N N . VAL B 1 313 ? 4.152 23.547 17.938 1 95.62 313 VAL B N 1
ATOM 5496 C CA . VAL B 1 313 ? 5.539 23.094 17.969 1 95.62 313 VAL B CA 1
ATOM 5497 C C . VAL B 1 313 ? 5.855 22.5 19.328 1 95.62 313 VAL B C 1
ATOM 5499 O O . VAL B 1 313 ? 6.484 21.438 19.422 1 95.62 313 VAL B O 1
ATOM 5502 N N . MET B 1 314 ? 5.43 23.078 20.406 1 94.19 314 MET B N 1
ATOM 5503 C CA . MET B 1 314 ? 5.703 22.625 21.766 1 94.19 314 MET B CA 1
ATOM 5504 C C . MET B 1 314 ? 5.039 21.266 22.016 1 94.19 314 MET B C 1
ATOM 5506 O O . MET B 1 314 ? 5.57 20.453 22.766 1 94.19 314 MET B O 1
ATOM 5510 N N . LEU B 1 315 ? 3.924 21.062 21.359 1 94.38 315 LEU B N 1
ATOM 5511 C CA . LEU B 1 315 ? 3.129 19.875 21.625 1 94.38 315 LEU B CA 1
ATOM 5512 C C . LEU B 1 315 ? 3.537 18.734 20.703 1 94.38 315 LEU B C 1
ATOM 5514 O O . LEU B 1 315 ? 2.914 17.672 20.703 1 94.38 315 LEU B O 1
ATOM 5518 N N . ARG B 1 316 ? 4.535 18.859 19.906 1 92.88 316 ARG B N 1
ATOM 5519 C CA . ARG B 1 316 ? 4.973 17.859 18.938 1 92.88 316 ARG B CA 1
ATOM 5520 C C . ARG B 1 316 ? 5.227 16.516 19.625 1 92.88 316 ARG B C 1
ATOM 5522 O O . ARG B 1 316 ? 4.828 15.469 19.125 1 92.88 316 ARG B O 1
ATOM 5529 N N . PRO B 1 317 ? 5.855 16.484 20.812 1 90.69 317 PRO B N 1
ATOM 5530 C CA . PRO B 1 317 ? 6.043 15.188 21.484 1 90.69 317 PRO B CA 1
ATOM 5531 C C . PRO B 1 317 ? 4.723 14.477 21.781 1 90.69 317 PRO B C 1
ATOM 5533 O O . PRO B 1 317 ? 4.648 13.25 21.719 1 90.69 317 PRO B O 1
ATOM 5536 N N . VAL B 1 318 ? 3.709 15.25 22.141 1 93 318 VAL B N 1
ATOM 5537 C CA . VAL B 1 318 ? 2.391 14.688 22.422 1 93 318 VAL B CA 1
ATOM 5538 C C . VAL B 1 318 ? 1.79 14.117 21.141 1 93 318 VAL B C 1
ATOM 5540 O O . VAL B 1 318 ? 1.223 13.023 21.141 1 93 318 VAL B O 1
ATOM 5543 N N . PHE B 1 319 ? 1.965 14.867 20.031 1 92.06 319 PHE B N 1
ATOM 5544 C CA . PHE B 1 319 ? 1.459 14.398 18.75 1 92.06 319 PHE B CA 1
ATOM 5545 C C . PHE B 1 319 ? 2.129 13.094 18.344 1 92.06 319 PHE B C 1
ATOM 5547 O O . PHE B 1 319 ? 1.489 12.219 17.75 1 92.06 319 PHE B O 1
ATOM 5554 N N . HIS B 1 320 ? 3.377 12.93 18.672 1 89.31 320 HIS B N 1
ATOM 5555 C CA . HIS B 1 320 ? 4.117 11.719 18.344 1 89.31 320 HIS B CA 1
ATOM 5556 C C . HIS B 1 320 ? 3.58 10.516 19.109 1 89.31 320 HIS B C 1
ATOM 5558 O O . HIS B 1 320 ? 3.584 9.398 18.594 1 89.31 320 HIS B O 1
ATOM 5564 N N . ILE B 1 321 ? 3.133 10.758 20.281 1 89.38 321 ILE B N 1
ATOM 5565 C CA . ILE B 1 321 ? 2.562 9.688 21.109 1 89.38 321 ILE B CA 1
ATOM 5566 C C . ILE B 1 321 ? 1.231 9.234 20.5 1 89.38 321 ILE B C 1
ATOM 5568 O O . ILE B 1 321 ? 0.905 8.047 20.531 1 89.38 321 ILE B O 1
ATOM 5572 N N . LEU B 1 322 ? 0.543 10.156 19.969 1 90.06 322 LEU B N 1
ATOM 5573 C CA . LEU B 1 322 ? -0.82 9.906 19.516 1 90.06 322 LEU B CA 1
ATOM 5574 C C . LEU B 1 322 ? -0.824 9.289 18.125 1 90.06 322 LEU B C 1
ATOM 5576 O O . LEU B 1 322 ? -1.831 8.727 17.688 1 90.06 322 LEU B O 1
ATOM 5580 N N . ARG B 1 323 ? 0.243 9.422 17.438 1 86 323 ARG B N 1
ATOM 5581 C CA . ARG B 1 323 ? 0.358 8.883 16.094 1 86 323 ARG B CA 1
ATOM 5582 C C . ARG B 1 323 ? 0.895 7.453 16.109 1 86 323 ARG B C 1
ATOM 5584 O O . ARG B 1 323 ? 1.796 7.137 16.891 1 86 323 ARG B O 1
ATOM 5591 N N . ALA B 1 324 ? 0.284 6.605 15.367 1 81.19 324 ALA B N 1
ATOM 5592 C CA . ALA B 1 324 ? 0.849 5.266 15.219 1 81.19 324 ALA B CA 1
ATOM 5593 C C . ALA B 1 324 ? 2.25 5.324 14.617 1 81.19 324 ALA B C 1
ATOM 5595 O O . ALA B 1 324 ? 2.543 6.199 13.797 1 81.19 324 ALA B O 1
ATOM 5596 N N . PRO B 1 325 ? 3.064 4.414 15.016 1 81.56 325 PRO B N 1
ATOM 5597 C CA . PRO B 1 325 ? 4.426 4.395 14.477 1 81.56 325 PRO B CA 1
ATOM 5598 C C . PRO B 1 325 ? 4.453 4.227 12.961 1 81.56 325 PRO B C 1
ATOM 5600 O O . PRO B 1 325 ? 3.648 3.475 12.398 1 81.56 325 PRO B O 1
ATOM 5603 N N . ARG B 1 326 ? 5.297 5.055 12.367 1 84.06 326 ARG B N 1
ATOM 5604 C CA . ARG B 1 326 ? 5.477 4.988 10.922 1 84.06 326 ARG B CA 1
ATOM 5605 C C . ARG B 1 326 ? 6.863 4.457 10.562 1 84.06 326 ARG B C 1
ATOM 5607 O O . ARG B 1 326 ? 7.824 4.672 11.305 1 84.06 326 ARG B O 1
ATOM 5614 N N . THR B 1 327 ? 6.863 3.77 9.492 1 75.75 327 THR B N 1
ATOM 5615 C CA . THR B 1 327 ? 8.133 3.211 9.031 1 75.75 327 THR B CA 1
ATOM 5616 C C . THR B 1 327 ? 9.078 4.316 8.586 1 75.75 327 THR B C 1
ATOM 5618 O O . THR B 1 327 ? 10.297 4.207 8.773 1 75.75 327 THR B O 1
ATOM 5621 N N . MET B 1 328 ? 8.492 5.375 8.07 1 80.5 328 MET B N 1
ATOM 5622 C CA . MET B 1 328 ? 9.297 6.484 7.562 1 80.5 328 MET B CA 1
ATOM 5623 C C . MET B 1 328 ? 8.766 7.82 8.086 1 80.5 328 MET B C 1
ATOM 5625 O O . MET B 1 328 ? 7.566 8.086 8.023 1 80.5 328 MET B O 1
ATOM 5629 N N . VAL B 1 329 ? 9.664 8.547 8.625 1 82.75 329 VAL B N 1
ATOM 5630 C CA . VAL B 1 329 ? 9.344 9.891 9.086 1 82.75 329 VAL B CA 1
ATOM 5631 C C . VAL B 1 329 ? 10.281 10.898 8.43 1 82.75 329 VAL B C 1
ATOM 5633 O O . VAL B 1 329 ? 11.484 10.648 8.305 1 82.75 329 VAL B O 1
ATOM 5636 N N . PHE B 1 330 ? 9.672 11.977 8 1 89.62 330 PHE B N 1
ATOM 5637 C CA . PHE B 1 330 ? 10.453 13.016 7.34 1 89.62 330 PHE B CA 1
ATOM 5638 C C . PHE B 1 330 ? 10.453 14.297 8.164 1 89.62 330 PHE B C 1
ATOM 5640 O O . PHE B 1 330 ? 9.406 14.906 8.367 1 89.62 330 PHE B O 1
ATOM 5647 N N . PRO B 1 331 ? 11.641 14.766 8.586 1 88.81 331 PRO B N 1
ATOM 5648 C CA . PRO B 1 331 ? 11.68 16.031 9.32 1 88.81 331 PRO B CA 1
ATOM 5649 C C . PRO B 1 331 ? 11.039 17.188 8.547 1 88.81 331 PRO B C 1
ATOM 5651 O O . PRO B 1 331 ? 10.508 18.125 9.156 1 88.81 331 PRO B O 1
ATOM 5654 N N . LYS B 1 332 ? 11.047 17.062 7.254 1 92.69 332 LYS B N 1
ATOM 5655 C CA . LYS B 1 332 ? 10.508 18.109 6.395 1 92.69 332 LYS B CA 1
ATOM 5656 C C . LYS B 1 332 ? 8.992 18.25 6.574 1 92.69 332 LYS B C 1
ATOM 5658 O O . LYS B 1 332 ? 8.398 19.25 6.16 1 92.69 332 LYS B O 1
ATOM 5663 N N . ASP B 1 333 ? 8.391 17.266 7.234 1 94.06 333 ASP B N 1
ATOM 5664 C CA . ASP B 1 333 ? 6.957 17.312 7.508 1 94.06 333 ASP B CA 1
ATOM 5665 C C . ASP B 1 333 ? 6.594 18.531 8.344 1 94.06 333 ASP B C 1
ATOM 5667 O O . ASP B 1 333 ? 5.461 19.016 8.281 1 94.06 333 ASP B O 1
ATOM 5671 N N . GLU B 1 334 ? 7.551 19.047 9.117 1 94.94 334 GLU B N 1
ATOM 5672 C CA . GLU B 1 334 ? 7.293 20.125 10.062 1 94.94 334 GLU B CA 1
ATOM 5673 C C . GLU B 1 334 ? 7.574 21.484 9.422 1 94.94 334 GLU B C 1
ATOM 5675 O O . GLU B 1 334 ? 7.16 22.531 9.953 1 94.94 334 GLU B O 1
ATOM 5680 N N . LEU B 1 335 ? 8.188 21.562 8.312 1 95.44 335 LEU B N 1
ATOM 5681 C CA . LEU B 1 335 ? 8.688 22.797 7.707 1 95.44 335 LEU B CA 1
ATOM 5682 C C . LEU B 1 335 ? 7.547 23.75 7.379 1 95.44 335 LEU B C 1
ATOM 5684 O O . LEU B 1 335 ? 7.656 24.953 7.594 1 95.44 335 LEU B O 1
ATOM 5688 N N . PRO B 1 336 ? 6.457 23.188 6.855 1 97.56 336 PRO B N 1
ATOM 5689 C CA . PRO B 1 336 ? 5.379 24.125 6.516 1 97.56 336 PRO B CA 1
ATOM 5690 C C . PRO B 1 336 ? 4.875 24.906 7.727 1 97.56 336 PRO B C 1
ATOM 5692 O O . PRO B 1 336 ? 4.605 26.109 7.613 1 97.56 336 PRO B O 1
ATOM 5695 N N . LEU B 1 337 ? 4.77 24.266 8.859 1 97.62 337 LEU B N 1
ATOM 5696 C CA . LEU B 1 337 ? 4.352 24.953 10.078 1 97.62 337 LEU B CA 1
ATOM 5697 C C . LEU B 1 337 ? 5.289 26.109 10.406 1 97.62 337 LEU B C 1
ATOM 5699 O O . LEU B 1 337 ? 4.84 27.188 10.789 1 97.62 337 LEU B O 1
ATOM 5703 N N . HIS B 1 338 ? 6.582 25.891 10.289 1 97.75 338 HIS B N 1
ATOM 5704 C CA . HIS B 1 338 ? 7.574 26.938 10.492 1 97.75 338 HIS B CA 1
ATOM 5705 C C . HIS B 1 338 ? 7.391 28.062 9.492 1 97.75 338 HIS B C 1
ATOM 5707 O O . HIS B 1 338 ? 7.508 29.234 9.852 1 97.75 338 HIS B O 1
ATOM 5713 N N . GLN B 1 339 ? 7.098 27.672 8.305 1 97.81 339 GLN B N 1
ATOM 5714 C CA . GLN B 1 339 ? 6.938 28.656 7.238 1 97.81 339 GLN B CA 1
ATOM 5715 C C . GLN B 1 339 ? 5.695 29.516 7.465 1 97.81 339 GLN B C 1
ATOM 5717 O O . GLN B 1 339 ? 5.707 30.719 7.191 1 97.81 339 GLN B O 1
ATOM 5722 N N . TRP B 1 340 ? 4.629 28.859 7.945 1 98.25 340 TRP B N 1
ATOM 5723 C CA . TRP B 1 340 ? 3.447 29.625 8.328 1 98.25 340 TRP B CA 1
ATOM 5724 C C . TRP B 1 340 ? 3.801 30.703 9.344 1 98.25 340 TRP B C 1
ATOM 5726 O O . TRP B 1 340 ? 3.426 31.859 9.188 1 98.25 340 TRP B O 1
ATOM 5736 N N . GLY B 1 341 ? 4.531 30.312 10.414 1 98.31 341 GLY B N 1
ATOM 5737 C CA . GLY B 1 341 ? 4.914 31.234 11.461 1 98.31 341 GLY B CA 1
ATOM 5738 C C . GLY B 1 341 ? 5.773 32.375 10.961 1 98.31 341 GLY B C 1
ATOM 5739 O O . GLY B 1 341 ? 5.523 33.562 11.289 1 98.31 341 GLY B O 1
ATOM 5740 N N . ALA B 1 342 ? 6.75 32 10.172 1 97.81 342 ALA B N 1
ATOM 5741 C CA . ALA B 1 342 ? 7.652 33.031 9.625 1 97.81 342 ALA B CA 1
ATOM 5742 C C . ALA B 1 342 ? 6.898 34.031 8.75 1 97.81 342 ALA B C 1
ATOM 5744 O O . ALA B 1 342 ? 7.129 35.219 8.836 1 97.81 342 ALA B O 1
ATOM 5745 N N . HIS B 1 343 ? 6.043 33.531 7.934 1 97.5 343 HIS B N 1
ATOM 5746 C CA . HIS B 1 343 ? 5.277 34.375 7.031 1 97.5 343 HIS B CA 1
ATOM 5747 C C . HIS B 1 343 ? 4.363 35.344 7.809 1 97.5 343 HIS B C 1
ATOM 5749 O O . HIS B 1 343 ? 4.266 36.5 7.48 1 97.5 343 HIS B O 1
ATOM 5755 N N . ILE B 1 344 ? 3.664 34.844 8.805 1 97.81 344 ILE B N 1
ATOM 5756 C CA . ILE B 1 344 ? 2.789 35.688 9.633 1 97.81 344 ILE B CA 1
ATOM 5757 C C . ILE B 1 344 ? 3.594 36.812 10.266 1 97.81 344 ILE B C 1
ATOM 5759 O O . ILE B 1 344 ? 3.203 37.969 10.188 1 97.81 344 ILE B O 1
ATOM 5763 N N . TYR B 1 345 ? 4.695 36.438 10.883 1 97.88 345 TYR B N 1
ATOM 5764 C CA . TYR B 1 345 ? 5.516 37.438 11.57 1 97.88 345 TYR B CA 1
ATOM 5765 C C . TYR B 1 345 ? 5.973 38.531 10.609 1 97.88 345 TYR B C 1
ATOM 5767 O O . TYR B 1 345 ? 5.914 39.719 10.938 1 97.88 345 TYR B O 1
ATOM 5775 N N . GLU B 1 346 ? 6.391 38.156 9.422 1 97.06 346 GLU B N 1
ATOM 5776 C CA . GLU B 1 346 ? 6.902 39.094 8.414 1 97.06 346 GLU B CA 1
ATOM 5777 C C . GLU B 1 346 ? 5.805 40.031 7.926 1 97.06 346 GLU B C 1
ATOM 5779 O O . GLU B 1 346 ? 6.078 41.188 7.562 1 97.06 346 GLU B O 1
ATOM 5784 N N . CYS B 1 347 ? 4.582 39.562 7.938 1 96.56 347 CYS B N 1
ATOM 5785 C CA . CYS B 1 347 ? 3.479 40.344 7.379 1 96.56 347 CYS B CA 1
ATOM 5786 C C . CYS B 1 347 ? 2.867 41.281 8.43 1 96.56 347 CYS B C 1
ATOM 5788 O O . CYS B 1 347 ? 2.072 42.156 8.109 1 96.56 347 CYS B O 1
ATOM 5790 N N . LEU B 1 348 ? 3.229 41.125 9.68 1 97.06 348 LEU B N 1
ATOM 5791 C CA . LEU B 1 348 ? 2.695 41.969 10.734 1 97.06 348 LEU B CA 1
ATOM 5792 C C . LEU B 1 348 ? 3.283 43.375 10.648 1 97.06 348 LEU B C 1
ATOM 5794 O O . LEU B 1 348 ? 4.449 43.531 10.281 1 97.06 348 LEU B O 1
ATOM 5798 N N . PRO B 1 349 ? 2.465 44.375 10.992 1 95.5 349 PRO B N 1
ATOM 5799 C CA . PRO B 1 349 ? 3.049 45.688 11.156 1 95.5 349 PRO B CA 1
ATOM 5800 C C . PRO B 1 349 ? 4.152 45.719 12.211 1 95.5 349 PRO B C 1
ATOM 5802 O O . PRO B 1 349 ? 4.07 45.031 13.219 1 95.5 349 PRO B O 1
ATOM 5805 N N . PHE B 1 350 ? 5.078 46.562 12.023 1 94.44 350 PHE B N 1
ATOM 5806 C CA . PHE B 1 350 ? 6.246 46.688 12.891 1 94.44 350 PHE B CA 1
ATOM 5807 C C . PHE B 1 350 ? 5.828 46.906 14.336 1 94.44 350 PHE B C 1
ATOM 5809 O O . PHE B 1 350 ? 6.43 46.344 15.258 1 94.44 350 PHE B O 1
ATOM 5816 N N . SER B 1 351 ? 4.785 47.625 14.578 1 92.19 351 SER B N 1
ATOM 5817 C CA . SER B 1 351 ? 4.336 48 15.914 1 92.19 351 SER B CA 1
ATOM 5818 C C . SER B 1 351 ? 3.799 46.781 16.672 1 92.19 351 SER B C 1
ATOM 5820 O O . SER B 1 351 ? 3.744 46.781 17.906 1 92.19 351 SER B O 1
ATOM 5822 N N . MET B 1 352 ? 3.473 45.75 15.953 1 93.44 352 MET B N 1
ATOM 5823 C CA . MET B 1 352 ? 2.848 44.594 16.594 1 93.44 352 MET B CA 1
ATOM 5824 C C . MET B 1 352 ? 3.844 43.438 16.75 1 93.44 352 MET B C 1
ATOM 5826 O O . MET B 1 352 ? 3.607 42.5 17.516 1 93.44 352 MET B O 1
ATOM 5830 N N . ARG B 1 353 ? 4.949 43.469 16.094 1 95.06 353 ARG B N 1
ATOM 5831 C CA . ARG B 1 353 ? 5.926 42.375 16.094 1 95.06 353 ARG B CA 1
ATOM 5832 C C . ARG B 1 353 ? 6.512 42.188 17.484 1 95.06 353 ARG B C 1
ATOM 5834 O O . ARG B 1 353 ? 6.812 41.031 17.859 1 95.06 353 ARG B O 1
ATOM 5841 N N . GLY B 1 354 ? 6.668 43.188 18.172 1 92.94 354 GLY B N 1
ATOM 5842 C CA . GLY B 1 354 ? 7.23 43.125 19.5 1 92.94 354 GLY B CA 1
ATOM 5843 C C . GLY B 1 354 ? 6.434 42.219 20.438 1 92.94 354 GLY B C 1
ATOM 5844 O O . GLY B 1 354 ? 7 41.562 21.312 1 92.94 354 GLY B O 1
ATOM 5845 N N . SER B 1 355 ? 5.152 42.156 20.234 1 93.25 355 SER B N 1
ATOM 5846 C CA . SER B 1 355 ? 4.262 41.406 21.094 1 93.25 355 SER B CA 1
ATOM 5847 C C . SER B 1 355 ? 4.406 39.906 20.875 1 93.25 355 SER B C 1
ATOM 5849 O O . SER B 1 355 ? 3.979 39.094 21.703 1 93.25 355 SER B O 1
ATOM 5851 N N . VAL B 1 356 ? 5.059 39.531 19.719 1 96.31 356 VAL B N 1
ATOM 5852 C CA . VAL B 1 356 ? 5.141 38.125 19.422 1 96.31 356 VAL B CA 1
ATOM 5853 C C . VAL B 1 356 ? 6.555 37.75 18.969 1 96.31 356 VAL B C 1
ATOM 5855 O O . VAL B 1 356 ? 6.762 36.75 18.281 1 96.31 356 VAL B O 1
ATOM 5858 N N . ASP B 1 357 ? 7.504 38.531 19.344 1 95.5 357 ASP B N 1
ATOM 5859 C CA . ASP B 1 357 ? 8.898 38.312 18.969 1 95.5 357 ASP B CA 1
ATOM 5860 C C . ASP B 1 357 ? 9.406 37 19.547 1 95.5 357 ASP B C 1
ATOM 5862 O O . ASP B 1 357 ? 10.156 36.281 18.891 1 95.5 357 ASP B O 1
ATOM 5866 N N . TRP B 1 358 ? 9.039 36.781 20.734 1 95.56 358 TRP B N 1
ATOM 5867 C CA . TRP B 1 358 ? 9.469 35.531 21.375 1 95.56 358 TRP B CA 1
ATOM 5868 C C . TRP B 1 358 ? 9 34.312 20.594 1 95.56 358 TRP B C 1
ATOM 5870 O O . TRP B 1 358 ? 9.766 33.375 20.375 1 95.56 358 TRP B O 1
ATOM 5880 N N . GLN B 1 359 ? 7.672 34.344 20.203 1 96.75 359 GLN B N 1
ATOM 5881 C CA . GLN B 1 359 ? 7.109 33.219 19.453 1 96.75 359 GLN B CA 1
ATOM 5882 C C . GLN B 1 359 ? 7.852 33.031 18.125 1 96.75 359 GLN B C 1
ATOM 5884 O O . GLN B 1 359 ? 8.164 31.906 17.734 1 96.75 359 GLN B O 1
ATOM 5889 N N . ALA B 1 360 ? 8.125 34.125 17.438 1 97.31 360 ALA B N 1
ATOM 5890 C CA . ALA B 1 360 ? 8.82 34.062 16.156 1 97.31 360 ALA B CA 1
ATOM 5891 C C . ALA B 1 360 ? 10.219 33.469 16.312 1 97.31 360 ALA B C 1
ATOM 5893 O O . ALA B 1 360 ? 10.641 32.625 15.508 1 97.31 360 ALA B O 1
ATOM 5894 N N . ARG B 1 361 ? 10.922 33.844 17.328 1 95.62 361 ARG B N 1
ATOM 5895 C CA . ARG B 1 361 ? 12.266 33.312 17.594 1 95.62 361 ARG B CA 1
ATOM 5896 C C . ARG B 1 361 ? 12.234 31.844 17.953 1 95.62 361 ARG B C 1
ATOM 5898 O O . ARG B 1 361 ? 13.102 31.078 17.547 1 95.62 361 ARG B O 1
ATOM 5905 N N . PHE B 1 362 ? 11.289 31.5 18.766 1 95.88 362 PHE B N 1
ATOM 5906 C CA . PHE B 1 362 ? 11.117 30.109 19.172 1 95.88 362 PHE B CA 1
ATOM 5907 C C . PHE B 1 362 ? 10.898 29.219 17.969 1 95.88 362 PHE B C 1
ATOM 5909 O O . PHE B 1 362 ? 11.523 28.172 17.844 1 95.88 362 PHE B O 1
ATOM 5916 N N . ILE B 1 363 ? 9.992 29.641 17.031 1 97 363 ILE B N 1
ATOM 5917 C CA . ILE B 1 363 ? 9.672 28.875 15.836 1 97 363 ILE B CA 1
ATOM 5918 C C . ILE B 1 363 ? 10.914 28.766 14.945 1 97 363 ILE B C 1
ATOM 5920 O O . ILE B 1 363 ? 11.219 27.703 14.422 1 97 363 ILE B O 1
ATOM 5924 N N . ALA B 1 364 ? 11.625 29.875 14.812 1 96.19 364 ALA B N 1
ATOM 5925 C CA . ALA B 1 364 ? 12.852 29.891 14.016 1 96.19 364 ALA B CA 1
ATOM 5926 C C . ALA B 1 364 ? 13.906 28.953 14.602 1 96.19 364 ALA B C 1
ATOM 5928 O O . ALA B 1 364 ? 14.625 28.281 13.867 1 96.19 364 ALA B O 1
ATOM 5929 N N . LEU B 1 365 ? 14.031 28.953 15.922 1 95.38 365 LEU B N 1
ATOM 5930 C CA . LEU B 1 365 ? 14.984 28.078 16.594 1 95.38 365 LEU B CA 1
ATOM 5931 C C . LEU B 1 365 ? 14.633 26.609 16.375 1 95.38 365 LEU B C 1
ATOM 5933 O O . LEU B 1 365 ? 15.516 25.797 16.125 1 95.38 365 LEU B O 1
ATOM 5937 N N . ASP B 1 366 ? 13.414 26.312 16.469 1 95.19 366 ASP B N 1
ATOM 5938 C CA . ASP B 1 366 ? 12.969 24.938 16.25 1 95.19 366 ASP B CA 1
ATOM 5939 C C . ASP B 1 366 ? 13.305 24.484 14.828 1 95.19 366 ASP B C 1
ATOM 5941 O O . ASP B 1 366 ? 13.719 23.344 14.617 1 95.19 366 ASP B O 1
ATOM 5945 N N . LYS B 1 367 ? 13.039 25.359 13.883 1 95.44 367 LYS B N 1
ATOM 5946 C CA . LYS B 1 367 ? 13.367 25.047 12.492 1 95.44 367 LYS B CA 1
ATOM 5947 C C . LYS B 1 367 ? 14.859 24.734 12.336 1 95.44 367 LYS B C 1
ATOM 5949 O O . LYS B 1 367 ? 15.234 23.766 11.688 1 95.44 367 LYS B O 1
ATOM 5954 N N . LYS B 1 368 ? 15.68 25.531 12.945 1 94.06 368 LYS B N 1
ATOM 5955 C CA . LYS B 1 368 ? 17.125 25.359 12.867 1 94.06 368 LYS B CA 1
ATOM 5956 C C . LYS B 1 368 ? 17.547 24.031 13.492 1 94.06 368 LYS B C 1
ATOM 5958 O O . LYS B 1 368 ? 18.422 23.344 12.961 1 94.06 368 LYS B O 1
ATOM 5963 N N . LEU B 1 369 ? 16.953 23.719 14.578 1 92.38 369 LEU B N 1
ATOM 5964 C CA . LEU B 1 369 ? 17.297 22.484 15.273 1 92.38 369 LEU B CA 1
ATOM 5965 C C . LEU B 1 369 ? 16.891 21.266 14.43 1 92.38 369 LEU B C 1
ATOM 5967 O O . LEU B 1 369 ? 17.625 20.281 14.375 1 92.38 369 LEU B O 1
ATOM 5971 N N . LEU B 1 370 ? 15.75 21.375 13.828 1 90.06 370 LEU B N 1
ATOM 5972 C CA . LEU B 1 370 ? 15.273 20.297 12.977 1 90.06 370 LEU B CA 1
ATOM 5973 C C . LEU B 1 370 ? 16.203 20.109 11.781 1 90.06 370 LEU B C 1
ATOM 5975 O O . LEU B 1 370 ? 16.516 18.969 11.406 1 90.06 370 LEU B O 1
ATOM 5979 N N . GLU B 1 371 ? 16.625 21.156 11.195 1 89.25 371 GLU B N 1
ATOM 5980 C CA . GLU B 1 371 ? 17.484 21.109 10.008 1 89.25 371 GLU B CA 1
ATOM 5981 C C . GLU B 1 371 ? 18.875 20.594 10.359 1 89.25 371 GLU B C 1
ATOM 5983 O O . GLU B 1 371 ? 19.547 19.984 9.531 1 89.25 371 GLU B O 1
ATOM 5988 N N . SER B 1 372 ? 19.266 20.812 11.633 1 88.75 372 SER B N 1
ATOM 5989 C CA . SER B 1 372 ? 20.594 20.375 12.062 1 88.75 372 SER B CA 1
ATOM 5990 C C . SER B 1 372 ? 20.578 18.953 12.578 1 88.75 372 SER B C 1
ATOM 5992 O O . SER B 1 372 ? 21.625 18.359 12.859 1 88.75 372 SER B O 1
ATOM 5994 N N . GLY B 1 373 ? 19.422 18.375 12.68 1 82.94 373 GLY B N 1
ATOM 5995 C CA . GLY B 1 373 ? 19.297 17.016 13.164 1 82.94 373 GLY B CA 1
ATOM 5996 C C . GLY B 1 373 ? 19.453 16.891 14.672 1 82.94 373 GLY B C 1
ATOM 5997 O O . GLY B 1 373 ? 19.766 15.828 15.188 1 82.94 373 GLY B O 1
ATOM 5998 N N . SER B 1 374 ? 19.297 17.984 15.297 1 78.44 374 SER B N 1
ATOM 5999 C CA . SER B 1 374 ? 19.406 17.984 16.75 1 78.44 374 SER B CA 1
ATOM 6000 C C . SER B 1 374 ? 18.172 17.344 17.391 1 78.44 374 SER B C 1
ATOM 6002 O O . SER B 1 374 ? 17.047 17.516 16.906 1 78.44 374 SER B O 1
ATOM 6004 N N . SER B 1 375 ? 18.359 16.594 18.406 1 73.81 375 SER B N 1
ATOM 6005 C CA . SER B 1 375 ? 17.266 15.945 19.141 1 73.81 375 SER B CA 1
ATOM 6006 C C . SER B 1 375 ? 16.734 16.859 20.234 1 73.81 375 SER B C 1
ATOM 6008 O O . SER B 1 375 ? 15.719 16.531 20.875 1 73.81 375 SER B O 1
ATOM 6010 N N . ASN B 1 376 ? 17.297 18.031 20.328 1 69.5 376 ASN B N 1
ATOM 6011 C CA . ASN B 1 376 ? 16.875 18.938 21.375 1 69.5 376 ASN B CA 1
ATOM 6012 C C . ASN B 1 376 ? 15.555 19.625 21.047 1 69.5 376 ASN B C 1
ATOM 6014 O O . ASN B 1 376 ? 15.289 19.922 19.875 1 69.5 376 ASN B O 1
ATOM 6018 N N . LEU B 1 377 ? 14.766 19.828 22.141 1 77.19 377 LEU B N 1
ATOM 6019 C CA . LEU B 1 377 ? 13.547 20.609 21.953 1 77.19 377 LEU B CA 1
ATOM 6020 C C . LEU B 1 377 ? 13.836 22.109 22.016 1 77.19 377 LEU B C 1
ATOM 6022 O O . LEU B 1 377 ? 14.609 22.547 22.859 1 77.19 377 LEU B O 1
ATOM 6026 N N . ALA B 1 378 ? 13.273 22.859 21.188 1 81.94 378 ALA B N 1
ATOM 6027 C CA . ALA B 1 378 ? 13.5 24.297 21.094 1 81.94 378 ALA B CA 1
ATOM 6028 C C . ALA B 1 378 ? 13.148 25 22.406 1 81.94 378 ALA B C 1
ATOM 6030 O O . ALA B 1 378 ? 13.82 25.953 22.797 1 81.94 378 ALA B O 1
ATOM 6031 N N . ILE B 1 379 ? 12.156 24.5 23.062 1 78.38 379 ILE B N 1
ATOM 6032 C CA . ILE B 1 379 ? 11.672 25.141 24.281 1 78.38 379 ILE B CA 1
ATOM 6033 C C . ILE B 1 379 ? 12.742 25.047 25.375 1 78.38 379 ILE B C 1
ATOM 6035 O O . ILE B 1 379 ? 12.891 25.953 26.188 1 78.38 379 ILE B O 1
ATOM 6039 N N . GLU B 1 380 ? 13.5 24.047 25.344 1 73.56 380 GLU B N 1
ATOM 6040 C CA . GLU B 1 380 ? 14.578 23.859 26.312 1 73.56 380 GLU B CA 1
ATOM 6041 C C . GLU B 1 380 ? 15.773 24.75 25.984 1 73.56 380 GLU B C 1
ATOM 6043 O O . GLU B 1 380 ? 16.438 25.266 26.891 1 73.56 380 GLU B O 1
ATOM 6048 N N . GLU B 1 381 ? 16 25.016 24.797 1 73.25 381 GLU B N 1
ATOM 6049 C CA . GLU B 1 381 ? 17.156 25.797 24.344 1 73.25 381 GLU B CA 1
ATOM 6050 C C . GLU B 1 381 ? 16.891 27.297 24.516 1 73.25 381 GLU B C 1
ATOM 6052 O O . GLU B 1 381 ? 17.812 28.062 24.828 1 73.25 381 GLU B O 1
ATOM 6057 N N . LEU B 1 382 ? 15.719 27.641 24.312 1 72.75 382 LEU B N 1
ATOM 6058 C CA . LEU B 1 382 ? 15.398 29.062 24.406 1 72.75 382 LEU B CA 1
ATOM 6059 C C . LEU B 1 382 ? 15.367 29.516 25.859 1 72.75 382 LEU B C 1
ATOM 6061 O O . LEU B 1 382 ? 15.703 30.672 26.156 1 72.75 382 LEU B O 1
ATOM 6065 N N . SER B 1 383 ? 14.984 28.703 26.766 1 65.31 383 SER B N 1
ATOM 6066 C CA . SER B 1 383 ? 14.977 29.047 28.188 1 65.31 383 SER B CA 1
ATOM 6067 C C . SER B 1 383 ? 16.391 29.203 28.734 1 65.31 383 SER B C 1
ATOM 6069 O O . SER B 1 383 ? 16.609 29.906 29.719 1 65.31 383 SER B O 1
ATOM 6071 N N . ALA B 1 384 ? 17.297 28.625 28.156 1 57.53 384 ALA B N 1
ATOM 6072 C CA . ALA B 1 384 ? 18.688 28.688 28.594 1 57.53 384 ALA B CA 1
ATOM 6073 C C . ALA B 1 384 ? 19.359 29.984 28.141 1 57.53 384 ALA B C 1
ATOM 6075 O O . ALA B 1 384 ? 20.391 30.375 28.672 1 57.53 384 ALA B O 1
ATOM 6076 N N . ARG B 1 385 ? 18.75 30.688 27.234 1 50.97 385 ARG B N 1
ATOM 6077 C CA . ARG B 1 385 ? 19.344 31.938 26.766 1 50.97 385 ARG B CA 1
ATOM 6078 C C . ARG B 1 385 ? 18.609 33.156 27.344 1 50.97 385 ARG B C 1
ATOM 6080 O O . ARG B 1 385 ? 17.391 33.094 27.547 1 50.97 385 ARG B O 1
#

Radius of gyration: 35.11 Å; Cα contacts (8 Å, |Δi|>4): 910; chains: 2; bounding box: 111×95×80 Å

Secondary structure (DSSP, 8-state):
-------------------------------------------------------------EEEHHHHHHHHHIIIII----STT-HHHHHTHHHHHHTT-HHHHHHHHHHHHHHHHHHSTTGGGGHHHHHHHHHHHHHHHHHHHHTGGG--HHHHHHHHHHHHHHHHHHHTSTT-HHHHHHHHHHHHHHHHHHHHHHSS-SS-S--SHHHHHHHTGGGS-SS-SS-GGGGHHHHHHHHTTGGG--SHHHHHHHHHHHHHHHHHHH-HHHHHHHHHHHHHHHHHS-HHHHHHHH-TT-HHHHHHHHHHHHHHHHTHHHHHHHSPP-S---GGGGHHHHHHHHHHHHHS-HHHHGGGHHHHHHHHHHHHHHHHT----HHHHHHT-/-------------------------------------------------------------EEEHHHHHHHHHIIIII----STT-HHHHHTHHHHHHTT-HHHHHHHHHHHHHHHHHHSTTGGGGHHHHHHHHHHHHHHHHHHHHTGGG--HHHHHHHHHHHHHHHHHHHTSTT-HHHHHHHHHHHHHHHHHHHHHHSS-SS-S--SHHHHHHHTGGGS-SS-SS-GGGGHHHHHHHHTTGGG--SHHHHHHHHHHHHHHHHHHH-HHHHHHHHHHHHHHHHHS-HHHHHHHH-TT-HHHHHHHHHHHHHHHHTHHHHHHHSPP-S---GGGGHHHHHHHHHHHHHS-HHHHGGGHHHHHHHHHHHHHHHHT----HHHHHHT-

Foldseek 3Di:
DPPCPDPDDDDDDDDDDDDDDDDDDDDDDDDDDDDDDDDDDDDPPPPDPPPPPPPDDDPPPPDDPLLVVLLVQLLAPQPDCPPPPQNVVSNPVLVVCCVVVVLLSLLSSLSSLLVQLLFDDVSVVSNVVSVVSLVRNVVSLVVLVVVPVPDDLVSLVNSLNSLRSQLSSLLSDLPSVLVNLVSLLVNVVSLVVNCVPPVDHPRDHPSDPVSCCVPFLVQFDQAALDALVLLVVVLVLLVVCVVVQDDPLLVQLSVLLNQLSVLSNRGLSSNVVSLVSNSVSLNVDDPVRNVVLSDLPPLSSLLSVLSNLLSVLSSVVVVVRRGDDHPDDGLSSSVSSLSSNLVSLVSHDPVCNVSCVLSNVLSVQQVVCSVVVHPDRSSVVSVVD/DDDDPDDDDDDDDDDDDDDDDDDDPPDDDDDDDDDDDDDDDPDPPPPPPPPPPPPDDDDPPPDDPLLVVLLVQLLAPQPDCPPPPQNVVSNPVLVVCCVVVVLLSLLSSLSSLLVQLLFDDVSVVSNVVSVVSLVRNVVSLVVLVVVPVPDDQVSLVSSLNSLRSQLSSLLSDLPSVLVNLVSLLVNVVSLVVNCVPPVDHPRDHPSDPVSCCVPFLVQFDQAALDALVLLVVVLVLLVVCVVVQDDPLLVQLSVLLNQLSVLSNGGLSSNVVSLVSNSVSLNVDDPVRNVVLSDLPPLSSLLSVLSNLLSVLSSVVVVVSRGDDHPDDGLSSSVSSLSSNLVSLVSHPPVCNVSCVVSNVLSVQQVVCSVVVHPDRSSVVVVVD

Organism: NCBI:txid41062